Protein AF-A0A846CDQ6-F1 (afdb_monomer_lite)

Radius of gyration: 44.8 Å; chains: 1; bounding box: 102×73×129 Å

Secondary structure (DSSP, 8-state):
-HHHHHHHHHHHHHHHHSSTTGGG-GGGHHHHHHHHHHHTSTTHHHHHHHHHHHHTT---B--TTSTTS-HHHHHHHHHHHHHHHTTSEEEETTEEEES-HHHHHHT-HHHHHHHHHHHHHHHHHHH---SS--HHHHHHHHHHHHHHHHHHHTT-S-HHHHHHHHHHHHTT-HHHHHHHHHHHHHS-----TTTHHHHHHHHHIIIIITTHHHHHTSTT--HHHHHHHHHHHHHHS-SSS-HHHHHHHHHHHHTTPPPSSTT-HHHHHHHHTT-EEEETTEEEEEEES-HHHHHHS-HHHHHHHHHH---HHHHHHHHHHTSTTHHHHHHHHHHH-TTTHHHHHHHHHHHHTT-HHHHHHHHHHHHHH------S-HHHHHIIIIIT-TTTT---TT-S----HHHHHHHHHHHHHTS--SS-HHHHHHHHTTHHHH-SS-HHHHHHHHHHHTTTS--HHHHHHHHHHHHSTT-S--SGGGGGGHHHHHHHHHHHHTTSSS-------------TTHHHHHHHHHHHHHH-TT--EEEEEETTTTEEEEE-TTHHHH-HHHHHHHT---TTSS-GGGTTGGGGGGHHHHHHHHHHHTT------EEEEETTEEEEEEEEEETTEEEEEEEEE-SS--HHHHHHHHHHHHHHHHHHHHHHHTT-

Structure (mmCIF, N/CA/C/O backbone):
data_AF-A0A846CDQ6-F1
#
_entry.id   AF-A0A846CDQ6-F1
#
loop_
_atom_site.group_PDB
_atom_site.id
_atom_site.type_symbol
_atom_site.label_atom_id
_atom_site.label_alt_id
_atom_site.label_comp_id
_atom_site.label_asym_id
_atom_site.label_entity_id
_atom_site.label_seq_id
_atom_site.pdbx_PDB_ins_code
_atom_site.Cartn_x
_atom_site.Cartn_y
_atom_site.Cartn_z
_atom_site.occupancy
_atom_site.B_iso_or_equiv
_atom_site.auth_seq_id
_atom_site.auth_comp_id
_atom_site.auth_asym_id
_atom_site.auth_atom_id
_atom_site.pdbx_PDB_model_num
ATOM 1 N N . ASN A 1 1 ? 58.702 6.714 -57.782 1.00 51.06 1 ASN A N 1
ATOM 2 C CA . ASN A 1 1 ? 57.824 7.870 -58.075 1.00 51.06 1 ASN A CA 1
ATOM 3 C C . ASN A 1 1 ? 56.391 7.632 -57.618 1.00 51.06 1 ASN A C 1
ATOM 5 O O . ASN A 1 1 ? 55.987 8.348 -56.719 1.00 51.06 1 ASN A O 1
ATOM 9 N N . GLN A 1 2 ? 55.713 6.550 -58.027 1.00 48.94 2 GLN A N 1
ATOM 10 C CA . GLN A 1 2 ? 54.337 6.224 -57.586 1.00 48.94 2 GLN A CA 1
ATOM 11 C C . GLN A 1 2 ? 54.076 6.284 -56.061 1.00 48.94 2 GLN A C 1
ATOM 13 O O . GLN A 1 2 ? 53.046 6.800 -55.646 1.00 48.94 2 GLN A O 1
ATOM 18 N N . TYR A 1 3 ? 55.012 5.841 -55.210 1.00 46.75 3 TYR A N 1
ATOM 19 C CA . TYR A 1 3 ? 54.864 5.942 -53.745 1.00 46.75 3 TYR A CA 1
ATOM 20 C C . TYR A 1 3 ? 54.928 7.387 -53.211 1.00 46.75 3 TYR A C 1
ATOM 22 O O . TYR A 1 3 ? 54.158 7.753 -52.330 1.00 46.75 3 TYR A O 1
ATOM 30 N N . LYS A 1 4 ? 55.814 8.225 -53.771 1.00 53.06 4 LYS A N 1
ATOM 31 C CA . LYS A 1 4 ? 55.938 9.648 -53.401 1.00 53.06 4 LYS A CA 1
ATOM 32 C C . LYS A 1 4 ? 54.762 10.472 -53.924 1.00 53.06 4 LYS A C 1
ATOM 34 O O . LYS A 1 4 ? 54.378 11.448 -53.288 1.00 53.06 4 LYS A O 1
ATOM 39 N N . ASP A 1 5 ? 54.204 10.086 -55.067 1.00 60.16 5 ASP A N 1
ATOM 40 C CA . ASP A 1 5 ? 53.044 10.753 -55.659 1.00 60.16 5 ASP A CA 1
ATOM 41 C C . ASP A 1 5 ? 51.753 10.394 -54.908 1.00 60.16 5 ASP A C 1
ATOM 43 O O . ASP A 1 5 ? 50.937 11.279 -54.663 1.00 60.16 5 ASP A O 1
ATOM 47 N N . ARG A 1 6 ? 51.622 9.150 -54.421 1.00 61.97 6 ARG A N 1
ATOM 48 C CA . ARG A 1 6 ? 50.540 8.734 -53.512 1.00 61.97 6 ARG A CA 1
ATOM 49 C C . ARG A 1 6 ? 50.589 9.485 -52.182 1.00 61.97 6 ARG A C 1
ATOM 51 O O . ARG A 1 6 ? 49.593 10.065 -51.782 1.00 61.97 6 ARG A O 1
ATOM 58 N N . GLU A 1 7 ? 51.763 9.587 -51.560 1.00 67.00 7 GLU A N 1
ATOM 59 C CA . GLU A 1 7 ? 51.925 10.333 -50.304 1.00 67.00 7 GLU A CA 1
ATOM 60 C C . GLU A 1 7 ? 51.640 11.841 -50.476 1.00 67.00 7 GLU A C 1
ATOM 62 O O . GLU A 1 7 ? 51.089 12.485 -49.585 1.00 67.00 7 GLU A O 1
ATOM 67 N N . LYS A 1 8 ? 51.983 12.424 -51.635 1.00 68.88 8 LYS A N 1
ATOM 68 C CA . LYS A 1 8 ? 51.610 13.807 -51.982 1.00 68.88 8 LYS A CA 1
ATOM 69 C C . LYS A 1 8 ? 50.107 13.965 -52.191 1.00 68.88 8 LYS A C 1
ATOM 71 O O . LYS A 1 8 ? 49.551 14.967 -51.751 1.00 68.88 8 LYS A O 1
ATOM 76 N N . PHE A 1 9 ? 49.468 13.010 -52.859 1.00 68.44 9 PHE A N 1
ATOM 77 C CA . PHE A 1 9 ? 48.029 13.015 -53.101 1.00 68.44 9 PHE A CA 1
ATOM 78 C C . PHE A 1 9 ? 47.239 12.850 -51.796 1.00 68.44 9 PHE A C 1
ATOM 80 O O . PHE A 1 9 ? 46.352 13.652 -51.521 1.00 68.44 9 PHE A O 1
ATOM 87 N N . ASP A 1 10 ? 47.645 11.925 -50.927 1.00 68.69 10 ASP A N 1
ATOM 88 C CA . ASP A 1 10 ? 47.052 11.732 -49.600 1.00 68.69 10 ASP A CA 1
ATOM 89 C C . ASP A 1 10 ? 47.213 12.990 -48.729 1.00 68.69 10 ASP A C 1
ATOM 91 O O . ASP A 1 10 ? 46.267 13.423 -48.068 1.00 68.69 10 ASP A O 1
ATOM 95 N N . LYS A 1 11 ? 48.381 13.653 -48.785 1.00 68.81 11 LYS A N 1
ATOM 96 C CA . LYS A 1 11 ? 48.604 14.954 -48.127 1.00 68.81 11 LYS A CA 1
ATOM 97 C C . LYS A 1 11 ? 47.727 16.068 -48.705 1.00 68.81 11 LYS A C 1
ATOM 99 O O . LYS A 1 11 ? 47.312 16.940 -47.947 1.00 68.81 11 LYS A O 1
ATOM 104 N N . LEU A 1 12 ? 47.444 16.068 -50.009 1.00 67.50 12 LEU A N 1
ATOM 105 C CA . LEU A 1 12 ? 46.560 17.050 -50.652 1.00 67.50 12 LEU A CA 1
ATOM 106 C C . LEU A 1 12 ? 45.096 16.848 -50.250 1.00 67.50 12 LEU A C 1
ATOM 108 O O . LEU A 1 12 ? 44.456 17.819 -49.855 1.00 67.50 12 LEU A O 1
ATOM 112 N N . ILE A 1 13 ? 44.607 15.604 -50.279 1.00 67.44 13 ILE A N 1
ATOM 113 C CA . ILE A 1 13 ? 43.266 15.229 -49.802 1.00 67.44 13 ILE A CA 1
ATOM 114 C C . ILE A 1 13 ? 43.110 15.641 -48.338 1.00 67.44 13 ILE A C 1
ATOM 116 O O . ILE A 1 13 ? 42.184 16.369 -47.994 1.00 67.44 13 ILE A O 1
ATOM 120 N N . THR A 1 14 ? 44.070 15.257 -47.494 1.00 66.06 14 THR A N 1
ATOM 121 C CA . THR A 1 14 ? 44.085 15.613 -46.070 1.00 66.06 14 THR A CA 1
ATOM 122 C C . THR A 1 14 ? 44.083 17.133 -45.888 1.00 66.06 14 THR A C 1
ATOM 124 O O . THR A 1 14 ? 43.271 17.674 -45.152 1.00 66.06 14 THR A O 1
ATOM 127 N N . LYS A 1 15 ? 44.931 17.873 -46.606 1.00 67.88 15 LYS A N 1
ATOM 128 C CA . LYS A 1 15 ? 45.002 19.335 -46.476 1.00 67.88 15 LYS A CA 1
ATOM 129 C C . LYS A 1 15 ? 43.712 20.045 -46.911 1.00 67.88 15 LYS A C 1
ATOM 131 O O . LYS A 1 15 ? 43.403 21.094 -46.353 1.00 67.88 15 LYS A O 1
ATOM 136 N N . GLN A 1 16 ? 42.995 19.516 -47.904 1.00 65.69 16 GLN A N 1
ATOM 137 C CA . GLN A 1 16 ? 41.767 20.128 -48.425 1.00 65.69 16 GLN A CA 1
ATOM 138 C C . GLN A 1 16 ? 40.495 19.709 -47.676 1.00 65.69 16 GLN A C 1
ATOM 140 O O . GLN A 1 16 ? 39.562 20.504 -47.623 1.00 65.69 16 GLN A O 1
ATOM 145 N N . LEU A 1 17 ? 40.451 18.504 -47.098 1.00 63.78 17 LEU A N 1
ATOM 146 C CA . LEU A 1 17 ? 39.242 17.938 -46.478 1.00 63.78 17 LEU A CA 1
ATOM 147 C C . LEU A 1 17 ? 39.308 17.812 -44.948 1.00 63.78 17 LEU A C 1
ATOM 149 O O . LEU A 1 17 ? 38.262 17.715 -44.321 1.00 63.78 17 LEU A O 1
ATOM 153 N N . HIS A 1 18 ? 40.500 17.814 -44.340 1.00 57.88 18 HIS A N 1
ATOM 154 C CA . HIS A 1 18 ? 40.683 17.571 -42.898 1.00 57.88 18 HIS A CA 1
ATOM 155 C C . HIS A 1 18 ? 40.578 18.847 -42.036 1.00 57.88 18 HIS A C 1
ATOM 157 O O . HIS A 1 18 ? 40.579 18.762 -40.812 1.00 57.88 18 HIS A O 1
ATOM 163 N N . TYR A 1 19 ? 40.476 20.035 -42.641 1.00 51.78 19 TYR A N 1
ATOM 164 C CA . TYR A 1 19 ? 40.031 21.225 -41.910 1.00 51.78 19 TYR A CA 1
ATOM 165 C C . TYR A 1 19 ? 38.503 21.240 -41.908 1.00 51.78 19 TYR A C 1
ATOM 167 O O . TYR A 1 19 ? 37.919 21.132 -42.983 1.00 51.78 19 TYR A O 1
ATOM 175 N N . ASP A 1 20 ? 37.901 21.403 -40.726 1.00 51.81 20 ASP A N 1
ATOM 176 C CA . ASP A 1 20 ? 36.468 21.365 -40.352 1.00 51.81 20 ASP A CA 1
ATOM 177 C C . ASP A 1 20 ? 35.522 22.333 -41.109 1.00 51.81 20 ASP A C 1
ATOM 179 O O . ASP A 1 20 ? 34.632 22.946 -40.526 1.00 51.81 20 ASP A O 1
ATOM 183 N N . ASN A 1 21 ? 35.750 22.551 -42.402 1.00 55.44 21 ASN A N 1
ATOM 184 C CA . ASN A 1 21 ? 35.120 23.572 -43.225 1.00 55.44 21 ASN A CA 1
ATOM 185 C C . ASN A 1 21 ? 34.807 23.075 -44.645 1.00 55.44 21 ASN A C 1
ATOM 187 O O . ASN A 1 21 ? 34.473 23.905 -45.491 1.00 55.44 21 ASN A O 1
ATOM 191 N N . TRP A 1 22 ? 34.915 21.774 -44.970 1.00 67.31 22 TRP A N 1
ATOM 192 C CA . TRP A 1 22 ? 34.473 21.314 -46.299 1.00 67.31 22 TRP A CA 1
ATOM 193 C C . TRP A 1 22 ? 32.981 21.607 -46.507 1.00 67.31 22 TRP A C 1
ATOM 195 O O . TRP A 1 22 ? 32.571 21.962 -47.608 1.00 67.31 22 TRP A O 1
ATOM 205 N N . ASP A 1 23 ? 32.193 21.602 -45.433 1.00 58.97 23 ASP A N 1
ATOM 206 C CA . ASP A 1 23 ? 30.799 22.043 -45.368 1.00 58.97 23 ASP A CA 1
ATOM 207 C C . ASP A 1 23 ? 30.608 23.553 -45.647 1.00 58.97 23 ASP A C 1
ATOM 209 O O . ASP A 1 23 ? 29.486 24.013 -45.851 1.00 58.97 23 ASP A O 1
ATOM 213 N N . LYS A 1 24 ? 31.679 24.346 -45.716 1.00 60.03 24 LYS A N 1
ATOM 214 C CA . LYS A 1 24 ? 31.660 25.782 -46.056 1.00 60.03 24 LYS A CA 1
ATOM 215 C C . LYS A 1 24 ? 32.249 26.084 -47.433 1.00 60.03 24 LYS A C 1
ATOM 217 O O . LYS A 1 24 ? 32.198 27.227 -47.876 1.00 60.03 24 LYS A O 1
ATOM 222 N N . ILE A 1 25 ? 32.781 25.076 -48.121 1.00 65.62 25 ILE A N 1
ATOM 223 C CA . ILE A 1 25 ? 33.320 25.204 -49.477 1.00 65.62 25 ILE A CA 1
ATOM 224 C C . ILE A 1 25 ? 32.174 25.014 -50.483 1.00 65.62 25 ILE A C 1
ATOM 226 O O . ILE A 1 25 ? 31.390 24.077 -50.381 1.00 65.62 25 ILE A O 1
ATOM 230 N N . GLU A 1 26 ? 32.058 25.909 -51.463 1.00 54.53 26 GLU A N 1
ATOM 231 C CA . GLU A 1 26 ? 30.966 25.912 -52.455 1.00 54.53 26 GLU A CA 1
ATOM 232 C C . GLU A 1 26 ? 30.994 24.669 -53.371 1.00 54.53 26 GLU A C 1
ATOM 234 O O . GLU A 1 26 ? 29.955 24.150 -53.769 1.00 54.53 26 GLU A O 1
ATOM 239 N N . ASN A 1 27 ? 32.186 24.111 -53.603 1.00 65.00 27 ASN A N 1
ATOM 240 C CA . ASN A 1 27 ? 32.427 22.953 -54.471 1.00 65.00 27 ASN A CA 1
ATOM 241 C C . ASN A 1 27 ? 32.183 21.579 -53.809 1.00 65.00 27 ASN A C 1
ATOM 243 O O . ASN A 1 27 ? 32.579 20.563 -54.371 1.00 65.00 27 ASN A O 1
ATOM 247 N N . THR A 1 28 ? 31.571 21.512 -52.624 1.00 70.44 28 THR A N 1
ATOM 248 C CA . THR A 1 28 ? 31.284 20.244 -51.913 1.00 70.44 28 THR A CA 1
ATOM 249 C C . THR A 1 28 ? 29.785 19.941 -51.813 1.00 70.44 28 THR A C 1
ATOM 251 O O . THR A 1 28 ? 29.357 19.168 -50.952 1.00 70.44 28 THR A O 1
ATOM 254 N N . MET A 1 29 ? 28.965 20.548 -52.683 1.00 74.44 29 MET A N 1
ATOM 255 C CA . MET A 1 29 ? 27.506 20.374 -52.668 1.00 74.44 29 MET A CA 1
ATOM 256 C C . MET A 1 29 ? 27.070 18.905 -52.718 1.00 74.44 29 MET A C 1
ATOM 258 O O . MET A 1 29 ? 26.140 18.537 -52.004 1.00 74.44 29 MET A O 1
ATOM 262 N N . ASP A 1 30 ? 27.782 18.054 -53.457 1.00 78.81 30 ASP A N 1
ATOM 263 C CA . ASP A 1 30 ? 27.468 16.624 -53.532 1.00 78.81 30 ASP A CA 1
ATOM 264 C C . ASP A 1 30 ? 27.686 15.910 -52.187 1.00 78.81 30 ASP A C 1
ATOM 266 O O . ASP A 1 30 ? 26.840 15.128 -51.760 1.00 78.81 30 ASP A O 1
ATOM 270 N N . PHE A 1 31 ? 28.749 16.241 -51.442 1.00 83.12 31 PHE A N 1
ATOM 271 C CA . PHE A 1 31 ? 28.979 15.674 -50.105 1.00 83.12 31 PHE A CA 1
ATOM 272 C C . PHE A 1 31 ? 27.920 16.124 -49.096 1.00 83.12 31 PHE A C 1
ATOM 274 O O . PHE A 1 31 ? 27.496 15.340 -48.246 1.00 83.12 31 PHE A O 1
ATOM 281 N N . LYS A 1 32 ? 27.464 17.380 -49.198 1.00 81.25 32 LYS A N 1
ATOM 282 C CA . LYS A 1 32 ? 26.358 17.884 -48.371 1.00 81.25 32 LYS A CA 1
ATOM 283 C C . LYS A 1 32 ? 25.067 17.144 -48.682 1.00 81.25 32 LYS A C 1
ATOM 285 O O . LYS A 1 32 ? 24.365 16.758 -47.754 1.00 81.25 32 LYS A O 1
ATOM 290 N N . LYS A 1 33 ? 24.776 16.936 -49.969 1.00 85.69 33 LYS A N 1
ATOM 291 C CA . LYS A 1 33 ? 23.588 16.217 -50.424 1.00 85.69 33 LYS A CA 1
ATOM 292 C C . LYS A 1 33 ? 23.570 14.784 -49.892 1.00 85.69 33 LYS A C 1
ATOM 294 O O . LYS A 1 33 ? 22.566 14.397 -49.313 1.00 85.69 33 LYS A O 1
ATOM 299 N N . ILE A 1 34 ? 24.686 14.056 -49.997 1.00 88.00 34 ILE A N 1
ATOM 300 C CA . ILE A 1 34 ? 24.801 12.677 -49.489 1.00 88.00 34 ILE A CA 1
ATOM 301 C C . ILE A 1 34 ? 24.542 12.616 -47.977 1.00 88.00 34 ILE A C 1
ATOM 303 O O . ILE A 1 34 ? 23.780 11.776 -47.507 1.00 88.00 34 ILE A O 1
ATOM 307 N N . ILE A 1 35 ? 25.144 13.518 -47.194 1.00 86.06 35 ILE A N 1
ATOM 308 C CA . ILE A 1 35 ? 24.927 13.529 -45.740 1.00 86.06 35 ILE A CA 1
ATOM 309 C C . ILE A 1 35 ? 23.497 13.908 -45.373 1.00 86.06 35 ILE A C 1
ATOM 311 O O . ILE A 1 35 ? 22.956 13.312 -44.447 1.00 86.06 35 ILE A O 1
ATOM 315 N N . LEU A 1 36 ? 22.885 14.867 -46.070 1.00 86.25 36 LEU A N 1
ATOM 316 C CA . LEU A 1 36 ? 21.476 15.203 -45.856 1.00 86.25 36 LEU A CA 1
ATOM 317 C C . LEU A 1 36 ? 20.574 14.014 -46.190 1.00 86.25 36 LEU A C 1
ATOM 319 O O . LEU A 1 36 ? 19.705 13.683 -45.400 1.00 86.25 36 LEU A O 1
ATOM 323 N N . GLU A 1 37 ? 20.840 13.309 -47.288 1.00 90.19 37 GLU A N 1
ATOM 324 C CA . GLU A 1 37 ? 20.082 12.120 -47.686 1.00 90.19 37 GLU A CA 1
ATOM 325 C C . GLU A 1 37 ? 20.160 10.999 -46.640 1.00 90.19 37 GLU A C 1
ATOM 327 O O . GLU A 1 37 ? 19.153 10.358 -46.349 1.00 90.19 37 GLU A O 1
ATOM 332 N N . ILE A 1 38 ? 21.316 10.815 -45.993 1.00 90.06 38 ILE A N 1
ATOM 333 C CA . ILE A 1 38 ? 21.444 9.885 -44.863 1.00 90.06 38 ILE A CA 1
ATOM 334 C C . ILE A 1 38 ? 20.698 10.402 -43.632 1.00 90.06 38 ILE A C 1
ATOM 336 O O . ILE A 1 38 ? 19.919 9.656 -43.039 1.00 90.06 38 ILE A O 1
ATOM 340 N N . VAL A 1 39 ? 20.951 11.649 -43.225 1.00 87.50 39 VAL A N 1
ATOM 341 C CA . VAL A 1 39 ? 20.446 12.213 -41.962 1.00 87.50 39 VAL A CA 1
ATOM 342 C C . VAL A 1 39 ? 18.924 12.366 -41.974 1.00 87.50 39 VAL A C 1
ATOM 344 O O . VAL A 1 39 ? 18.297 12.085 -40.955 1.00 87.50 39 VAL A O 1
ATOM 347 N N . ASP A 1 40 ? 18.345 12.738 -43.116 1.00 86.31 40 ASP A N 1
ATOM 348 C CA . ASP A 1 40 ? 16.904 12.936 -43.297 1.00 86.31 40 ASP A CA 1
ATOM 349 C C . ASP A 1 40 ? 16.156 11.615 -43.570 1.00 86.31 40 ASP A C 1
ATOM 351 O O . ASP A 1 40 ? 14.923 11.589 -43.601 1.00 86.31 40 ASP A O 1
ATOM 355 N N . SER A 1 41 ? 16.876 10.502 -43.760 1.00 87.75 41 SER A N 1
ATOM 356 C CA . SER A 1 41 ? 16.256 9.191 -43.965 1.00 87.75 41 SER A CA 1
ATOM 357 C C . SER A 1 41 ? 15.634 8.628 -42.681 1.00 87.75 41 SER A C 1
ATOM 359 O O . SER A 1 41 ? 16.143 8.804 -41.572 1.00 87.75 41 SER A O 1
ATOM 361 N N . GLU A 1 42 ? 14.574 7.827 -42.829 1.00 83.44 42 GLU A N 1
ATOM 362 C CA . GLU A 1 42 ? 13.963 7.096 -41.704 1.00 83.44 42 GLU A CA 1
ATOM 363 C C . GLU A 1 42 ? 14.926 6.088 -41.042 1.00 83.44 42 GLU A C 1
ATOM 365 O O . GLU A 1 42 ? 14.719 5.700 -39.890 1.00 83.44 42 GLU A O 1
ATOM 370 N N . SER A 1 43 ? 15.984 5.690 -41.758 1.00 87.25 43 SER A N 1
ATOM 371 C CA . SER A 1 43 ? 17.029 4.759 -41.314 1.00 87.25 43 SER A CA 1
ATOM 372 C C . SER A 1 43 ? 18.335 5.468 -40.928 1.00 87.25 43 SER A C 1
ATOM 374 O O . SER A 1 43 ? 19.372 4.816 -40.838 1.00 87.25 43 SER A O 1
ATOM 376 N N . SER A 1 44 ? 18.314 6.784 -40.687 1.00 90.88 44 SER A N 1
ATOM 377 C CA . SER A 1 44 ? 19.507 7.608 -40.430 1.00 90.88 44 SER A CA 1
ATOM 378 C C . SER A 1 44 ? 20.463 6.998 -39.395 1.00 90.88 44 SER A C 1
ATOM 380 O O . SER A 1 44 ? 21.646 6.796 -39.674 1.00 90.88 44 SER A O 1
ATOM 382 N N . LEU A 1 45 ? 19.946 6.598 -38.226 1.00 91.62 45 LEU A N 1
ATOM 383 C CA . LEU A 1 45 ? 20.747 5.960 -37.172 1.00 91.62 45 LEU A CA 1
ATOM 384 C C . LEU A 1 45 ? 21.371 4.633 -37.617 1.00 91.62 45 LEU A C 1
ATOM 386 O O . LEU A 1 45 ? 22.515 4.348 -37.268 1.00 91.62 45 LEU A O 1
ATOM 390 N N . ASP A 1 46 ? 20.627 3.824 -38.369 1.00 91.00 46 ASP A N 1
ATOM 391 C CA . ASP A 1 46 ? 21.083 2.530 -38.867 1.00 91.00 46 ASP A CA 1
ATOM 392 C C . ASP A 1 46 ? 22.173 2.705 -39.938 1.00 91.00 46 ASP A C 1
ATOM 394 O O . ASP A 1 46 ? 23.226 2.077 -39.831 1.00 91.00 46 ASP A O 1
ATOM 398 N N . LEU A 1 47 ? 21.979 3.615 -40.901 1.00 92.31 47 LEU A N 1
ATOM 399 C CA . LEU A 1 47 ? 22.945 3.930 -41.962 1.00 92.31 47 LEU A CA 1
ATOM 400 C C . LEU A 1 47 ? 24.244 4.522 -41.404 1.00 92.31 47 LEU A C 1
ATOM 402 O O . LEU A 1 47 ? 25.333 4.063 -41.752 1.00 92.31 47 LEU A O 1
ATOM 406 N N . LEU A 1 48 ? 24.144 5.505 -40.503 1.00 93.69 48 LEU A N 1
ATOM 407 C CA . LEU A 1 48 ? 25.306 6.131 -39.871 1.00 93.69 48 LEU A CA 1
ATOM 408 C C . LEU A 1 48 ? 26.087 5.130 -39.011 1.00 93.69 48 LEU A C 1
ATOM 410 O O . LEU A 1 48 ? 27.314 5.080 -39.092 1.00 93.69 48 LEU A O 1
ATOM 414 N N . ASN A 1 49 ? 25.398 4.308 -38.210 1.00 92.31 49 ASN A N 1
ATOM 415 C CA . ASN A 1 49 ? 26.051 3.287 -37.390 1.00 92.31 49 ASN A CA 1
ATOM 416 C C . ASN A 1 49 ? 26.726 2.223 -38.265 1.00 92.31 49 ASN A C 1
ATOM 418 O O . ASN A 1 49 ? 27.848 1.812 -37.988 1.00 92.31 49 ASN A O 1
ATOM 422 N N . LEU A 1 50 ? 26.071 1.800 -39.344 1.00 90.19 50 LEU A N 1
ATOM 423 C CA . LEU A 1 50 ? 26.616 0.822 -40.275 1.00 90.19 50 LEU A CA 1
ATOM 424 C C . LEU A 1 50 ? 27.878 1.334 -40.975 1.00 90.19 50 LEU A C 1
ATOM 426 O O . LEU A 1 50 ? 28.900 0.648 -40.987 1.00 90.19 50 LEU A O 1
ATOM 430 N N . TYR A 1 51 ? 27.839 2.563 -41.489 1.00 92.06 51 TYR A N 1
ATOM 431 C CA . TYR A 1 51 ? 29.004 3.200 -42.096 1.00 92.06 51 TYR A CA 1
ATOM 432 C C . TYR A 1 51 ? 30.145 3.386 -41.078 1.00 92.06 51 TYR A C 1
ATOM 434 O O . TYR A 1 51 ? 31.307 3.131 -41.393 1.00 92.06 51 TYR A O 1
ATOM 442 N N . GLN A 1 52 ? 29.824 3.725 -39.822 1.00 92.19 52 GLN A N 1
ATOM 443 C CA . GLN A 1 52 ? 30.794 3.820 -38.726 1.00 92.19 52 GLN A CA 1
ATOM 444 C C . GLN A 1 52 ? 31.491 2.487 -38.410 1.00 92.19 52 GLN A C 1
ATOM 446 O O . GLN A 1 52 ? 32.677 2.480 -38.066 1.00 92.19 52 GLN A O 1
ATOM 451 N N . GLU A 1 53 ? 30.779 1.366 -38.502 1.00 88.56 53 GLU A N 1
ATOM 452 C CA . GLU A 1 53 ? 31.355 0.036 -38.292 1.00 88.56 53 GLU A CA 1
ATOM 453 C C . GLU A 1 53 ? 32.276 -0.367 -39.455 1.00 88.56 53 GLU A C 1
ATOM 455 O O . GLU A 1 53 ? 33.359 -0.904 -39.212 1.00 88.56 53 GLU A O 1
ATOM 460 N N . ILE A 1 54 ? 31.912 -0.020 -40.696 1.00 88.81 54 ILE A N 1
ATOM 461 C CA . ILE A 1 54 ? 32.759 -0.227 -41.885 1.00 88.81 54 ILE A CA 1
ATOM 462 C C . ILE A 1 54 ? 34.036 0.632 -41.796 1.00 88.81 54 ILE A C 1
ATOM 464 O O . ILE A 1 54 ? 35.133 0.124 -42.027 1.00 88.81 54 ILE A O 1
ATOM 468 N N . LEU A 1 55 ? 33.926 1.899 -41.373 1.00 88.81 55 LEU A N 1
ATOM 469 C CA . LEU A 1 55 ? 35.062 2.802 -41.110 1.00 88.81 55 LEU A CA 1
ATOM 470 C C . LEU A 1 55 ? 36.075 2.231 -40.115 1.00 88.81 55 LEU A C 1
ATOM 472 O O . LEU A 1 55 ? 37.278 2.424 -40.276 1.00 88.81 55 LEU A O 1
ATOM 476 N N . LYS A 1 56 ? 35.605 1.526 -39.082 1.00 86.94 56 LYS A N 1
ATOM 477 C CA . LYS A 1 56 ? 36.468 0.909 -38.062 1.00 86.94 56 LYS A CA 1
ATOM 478 C C . LYS A 1 56 ? 37.169 -0.363 -38.550 1.00 86.94 56 LYS A C 1
ATOM 480 O O . LYS A 1 56 ? 37.957 -0.935 -37.801 1.00 86.94 56 LYS A O 1
ATOM 485 N N . GLY A 1 57 ? 36.903 -0.806 -39.780 1.00 76.31 57 GLY A N 1
ATOM 486 C CA . GLY A 1 57 ? 37.472 -2.031 -40.335 1.00 76.31 57 GLY A CA 1
ATOM 487 C C . GLY A 1 57 ? 36.870 -3.298 -39.732 1.00 76.31 57 GLY A C 1
ATOM 488 O O . GLY A 1 57 ? 37.509 -4.350 -39.758 1.00 76.31 57 GLY A O 1
ATOM 489 N N . ASN A 1 58 ? 35.656 -3.220 -39.178 1.00 68.00 58 ASN A N 1
ATOM 490 C CA . ASN A 1 58 ? 34.926 -4.420 -38.797 1.00 68.00 58 ASN A CA 1
ATOM 491 C C . ASN A 1 58 ? 34.534 -5.135 -40.095 1.00 68.00 58 ASN A C 1
ATOM 493 O O . ASN A 1 58 ? 33.641 -4.671 -40.797 1.00 68.00 58 ASN A O 1
ATOM 497 N N . ASN A 1 59 ? 35.233 -6.223 -40.440 1.00 59.31 59 ASN A N 1
ATOM 498 C CA . ASN A 1 59 ? 34.935 -7.012 -41.636 1.00 59.31 59 ASN A CA 1
ATOM 499 C C . ASN A 1 59 ? 33.485 -7.505 -41.570 1.00 59.31 59 ASN A C 1
ATOM 501 O O . ASN A 1 59 ? 33.150 -8.366 -40.754 1.00 59.31 59 ASN A O 1
ATOM 505 N N . ILE A 1 60 ? 32.631 -6.934 -42.417 1.00 66.19 60 ILE A N 1
ATOM 506 C CA . ILE A 1 60 ? 31.286 -7.438 -42.667 1.00 66.19 60 ILE A CA 1
ATOM 507 C C . ILE A 1 60 ? 31.406 -8.306 -43.916 1.00 66.19 60 ILE A C 1
ATOM 509 O O . ILE A 1 60 ? 31.464 -7.779 -45.029 1.00 66.19 60 ILE A O 1
ATOM 513 N N . ASP A 1 61 ? 31.521 -9.617 -43.710 1.00 62.72 61 ASP A N 1
ATOM 514 C CA . ASP A 1 61 ? 31.424 -10.586 -44.798 1.00 62.72 61 ASP A CA 1
ATOM 515 C C . ASP A 1 61 ? 29.961 -10.620 -45.268 1.00 62.72 61 ASP A C 1
ATOM 517 O O . ASP A 1 61 ? 29.056 -10.775 -44.441 1.00 62.72 61 ASP A O 1
ATOM 521 N N . VAL A 1 62 ? 29.748 -10.402 -46.570 1.00 62.88 62 VAL A N 1
ATOM 522 C CA . VAL A 1 62 ? 28.429 -10.362 -47.212 1.00 62.88 62 VAL A CA 1
ATOM 523 C C . VAL A 1 62 ? 28.384 -11.312 -48.411 1.00 62.88 62 VAL A C 1
ATOM 525 O O . VAL A 1 62 ? 29.108 -11.099 -49.388 1.00 62.88 62 VAL A O 1
ATOM 528 N N . ASP A 1 63 ? 27.522 -12.333 -48.356 1.00 59.97 63 ASP A N 1
ATOM 529 C CA . ASP A 1 63 ? 27.255 -13.271 -49.457 1.00 59.97 63 ASP A CA 1
ATOM 530 C C . ASP A 1 63 ? 25.967 -12.890 -50.214 1.00 59.97 63 ASP A C 1
ATOM 532 O O . ASP A 1 63 ? 24.863 -13.357 -49.926 1.00 59.97 63 ASP A O 1
ATOM 536 N N . PHE A 1 64 ? 26.110 -12.030 -51.227 1.00 58.56 64 PHE A N 1
ATOM 537 C CA . PHE A 1 64 ? 24.986 -11.596 -52.066 1.00 58.56 64 PHE A CA 1
ATOM 538 C C . PHE A 1 64 ? 24.435 -12.696 -52.986 1.00 58.56 64 PHE A C 1
ATOM 540 O O . PHE A 1 64 ? 23.301 -12.570 -53.452 1.00 58.56 64 PHE A O 1
ATOM 547 N N . ASP A 1 65 ? 25.199 -13.764 -53.235 1.00 55.41 65 ASP A N 1
ATOM 548 C CA . ASP A 1 65 ? 24.775 -14.871 -54.095 1.00 55.41 65 ASP A CA 1
ATOM 549 C C . ASP A 1 65 ? 23.867 -15.855 -53.335 1.00 55.41 65 ASP A C 1
ATOM 551 O O . ASP A 1 65 ? 23.080 -16.583 -53.949 1.00 55.41 65 ASP A O 1
ATOM 555 N N . ASN A 1 66 ? 23.923 -15.857 -51.996 1.00 53.31 66 ASN A N 1
ATOM 556 C CA . ASN A 1 66 ? 23.073 -16.685 -51.144 1.00 53.31 66 ASN A CA 1
ATOM 557 C C . ASN A 1 66 ? 22.657 -15.961 -49.837 1.00 53.31 66 ASN A C 1
ATOM 559 O O . ASN A 1 66 ? 23.058 -16.382 -48.747 1.00 53.31 66 ASN A O 1
ATOM 563 N N . PRO A 1 67 ? 21.789 -14.924 -49.911 1.00 51.97 67 PRO A N 1
ATOM 564 C CA . PRO A 1 67 ? 21.466 -13.983 -48.817 1.00 51.97 67 PRO A CA 1
ATOM 565 C C . PRO A 1 67 ? 20.695 -14.580 -47.610 1.00 51.97 67 PRO A C 1
ATOM 567 O O . PRO A 1 67 ? 20.011 -13.878 -46.863 1.00 51.97 67 PRO A O 1
ATOM 570 N N . GLY A 1 68 ? 20.751 -15.899 -47.406 1.00 47.69 68 GLY A N 1
ATOM 571 C CA . GLY A 1 68 ? 20.031 -16.637 -46.366 1.00 47.69 68 GLY A CA 1
ATOM 572 C C . GLY A 1 68 ? 20.890 -17.232 -45.247 1.00 47.69 68 GLY A C 1
ATOM 573 O O . GLY A 1 68 ? 20.318 -17.747 -44.285 1.00 47.69 68 GLY A O 1
ATOM 574 N N . THR A 1 69 ? 22.223 -17.202 -45.344 1.00 48.19 69 THR A N 1
ATOM 575 C CA . THR A 1 69 ? 23.116 -17.901 -44.396 1.00 48.19 69 THR A CA 1
ATOM 576 C C . THR A 1 69 ? 23.592 -17.018 -43.236 1.00 48.19 69 THR A C 1
ATOM 578 O O . THR A 1 69 ? 23.816 -17.535 -42.139 1.00 48.19 69 THR A O 1
ATOM 581 N N . ASN A 1 70 ? 23.671 -15.694 -43.426 1.00 58.09 70 ASN A N 1
ATOM 582 C CA . ASN A 1 70 ? 24.115 -14.739 -42.410 1.00 58.09 70 ASN A CA 1
ATOM 583 C C . ASN A 1 70 ? 22.958 -13.872 -41.881 1.00 58.09 70 ASN A C 1
ATOM 585 O O . ASN A 1 70 ? 22.309 -13.105 -42.594 1.00 58.09 70 ASN A O 1
ATOM 589 N N . THR A 1 71 ? 22.718 -13.969 -40.576 1.00 61.59 71 THR A N 1
ATOM 590 C CA . THR A 1 71 ? 21.668 -13.234 -39.861 1.00 61.59 71 THR A CA 1
ATOM 591 C C . THR A 1 71 ? 21.793 -11.711 -40.001 1.00 61.59 71 THR A C 1
ATOM 593 O O . THR A 1 71 ? 20.773 -11.032 -40.075 1.00 61.59 71 THR A O 1
ATOM 596 N N . LEU A 1 72 ? 23.014 -11.164 -40.045 1.00 61.78 72 LEU A N 1
ATOM 597 C CA . LEU A 1 72 ? 23.254 -9.718 -40.166 1.00 61.78 72 LEU A CA 1
ATOM 598 C C . LEU A 1 72 ? 22.886 -9.179 -41.551 1.00 61.78 72 LEU A C 1
ATOM 600 O O . LEU A 1 72 ? 22.286 -8.109 -41.644 1.00 61.78 72 LEU A O 1
ATOM 604 N N . GLU A 1 73 ? 23.172 -9.947 -42.602 1.00 63.41 73 GLU A N 1
ATOM 605 C CA . GLU A 1 73 ? 22.809 -9.607 -43.982 1.00 63.41 73 GLU A CA 1
ATOM 606 C C . GLU A 1 73 ? 21.298 -9.519 -44.140 1.00 63.41 73 GLU A C 1
ATOM 608 O O . GLU A 1 73 ? 20.779 -8.520 -44.627 1.00 63.41 73 GLU A O 1
ATOM 613 N N . LYS A 1 74 ? 20.572 -10.506 -43.605 1.00 66.06 74 LYS A N 1
ATOM 614 C CA . LYS A 1 74 ? 19.107 -10.509 -43.616 1.00 66.06 74 LYS A CA 1
ATOM 615 C C . LYS A 1 74 ? 18.493 -9.339 -42.839 1.00 66.06 74 LYS A C 1
ATOM 617 O O . LYS A 1 74 ? 17.389 -8.904 -43.158 1.00 66.06 74 LYS A O 1
ATOM 622 N N . ILE A 1 75 ? 19.168 -8.852 -41.796 1.00 69.25 75 ILE A N 1
ATOM 623 C CA . ILE A 1 75 ? 18.698 -7.712 -41.000 1.00 69.25 75 ILE A CA 1
ATOM 624 C C . ILE A 1 75 ? 18.913 -6.400 -41.767 1.00 69.25 75 ILE A C 1
ATOM 626 O O . ILE A 1 75 ? 17.992 -5.585 -41.807 1.00 69.25 75 ILE A O 1
ATOM 630 N N . HIS A 1 76 ? 20.085 -6.205 -42.381 1.00 77.00 76 HIS A N 1
ATOM 631 C CA . HIS A 1 76 ? 20.542 -4.911 -42.917 1.00 77.00 76 HIS A CA 1
ATOM 632 C C . HIS A 1 76 ? 20.575 -4.791 -44.442 1.00 77.00 76 HIS A C 1
ATOM 634 O O . HIS A 1 76 ? 21.053 -3.776 -44.938 1.00 77.00 76 HIS A O 1
ATOM 640 N N . GLN A 1 77 ? 20.063 -5.769 -45.193 1.00 78.81 77 GLN A N 1
ATOM 641 C CA . GLN A 1 77 ? 20.129 -5.799 -46.662 1.00 78.81 77 GLN A CA 1
ATOM 642 C C . GLN A 1 77 ? 19.755 -4.463 -47.332 1.00 78.81 77 GLN A C 1
ATOM 644 O O . GLN A 1 77 ? 20.497 -3.968 -48.177 1.00 78.81 77 GLN A O 1
ATOM 649 N N . GLU A 1 78 ? 18.647 -3.843 -46.917 1.00 82.75 78 GLU A N 1
ATOM 650 C CA . GLU A 1 78 ? 18.192 -2.550 -47.453 1.00 82.75 78 GLU A CA 1
ATOM 651 C C . GLU A 1 78 ? 19.155 -1.395 -47.114 1.00 82.75 78 GLU A C 1
ATOM 653 O O . GLU A 1 78 ? 19.401 -0.520 -47.944 1.00 82.75 78 GLU A O 1
ATOM 658 N N . ASN A 1 79 ? 19.750 -1.411 -45.918 1.00 88.19 79 ASN A N 1
ATOM 659 C CA . ASN A 1 79 ? 20.693 -0.385 -45.470 1.00 88.19 79 ASN A CA 1
ATOM 660 C C . ASN A 1 79 ? 22.035 -0.495 -46.212 1.00 88.19 79 ASN A C 1
ATOM 662 O O . ASN A 1 79 ? 22.616 0.525 -46.579 1.00 88.19 79 ASN A O 1
ATOM 666 N N . TYR A 1 80 ? 22.510 -1.718 -46.482 1.00 86.44 80 TYR A N 1
ATOM 667 C CA . TYR A 1 80 ? 23.688 -1.937 -47.327 1.00 86.44 80 TYR A CA 1
ATOM 668 C C . TYR A 1 80 ? 23.459 -1.417 -48.740 1.00 86.44 80 TYR A C 1
ATOM 670 O O . TYR A 1 80 ? 24.298 -0.678 -49.249 1.00 86.44 80 TYR A O 1
ATOM 678 N N . GLN A 1 81 ? 22.316 -1.761 -49.341 1.00 86.62 81 GLN A N 1
ATOM 679 C CA . GLN A 1 81 ? 21.975 -1.307 -50.685 1.00 86.62 81 GLN A CA 1
ATOM 680 C C . GLN A 1 81 ? 21.923 0.220 -50.756 1.00 86.62 81 GLN A C 1
ATOM 682 O O . GLN A 1 81 ? 22.520 0.803 -51.649 1.00 86.62 81 GLN A O 1
ATOM 687 N N . THR A 1 82 ? 21.327 0.870 -49.755 1.00 90.00 82 THR A N 1
ATOM 688 C CA . THR A 1 82 ? 21.266 2.337 -49.681 1.00 90.00 82 THR A CA 1
ATOM 689 C C . THR A 1 82 ? 22.663 2.972 -49.651 1.00 90.00 82 THR A C 1
ATOM 691 O O . THR A 1 82 ? 22.921 3.931 -50.369 1.00 90.00 82 THR A O 1
ATOM 694 N N . LEU A 1 83 ? 23.601 2.441 -48.856 1.00 90.75 83 LEU A N 1
ATOM 695 C CA . LEU A 1 83 ? 24.974 2.969 -48.815 1.00 90.75 83 LEU A CA 1
ATOM 696 C C . LEU A 1 83 ? 25.761 2.702 -50.112 1.00 90.75 83 LEU A C 1
ATOM 698 O O . LEU A 1 83 ? 26.659 3.480 -50.438 1.00 90.75 83 LEU A O 1
ATOM 702 N N . ILE A 1 84 ? 25.447 1.617 -50.830 1.00 89.62 84 ILE A N 1
ATOM 703 C CA . ILE A 1 84 ? 26.012 1.312 -52.155 1.00 89.62 84 ILE A CA 1
ATOM 704 C C . ILE A 1 84 ? 25.447 2.272 -53.208 1.00 89.62 84 ILE A C 1
ATOM 706 O O . ILE A 1 84 ? 26.216 2.816 -53.989 1.00 89.62 84 ILE A O 1
ATOM 710 N N . ASP A 1 85 ? 24.137 2.527 -53.198 1.00 89.06 85 ASP A N 1
ATOM 711 C CA . ASP A 1 85 ? 23.466 3.440 -54.134 1.00 89.06 85 ASP A CA 1
ATOM 712 C C . ASP A 1 85 ? 23.943 4.897 -53.965 1.00 89.06 85 ASP A C 1
ATOM 714 O O . ASP A 1 85 ? 23.904 5.683 -54.909 1.00 89.06 85 ASP A O 1
ATOM 718 N N . LEU A 1 86 ? 24.437 5.244 -52.770 1.00 89.75 86 LEU A N 1
ATOM 719 C CA . LEU A 1 86 ? 25.093 6.519 -52.460 1.00 89.75 86 LEU A CA 1
ATOM 720 C C . LEU A 1 86 ? 26.595 6.550 -52.807 1.00 89.75 86 LEU A C 1
ATOM 722 O O . LEU A 1 86 ? 27.271 7.527 -52.481 1.00 89.75 86 LEU A O 1
ATOM 726 N N . ASP A 1 87 ? 27.136 5.485 -53.406 1.00 89.31 87 ASP A N 1
ATOM 727 C CA . ASP A 1 87 ? 28.557 5.295 -53.734 1.00 89.31 87 ASP A CA 1
ATOM 728 C C . ASP A 1 87 ? 29.516 5.404 -52.527 1.00 89.31 87 ASP A C 1
ATOM 730 O O . ASP A 1 87 ? 30.728 5.581 -52.682 1.00 89.31 87 ASP A O 1
ATOM 734 N N . LEU A 1 88 ? 29.011 5.284 -51.295 1.00 89.88 88 LEU A N 1
ATOM 735 C CA . LEU A 1 88 ? 29.825 5.417 -50.082 1.00 89.88 88 LEU A CA 1
ATOM 736 C C . LEU A 1 88 ? 30.627 4.157 -49.782 1.00 89.88 88 LEU A C 1
ATOM 738 O O . LEU A 1 88 ? 31.748 4.231 -49.264 1.00 89.88 88 LEU A O 1
ATOM 742 N N . ILE A 1 89 ? 30.054 3.000 -50.101 1.00 91.19 89 ILE A N 1
ATOM 743 C CA . ILE A 1 89 ? 30.669 1.696 -49.877 1.00 91.19 89 ILE A CA 1
ATOM 744 C C . ILE A 1 89 ? 30.613 0.846 -51.143 1.00 91.19 89 ILE A C 1
ATOM 746 O O . ILE A 1 89 ? 29.739 1.007 -51.988 1.00 91.19 89 ILE A O 1
ATOM 750 N N . ILE A 1 90 ? 31.548 -0.090 -51.250 1.00 89.31 90 ILE A N 1
ATOM 751 C CA . ILE A 1 90 ? 31.621 -1.089 -52.313 1.00 89.31 90 ILE A CA 1
ATOM 752 C C . ILE A 1 90 ? 31.746 -2.479 -51.705 1.00 89.31 90 ILE A C 1
ATOM 754 O O . ILE A 1 90 ? 32.263 -2.650 -50.597 1.00 89.31 90 ILE A O 1
ATOM 758 N N . LEU A 1 91 ? 31.327 -3.479 -52.470 1.00 85.56 91 LEU A N 1
ATOM 759 C CA . LEU A 1 91 ? 31.620 -4.872 -52.182 1.00 85.56 91 LEU A CA 1
ATOM 760 C C . LEU A 1 91 ? 32.910 -5.283 -52.899 1.00 85.56 91 LEU A C 1
ATOM 762 O O . LEU A 1 91 ? 32.947 -5.375 -54.124 1.00 85.56 91 LEU A O 1
ATOM 766 N N . ASP A 1 92 ? 33.965 -5.563 -52.139 1.00 83.31 92 ASP A N 1
ATOM 767 C CA . ASP A 1 92 ? 35.234 -6.070 -52.662 1.00 83.31 92 ASP A CA 1
ATOM 768 C C . ASP A 1 92 ? 35.514 -7.454 -52.071 1.00 83.31 92 ASP A C 1
ATOM 770 O O . ASP A 1 92 ? 35.775 -7.588 -50.876 1.00 83.31 92 ASP A O 1
ATOM 774 N N . LYS A 1 93 ? 35.461 -8.489 -52.921 1.00 79.88 93 LYS A N 1
ATOM 775 C CA . LYS A 1 93 ? 35.706 -9.899 -52.553 1.00 79.88 93 LYS A CA 1
ATOM 776 C C . LYS A 1 93 ? 34.840 -10.385 -51.382 1.00 79.88 93 LYS A C 1
ATOM 778 O O . LYS A 1 93 ? 35.342 -11.046 -50.477 1.00 79.88 93 LYS A O 1
ATOM 783 N N . GLY A 1 94 ? 33.554 -10.040 -51.402 1.00 75.69 94 GLY A N 1
ATOM 784 C CA . GLY A 1 94 ? 32.608 -10.422 -50.350 1.00 75.69 94 GLY A CA 1
ATOM 785 C C . GLY A 1 94 ? 32.721 -9.590 -49.070 1.00 75.69 94 GLY A C 1
ATOM 786 O O . GLY A 1 94 ? 32.091 -9.936 -48.082 1.00 75.69 94 GLY A O 1
ATOM 787 N N . GLN A 1 95 ? 33.499 -8.501 -49.064 1.00 80.81 95 GLN A N 1
ATOM 788 C CA . GLN A 1 95 ? 33.619 -7.600 -47.915 1.00 80.81 95 GLN A CA 1
ATOM 789 C C . GLN A 1 95 ? 33.184 -6.184 -48.264 1.00 80.81 95 GLN A C 1
ATOM 791 O O . GLN A 1 95 ? 33.604 -5.629 -49.283 1.00 80.81 95 GLN A O 1
ATOM 796 N N . LEU A 1 96 ? 32.384 -5.580 -47.389 1.00 85.81 96 LEU A N 1
ATOM 797 C CA . LEU A 1 96 ? 32.024 -4.172 -47.513 1.00 85.81 96 LEU A CA 1
ATOM 798 C C . LEU A 1 96 ? 33.196 -3.278 -47.110 1.00 85.81 96 LEU A C 1
ATOM 800 O O . LEU A 1 96 ? 33.759 -3.419 -46.023 1.00 85.81 96 LEU A O 1
ATOM 804 N N . LYS A 1 97 ? 33.551 -2.341 -47.988 1.00 88.75 97 LYS A N 1
ATOM 805 C CA . LYS A 1 97 ? 34.622 -1.360 -47.778 1.00 88.75 97 LYS A CA 1
ATOM 806 C C . LYS A 1 97 ? 34.166 0.016 -48.220 1.00 88.75 97 LYS A C 1
ATOM 808 O O . LYS A 1 97 ? 33.298 0.136 -49.074 1.00 88.75 97 LYS A O 1
ATOM 813 N N . ILE A 1 98 ? 34.791 1.056 -47.684 1.00 89.75 98 ILE A N 1
ATOM 814 C CA . ILE A 1 98 ? 34.558 2.426 -48.153 1.00 89.75 98 ILE A CA 1
ATOM 815 C C . ILE A 1 98 ? 35.049 2.543 -49.593 1.00 89.75 98 ILE A C 1
ATOM 817 O O . ILE A 1 98 ? 36.149 2.087 -49.912 1.00 89.75 98 ILE A O 1
ATOM 821 N N . ALA A 1 99 ? 34.241 3.161 -50.454 1.00 88.94 99 ALA A N 1
ATOM 822 C CA . ALA A 1 99 ? 34.486 3.187 -51.892 1.00 88.94 99 ALA A CA 1
ATOM 823 C C . ALA A 1 99 ? 35.819 3.853 -52.270 1.00 88.94 99 ALA A C 1
ATOM 825 O O . ALA A 1 99 ? 36.488 3.426 -53.211 1.00 88.94 99 ALA A O 1
ATOM 826 N N . ASN A 1 100 ? 36.229 4.901 -51.545 1.00 85.06 100 ASN A N 1
ATOM 827 C CA . ASN A 1 100 ? 37.493 5.590 -51.792 1.00 85.06 100 ASN A CA 1
ATOM 828 C C . ASN A 1 100 ? 38.007 6.376 -50.567 1.00 85.06 100 ASN A C 1
ATOM 830 O O . ASN A 1 100 ? 37.289 6.637 -49.601 1.00 85.06 100 ASN A O 1
ATOM 834 N N . LYS A 1 101 ? 39.270 6.818 -50.649 1.00 82.44 101 LYS A N 1
ATOM 835 C CA . LYS A 1 101 ? 39.945 7.579 -49.584 1.00 82.44 101 LYS A CA 1
ATOM 836 C C . LYS A 1 101 ? 39.351 8.975 -49.352 1.00 82.44 101 LYS A C 1
ATOM 838 O O . LYS A 1 101 ? 39.508 9.525 -48.264 1.00 82.44 101 LYS A O 1
ATOM 843 N N . VAL A 1 102 ? 38.685 9.554 -50.353 1.00 83.31 102 VAL A N 1
ATOM 844 C CA . VAL A 1 102 ? 38.029 10.865 -50.243 1.00 83.31 102 VAL A CA 1
ATOM 845 C C . VAL A 1 102 ? 36.837 10.768 -49.292 1.00 83.31 102 VAL A C 1
ATOM 847 O O . VAL A 1 102 ? 36.777 11.555 -48.355 1.00 83.31 102 VAL A O 1
ATOM 850 N N . TYR A 1 103 ? 35.964 9.769 -49.448 1.00 86.56 103 TYR A N 1
ATOM 851 C CA . TYR A 1 103 ? 34.843 9.525 -48.534 1.00 86.56 103 TYR A CA 1
ATOM 852 C C . TYR A 1 103 ? 35.296 9.092 -47.143 1.00 86.56 103 TYR A C 1
ATOM 854 O O . TYR A 1 103 ? 34.751 9.573 -46.156 1.00 86.56 103 TYR A O 1
ATOM 862 N N . GLU A 1 104 ? 36.345 8.273 -47.043 1.00 85.12 104 GLU A N 1
ATOM 863 C CA . GLU A 1 104 ? 36.941 7.923 -45.746 1.00 85.12 104 GLU A CA 1
ATOM 864 C C . GLU A 1 104 ? 37.456 9.170 -44.997 1.00 85.12 104 GLU A C 1
ATOM 866 O O . GLU A 1 104 ? 37.369 9.246 -43.774 1.00 85.12 104 GLU A O 1
ATOM 871 N N . THR A 1 105 ? 37.976 10.166 -45.727 1.00 83.56 105 THR A N 1
ATOM 872 C CA . THR A 1 105 ? 38.505 11.411 -45.140 1.00 83.56 105 THR A CA 1
ATOM 873 C C . THR A 1 105 ? 37.401 12.435 -44.855 1.00 83.56 105 THR A C 1
ATOM 875 O O . THR A 1 105 ? 37.420 13.068 -43.802 1.00 83.56 105 THR A O 1
ATOM 878 N N . ALA A 1 106 ? 36.450 12.613 -45.778 1.00 83.25 106 ALA A N 1
ATOM 879 C CA . ALA A 1 106 ? 35.367 13.594 -45.673 1.00 83.25 106 ALA A CA 1
ATOM 880 C C . ALA A 1 106 ? 34.279 13.158 -44.681 1.00 83.25 106 ALA A C 1
ATOM 882 O O . ALA A 1 106 ? 33.807 13.967 -43.884 1.00 83.25 106 ALA A O 1
ATOM 883 N N . PHE A 1 107 ? 33.923 11.873 -44.704 1.00 87.94 107 PHE A N 1
ATOM 884 C CA . PHE A 1 107 ? 32.995 11.228 -43.780 1.00 87.94 107 PHE A CA 1
ATOM 885 C C . PHE A 1 107 ? 33.779 10.387 -42.775 1.00 87.94 107 PHE A C 1
ATOM 887 O O . PHE A 1 107 ? 33.576 9.187 -42.641 1.00 87.94 107 PHE A O 1
ATOM 894 N N . ASN A 1 108 ? 34.742 11.014 -42.107 1.00 87.56 108 ASN A N 1
ATOM 895 C CA . ASN A 1 108 ? 35.565 10.339 -41.114 1.00 87.56 108 ASN A CA 1
ATOM 896 C C . ASN A 1 108 ? 34.763 9.977 -39.848 1.00 87.56 108 ASN A C 1
ATOM 898 O O . ASN A 1 108 ? 33.617 10.392 -39.655 1.00 87.56 108 ASN A O 1
ATOM 902 N N . SER A 1 109 ? 35.396 9.216 -38.951 1.00 88.81 109 SER A N 1
ATOM 903 C CA . SER A 1 109 ? 34.751 8.774 -37.712 1.00 88.81 109 SER A CA 1
ATOM 904 C C . SER A 1 109 ? 34.279 9.927 -36.821 1.00 88.81 109 SER A C 1
ATOM 906 O O . SER A 1 109 ? 33.288 9.756 -36.117 1.00 88.81 109 SER A O 1
ATOM 908 N N . ASP A 1 110 ? 34.954 11.077 -36.827 1.00 89.19 110 ASP A N 1
ATOM 909 C CA . ASP A 1 110 ? 34.587 12.208 -35.971 1.00 89.19 110 ASP A CA 1
ATOM 910 C C . ASP A 1 110 ? 33.279 12.847 -36.444 1.00 89.19 110 ASP A C 1
ATOM 912 O O . ASP A 1 110 ? 32.359 13.039 -35.644 1.00 89.19 110 ASP A O 1
ATOM 916 N N . LEU A 1 111 ? 33.144 13.083 -37.755 1.00 88.75 111 LEU A N 1
ATOM 917 C CA . LEU A 1 111 ? 31.907 13.591 -38.344 1.00 88.75 111 LEU A CA 1
ATOM 918 C C . LEU A 1 111 ? 30.748 12.612 -38.129 1.00 88.75 111 LEU A C 1
ATOM 920 O O . LEU A 1 111 ? 29.657 13.024 -37.735 1.00 88.75 111 LEU A O 1
ATOM 924 N N . ILE A 1 112 ? 30.969 11.318 -38.368 1.00 91.69 112 ILE A N 1
ATOM 925 C CA . ILE A 1 112 ? 29.915 10.309 -38.212 1.00 91.69 112 ILE A CA 1
ATOM 926 C C . ILE A 1 112 ? 29.482 10.192 -36.747 1.00 91.69 112 ILE A C 1
ATOM 928 O O . ILE A 1 112 ? 28.283 10.198 -36.471 1.00 91.69 112 ILE A O 1
ATOM 932 N N . ASN A 1 113 ? 30.418 10.204 -35.794 1.00 91.75 113 ASN A N 1
ATOM 933 C CA . ASN A 1 113 ? 30.098 10.252 -34.366 1.00 91.75 113 ASN A CA 1
ATOM 934 C C . ASN A 1 113 ? 29.315 11.522 -33.992 1.00 91.75 113 ASN A C 1
ATOM 936 O O . ASN A 1 113 ? 28.368 11.445 -33.208 1.00 91.75 113 ASN A O 1
ATOM 940 N N . GLN A 1 114 ? 29.659 12.679 -34.570 1.00 91.06 114 GLN A N 1
ATOM 941 C CA . GLN A 1 114 ? 28.912 13.922 -34.367 1.00 91.06 114 GLN A CA 1
ATOM 942 C C . GLN A 1 114 ? 27.467 13.798 -34.874 1.00 91.06 114 GLN A C 1
ATOM 944 O O . GLN A 1 114 ? 26.536 14.184 -34.165 1.00 91.06 114 GLN A O 1
ATOM 949 N N . LYS A 1 115 ? 27.258 13.232 -36.071 1.00 92.06 115 LYS A N 1
ATOM 950 C CA . LYS A 1 115 ? 25.919 13.026 -36.653 1.00 92.06 115 LYS A CA 1
ATOM 951 C C . LYS A 1 115 ? 25.102 11.976 -35.902 1.00 92.06 115 LYS A C 1
ATOM 953 O O . LYS A 1 115 ? 23.911 12.188 -35.683 1.00 92.06 115 LYS A O 1
ATOM 958 N N . LEU A 1 116 ? 25.735 10.896 -35.445 1.00 92.56 116 LEU A N 1
ATOM 959 C CA . LEU A 1 116 ? 25.115 9.891 -34.579 1.00 92.56 116 LEU A CA 1
ATOM 960 C C . LEU A 1 116 ? 24.670 10.492 -33.247 1.00 92.56 116 LEU A C 1
ATOM 962 O O . LEU A 1 116 ? 23.531 10.293 -32.834 1.00 92.56 116 LEU A O 1
ATOM 966 N N . SER A 1 117 ? 25.548 11.257 -32.597 1.00 91.81 117 SER A N 1
ATOM 967 C CA . SER A 1 117 ? 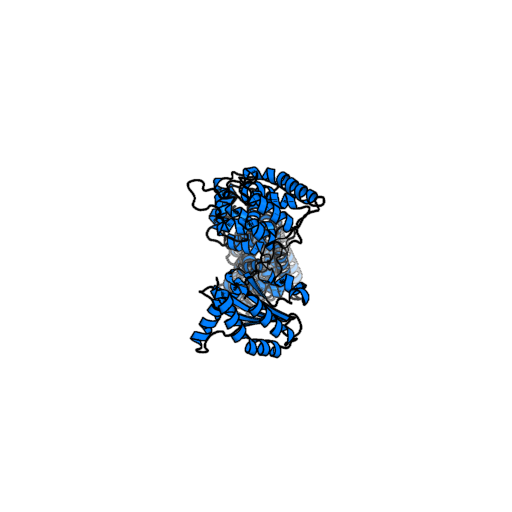25.236 11.941 -31.341 1.00 91.81 117 SER A CA 1
ATOM 968 C C . SER A 1 117 ? 24.075 12.925 -31.512 1.00 91.81 117 SER A C 1
ATOM 970 O O . SER A 1 117 ? 23.139 12.901 -30.716 1.00 91.81 117 SER A O 1
ATOM 972 N N . GLY A 1 118 ? 24.080 13.713 -32.596 1.00 90.88 118 GLY A N 1
ATOM 973 C CA . GLY A 1 118 ? 22.969 14.599 -32.959 1.00 90.88 118 GLY A CA 1
ATOM 974 C C . GLY A 1 118 ? 21.656 13.839 -33.152 1.00 90.88 118 GLY A C 1
ATOM 975 O O . GLY A 1 118 ? 20.674 14.148 -32.492 1.00 90.88 118 GLY A O 1
ATOM 976 N N . SER A 1 119 ? 21.670 12.763 -33.943 1.00 91.25 119 SER A N 1
ATOM 977 C CA . SER A 1 119 ? 20.476 11.948 -34.215 1.00 91.25 119 SER A CA 1
ATOM 978 C C . SER A 1 119 ? 19.912 11.278 -32.954 1.00 91.25 119 SER A C 1
ATOM 980 O O . SER A 1 119 ? 18.699 11.173 -32.785 1.00 91.25 119 SER A O 1
ATOM 982 N N . ILE A 1 120 ? 20.778 10.824 -32.037 1.00 92.38 120 ILE A N 1
ATOM 983 C CA . ILE A 1 120 ? 20.351 10.290 -30.734 1.00 92.38 120 ILE A CA 1
ATOM 984 C C . ILE A 1 120 ? 19.773 11.407 -29.869 1.00 92.38 120 ILE A C 1
ATOM 986 O O . ILE A 1 120 ? 18.751 11.187 -29.223 1.00 92.38 120 ILE A O 1
ATOM 990 N N . SER A 1 121 ? 20.403 12.585 -29.854 1.00 91.50 121 SER A N 1
ATOM 991 C CA . SER A 1 121 ? 19.886 13.747 -29.134 1.00 91.50 121 SER A CA 1
ATOM 992 C C . SER A 1 121 ? 18.493 14.107 -29.640 1.00 91.50 121 SER A C 1
ATOM 994 O O . SER A 1 121 ? 17.571 14.152 -28.840 1.00 91.50 121 SER A O 1
ATOM 996 N N . ASP A 1 122 ? 18.294 14.242 -30.950 1.00 89.88 122 ASP A N 1
ATOM 997 C CA . ASP A 1 122 ? 16.992 14.572 -31.542 1.00 89.88 122 ASP A CA 1
ATOM 998 C C . ASP A 1 122 ? 15.920 13.524 -31.197 1.00 89.88 122 ASP A C 1
ATOM 1000 O O . ASP A 1 122 ? 14.769 13.853 -30.889 1.00 89.88 122 ASP A O 1
ATOM 1004 N N . LEU A 1 123 ? 16.301 12.242 -31.190 1.00 89.75 123 LEU A N 1
ATOM 1005 C CA . LEU A 1 123 ? 15.411 11.150 -30.809 1.00 89.75 123 LEU A CA 1
ATOM 1006 C C . LEU A 1 123 ? 15.027 11.206 -29.325 1.00 89.75 123 LEU A C 1
ATOM 1008 O O . LEU A 1 123 ? 13.857 11.015 -28.985 1.00 89.75 123 LEU A O 1
ATOM 1012 N N . VAL A 1 124 ? 16.003 11.451 -28.446 1.00 90.50 124 VAL A N 1
ATOM 1013 C CA . VAL A 1 124 ? 15.766 11.626 -27.010 1.00 90.50 124 VAL A CA 1
ATOM 1014 C C . VAL A 1 124 ? 14.878 12.845 -26.789 1.00 90.50 124 VAL A C 1
ATOM 1016 O O . VAL A 1 124 ? 13.889 12.720 -26.079 1.00 90.50 124 VAL A O 1
ATOM 1019 N N . ASP A 1 125 ? 15.149 13.967 -27.451 1.00 88.38 125 ASP A N 1
ATOM 1020 C CA . ASP A 1 125 ? 14.397 15.223 -27.350 1.00 88.38 125 ASP A CA 1
ATOM 1021 C C . ASP A 1 125 ? 12.941 15.048 -27.776 1.00 88.38 125 ASP A C 1
ATOM 1023 O O . ASP A 1 125 ? 12.033 15.523 -27.097 1.00 88.38 125 ASP A O 1
ATOM 1027 N N . THR A 1 126 ? 12.709 14.293 -28.850 1.00 87.62 126 THR A N 1
ATOM 1028 C CA . THR A 1 126 ? 11.361 13.982 -29.344 1.00 87.62 126 THR A CA 1
ATOM 1029 C C . THR A 1 126 ? 10.528 13.213 -28.314 1.00 87.62 126 THR A C 1
ATOM 1031 O O . THR A 1 126 ? 9.318 13.428 -28.189 1.00 87.62 126 THR A O 1
ATOM 1034 N N . GLU A 1 127 ? 11.147 12.290 -27.577 1.00 85.25 127 GLU A N 1
ATOM 1035 C CA . GLU A 1 127 ? 10.449 11.482 -26.574 1.00 85.25 127 GLU A CA 1
ATOM 1036 C C . GLU A 1 127 ? 10.454 12.144 -25.179 1.00 85.25 127 GLU A C 1
ATOM 1038 O O . GLU A 1 127 ? 9.589 11.841 -24.348 1.00 85.25 127 GLU A O 1
ATOM 1043 N N . TRP A 1 128 ? 11.403 13.045 -24.902 1.00 83.12 128 TRP A N 1
ATOM 1044 C CA . TRP A 1 128 ? 11.593 13.724 -23.620 1.00 83.12 128 TRP A CA 1
ATOM 1045 C C . TRP A 1 128 ? 10.545 14.823 -23.426 1.00 83.12 128 TRP A C 1
ATOM 1047 O O . TRP A 1 128 ? 10.773 16.004 -23.667 1.00 83.12 128 TRP A O 1
ATOM 1057 N N . LYS A 1 129 ? 9.366 14.431 -22.945 1.00 69.62 129 LYS A N 1
ATOM 1058 C CA . LYS A 1 129 ? 8.248 15.347 -22.648 1.00 69.62 129 LYS A CA 1
ATOM 1059 C C . LYS A 1 129 ? 8.253 15.895 -21.212 1.00 69.62 129 LYS A C 1
ATOM 1061 O O . LYS A 1 129 ? 7.223 16.369 -20.743 1.00 69.62 129 LYS A O 1
ATOM 1066 N N . SER A 1 130 ? 9.364 15.768 -20.484 1.00 58.88 130 SER A N 1
ATOM 1067 C CA . SER A 1 130 ? 9.447 16.167 -19.070 1.00 58.88 130 SER A CA 1
ATOM 1068 C C . SER A 1 130 ? 9.422 17.690 -18.906 1.00 58.88 130 SER A C 1
ATOM 1070 O O . SER A 1 130 ? 10.134 18.399 -19.613 1.00 58.88 130 SER A O 1
ATOM 1072 N N . SER A 1 131 ? 8.654 18.176 -17.926 1.00 48.47 131 SER A N 1
ATOM 1073 C CA . SER A 1 131 ? 8.633 19.576 -17.473 1.00 48.47 131 SER A CA 1
ATOM 1074 C C . SER A 1 131 ? 9.837 19.954 -16.596 1.00 48.47 131 SER A C 1
ATOM 1076 O O . SER A 1 131 ? 10.063 21.135 -16.340 1.00 48.47 131 SER A O 1
ATOM 1078 N N . LEU A 1 132 ? 10.611 18.966 -16.134 1.00 55.09 132 LEU A N 1
ATOM 1079 C CA . LEU A 1 132 ? 11.816 19.155 -15.326 1.00 55.09 132 LEU A CA 1
ATOM 1080 C C . LEU A 1 132 ? 13.063 19.085 -16.217 1.00 55.09 132 LEU A C 1
ATOM 1082 O O . LEU A 1 132 ? 13.361 18.036 -16.799 1.00 55.09 132 LEU A O 1
ATOM 1086 N N . ASP A 1 133 ? 13.793 20.200 -16.296 1.00 55.88 133 ASP A N 1
ATOM 1087 C CA . ASP A 1 133 ? 15.047 20.357 -17.044 1.00 55.88 133 ASP A CA 1
ATOM 1088 C C . ASP A 1 133 ? 16.210 19.633 -16.335 1.00 55.88 133 ASP A C 1
ATOM 1090 O O . ASP A 1 133 ? 17.062 20.227 -15.676 1.00 55.88 133 ASP A O 1
ATOM 1094 N N . LEU A 1 134 ? 16.214 18.299 -16.412 1.00 72.75 134 LEU A N 1
ATOM 1095 C CA . LEU A 1 134 ? 17.284 17.440 -15.891 1.00 72.75 134 LEU A CA 1
ATOM 1096 C C . LEU A 1 134 ? 18.352 17.210 -16.965 1.00 72.75 134 LEU A C 1
ATOM 1098 O O . LEU A 1 134 ? 18.546 16.089 -17.445 1.00 72.75 134 LEU A O 1
ATOM 1102 N N . LYS A 1 135 ? 19.044 18.287 -17.343 1.00 77.69 135 LYS A N 1
ATOM 1103 C CA . LYS A 1 135 ? 20.072 18.284 -18.394 1.00 77.69 135 LYS A CA 1
ATOM 1104 C C . LYS A 1 135 ? 21.144 17.202 -18.192 1.00 77.69 135 LYS A C 1
ATOM 1106 O O . LYS A 1 135 ? 21.512 16.527 -19.152 1.00 77.69 135 LYS A O 1
ATOM 1111 N N . ASP A 1 136 ? 21.572 16.977 -16.950 1.00 83.12 136 ASP A N 1
ATOM 1112 C CA . ASP A 1 136 ? 22.599 15.980 -16.616 1.00 83.12 136 ASP A CA 1
ATOM 1113 C C . ASP A 1 136 ? 22.120 14.534 -16.840 1.00 83.12 136 ASP A C 1
ATOM 1115 O O . ASP A 1 136 ? 22.856 13.699 -17.370 1.00 83.12 136 ASP A O 1
ATOM 1119 N N . GLU A 1 137 ? 20.868 14.226 -16.480 1.00 84.12 137 GLU A N 1
ATOM 1120 C CA . GLU A 1 137 ? 20.292 12.887 -16.674 1.00 84.12 137 GLU A CA 1
ATOM 1121 C C . GLU A 1 137 ? 20.086 12.608 -18.167 1.00 84.12 137 GLU A C 1
ATOM 1123 O O . GLU A 1 137 ? 20.386 11.517 -18.655 1.00 84.12 137 GLU A O 1
ATOM 1128 N N . LYS A 1 138 ? 19.652 13.628 -18.914 1.00 87.12 138 LYS A N 1
ATOM 1129 C CA . LYS A 1 138 ? 19.505 13.569 -20.368 1.00 87.12 138 LYS A CA 1
ATOM 1130 C C . LYS A 1 138 ? 20.840 13.289 -21.063 1.00 87.12 138 LYS A C 1
ATOM 1132 O O . LYS A 1 138 ? 20.914 12.370 -21.880 1.00 87.12 138 LYS A O 1
ATOM 1137 N N . GLU A 1 139 ? 21.909 14.008 -20.710 1.00 89.62 139 GLU A N 1
ATOM 1138 C CA . GLU A 1 139 ? 23.242 13.762 -21.279 1.00 89.62 139 GLU A CA 1
ATOM 1139 C C . GLU A 1 139 ? 23.740 12.345 -20.956 1.00 89.62 139 GLU A C 1
ATOM 1141 O O . GLU A 1 139 ? 24.297 11.655 -21.817 1.00 89.62 139 GLU A O 1
ATOM 1146 N N . LYS A 1 140 ? 23.491 11.870 -19.731 1.00 91.88 140 LYS A N 1
ATOM 1147 C CA . LYS A 1 140 ? 23.850 10.513 -19.312 1.00 91.88 140 LYS A CA 1
ATOM 1148 C C . LYS A 1 140 ? 23.123 9.444 -20.132 1.00 91.88 140 LYS A C 1
ATOM 1150 O O . LYS A 1 140 ? 23.765 8.490 -20.573 1.00 91.88 140 LYS A O 1
ATOM 1155 N N . VAL A 1 141 ? 21.821 9.611 -20.376 1.00 92.88 141 VAL A N 1
ATOM 1156 C CA . VAL A 1 141 ? 21.018 8.709 -21.220 1.00 92.88 141 VAL A CA 1
ATOM 1157 C C . VAL A 1 141 ? 21.537 8.691 -22.660 1.00 92.88 141 VAL A C 1
ATOM 1159 O O . VAL A 1 141 ? 21.722 7.610 -23.221 1.00 92.88 141 VAL A O 1
ATOM 1162 N N . ILE A 1 142 ? 21.842 9.858 -23.240 1.00 92.75 142 ILE A N 1
ATOM 1163 C CA . ILE A 1 142 ? 22.412 9.965 -24.595 1.00 92.75 142 ILE A CA 1
ATOM 1164 C C . ILE A 1 142 ? 23.745 9.208 -24.677 1.00 92.75 142 ILE A C 1
ATOM 1166 O O . ILE A 1 142 ? 23.919 8.364 -25.558 1.00 92.75 142 ILE A O 1
ATOM 1170 N N . LYS A 1 143 ? 24.660 9.431 -23.721 1.00 94.19 143 LYS A N 1
ATOM 1171 C CA . LYS A 1 143 ? 25.942 8.706 -23.640 1.00 94.19 143 LYS A CA 1
ATOM 1172 C C . LYS A 1 143 ? 25.754 7.196 -23.509 1.00 94.19 143 LYS A C 1
ATOM 1174 O O . LYS A 1 143 ? 26.466 6.437 -24.163 1.00 94.19 143 LYS A O 1
ATOM 1179 N N . GLN A 1 144 ? 24.808 6.748 -22.683 1.00 94.75 144 GLN A N 1
ATOM 1180 C CA . GLN A 1 144 ? 24.500 5.324 -22.544 1.00 94.75 144 GLN A CA 1
ATOM 1181 C C . GLN A 1 144 ? 24.048 4.737 -23.884 1.00 94.75 144 GLN A C 1
ATOM 1183 O O . GLN A 1 144 ? 24.643 3.766 -24.338 1.00 94.75 144 GLN A O 1
ATOM 1188 N N . ILE A 1 145 ? 23.068 5.342 -24.558 1.00 95.06 145 ILE A N 1
ATOM 1189 C CA . ILE A 1 145 ? 22.581 4.855 -25.860 1.00 95.06 145 ILE A CA 1
ATOM 1190 C C . ILE A 1 145 ? 23.716 4.805 -26.888 1.00 95.06 145 ILE A C 1
ATOM 1192 O O . ILE A 1 145 ? 23.894 3.778 -27.543 1.00 95.06 145 ILE A O 1
ATOM 1196 N N . PHE A 1 146 ? 24.515 5.872 -26.981 1.00 94.06 146 PHE A N 1
ATOM 1197 C CA . PHE A 1 146 ? 25.644 5.958 -27.908 1.00 94.06 146 PHE A CA 1
ATOM 1198 C C . PHE A 1 146 ? 26.642 4.805 -27.710 1.00 94.06 146 PHE A C 1
ATOM 1200 O O . PHE A 1 146 ? 27.048 4.159 -28.674 1.00 94.06 146 PHE A O 1
ATOM 1207 N N . ASN A 1 147 ? 26.978 4.477 -26.459 1.00 94.06 147 ASN A N 1
ATOM 1208 C CA . ASN A 1 147 ? 27.929 3.407 -26.144 1.00 94.06 147 ASN A CA 1
ATOM 1209 C C . ASN A 1 147 ? 27.435 2.004 -26.540 1.00 94.06 147 ASN A C 1
ATOM 1211 O O . ASN A 1 147 ? 28.247 1.144 -26.878 1.00 94.06 147 ASN A O 1
ATOM 1215 N N . TYR A 1 148 ? 26.122 1.755 -26.500 1.00 93.38 148 TYR A N 1
ATOM 1216 C CA . TYR A 1 148 ? 25.538 0.458 -26.871 1.00 93.38 148 TYR A CA 1
ATOM 1217 C C . TYR A 1 148 ? 25.162 0.359 -28.357 1.00 93.38 148 TYR A C 1
ATOM 1219 O O . TYR A 1 148 ? 24.861 -0.740 -28.830 1.00 93.38 148 TYR A O 1
ATOM 1227 N N . LEU A 1 149 ? 25.209 1.467 -29.105 1.00 90.88 149 LEU A N 1
ATOM 1228 C CA . LEU A 1 149 ? 24.783 1.544 -30.505 1.00 90.88 149 LEU A CA 1
ATOM 1229 C C . LEU A 1 149 ? 25.419 0.469 -31.411 1.00 90.88 149 LEU A C 1
ATOM 1231 O O . LEU A 1 149 ? 24.663 -0.207 -32.112 1.00 90.88 149 LEU A O 1
ATOM 1235 N N . PRO A 1 150 ? 26.742 0.192 -31.346 1.00 87.62 150 PRO A N 1
ATOM 1236 C CA . PRO A 1 150 ? 27.361 -0.814 -32.213 1.00 87.62 150 PRO A CA 1
ATOM 1237 C C . PRO A 1 150 ? 26.823 -2.230 -31.981 1.00 87.62 150 PRO A C 1
ATOM 1239 O O . PRO A 1 150 ? 26.716 -3.028 -32.910 1.00 87.62 150 PRO A O 1
ATOM 1242 N N . ILE A 1 151 ? 26.476 -2.562 -30.734 1.00 87.88 151 ILE A N 1
ATOM 1243 C CA . ILE A 1 151 ? 25.960 -3.888 -30.370 1.00 87.88 151 ILE A CA 1
ATOM 1244 C C . ILE A 1 151 ? 24.477 -3.984 -30.729 1.00 87.88 151 ILE A C 1
ATOM 1246 O O . ILE A 1 151 ? 24.050 -4.985 -31.304 1.00 87.88 151 ILE A O 1
ATOM 1250 N N . LEU A 1 152 ? 23.703 -2.933 -30.447 1.00 87.19 152 LEU A N 1
ATOM 1251 C CA . LEU A 1 152 ? 22.297 -2.850 -30.839 1.00 87.19 152 LEU A CA 1
ATOM 1252 C C . LEU A 1 152 ? 22.127 -2.938 -32.354 1.00 87.19 152 LEU A C 1
ATOM 1254 O O . LEU A 1 152 ? 21.243 -3.654 -32.822 1.00 87.19 152 LEU A O 1
ATOM 1258 N N . GLY A 1 153 ? 23.010 -2.285 -33.112 1.00 84.38 153 GLY A N 1
ATOM 1259 C CA . GLY A 1 153 ? 23.007 -2.325 -34.570 1.00 84.38 153 GLY A CA 1
ATOM 1260 C C . GLY A 1 153 ? 23.163 -3.744 -35.105 1.00 84.38 153 GLY A C 1
ATOM 1261 O O . GLY A 1 153 ? 22.655 -4.053 -36.165 1.00 84.38 153 GLY A O 1
ATOM 1262 N N . LYS A 1 154 ? 23.757 -4.678 -34.355 1.00 81.69 154 LYS A N 1
ATOM 1263 C CA . LYS A 1 154 ? 23.842 -6.091 -34.769 1.00 81.69 154 LYS A CA 1
ATOM 1264 C C . LYS A 1 154 ? 22.558 -6.887 -34.508 1.00 81.69 154 LYS A C 1
ATOM 1266 O O . LYS A 1 154 ? 22.437 -8.018 -34.969 1.00 81.69 154 LYS A O 1
ATOM 1271 N N . LYS A 1 155 ? 21.611 -6.332 -33.746 1.00 80.19 155 LYS A N 1
ATOM 1272 C CA . LYS A 1 155 ? 20.381 -7.003 -33.284 1.00 80.19 155 LYS A CA 1
ATOM 1273 C C . LYS A 1 155 ? 19.117 -6.531 -34.010 1.00 80.19 155 LYS A C 1
ATOM 1275 O O . LYS A 1 155 ? 18.102 -7.226 -33.953 1.00 80.19 155 LYS A O 1
ATOM 1280 N N . THR A 1 156 ? 19.158 -5.359 -34.644 1.00 82.25 156 THR A N 1
ATOM 1281 C CA . THR A 1 156 ? 18.020 -4.714 -35.316 1.00 82.25 156 THR A CA 1
ATOM 1282 C C . THR A 1 156 ? 18.503 -3.848 -36.482 1.00 82.25 156 THR A C 1
ATOM 1284 O O . THR A 1 156 ? 19.608 -3.319 -36.426 1.00 82.25 156 THR A O 1
ATOM 1287 N N . SER A 1 157 ? 17.660 -3.679 -37.501 1.00 81.12 157 SER A N 1
ATOM 1288 C CA . SER A 1 157 ? 17.794 -2.672 -38.572 1.00 81.12 157 SER A CA 1
ATOM 1289 C C . SER A 1 157 ? 16.837 -1.495 -38.403 1.00 81.12 157 SER A C 1
ATOM 1291 O O . SER A 1 157 ? 16.505 -0.792 -39.352 1.00 81.12 157 SER A O 1
ATOM 1293 N N . ASN A 1 158 ? 16.315 -1.340 -37.189 1.00 85.56 158 ASN A N 1
ATOM 1294 C CA . ASN A 1 158 ? 15.511 -0.200 -36.793 1.00 85.56 158 ASN A CA 1
ATOM 1295 C C . ASN A 1 158 ? 15.925 0.231 -35.384 1.00 85.56 158 ASN A C 1
ATOM 1297 O O . ASN A 1 158 ? 15.228 -0.032 -34.391 1.00 85.56 158 ASN A O 1
ATOM 1301 N N . LEU A 1 159 ? 17.112 0.832 -35.298 1.00 88.94 159 LEU A N 1
ATOM 1302 C CA . LEU A 1 159 ? 17.682 1.352 -34.057 1.00 88.94 159 LEU A CA 1
ATOM 1303 C C . LEU A 1 159 ? 16.756 2.383 -33.410 1.00 88.94 159 LEU A C 1
ATOM 1305 O O . LEU A 1 159 ? 16.478 2.287 -32.212 1.00 88.94 159 LEU A O 1
ATOM 1309 N N . ALA A 1 160 ? 16.208 3.308 -34.205 1.00 89.75 160 ALA A N 1
ATOM 1310 C CA . ALA A 1 160 ? 15.324 4.367 -33.721 1.00 89.75 160 ALA A CA 1
ATOM 1311 C C . ALA A 1 160 ? 14.112 3.807 -32.956 1.00 89.75 160 ALA A C 1
ATOM 1313 O O . ALA A 1 160 ? 13.795 4.259 -31.854 1.00 89.75 160 ALA A O 1
ATOM 1314 N N . ARG A 1 161 ? 13.453 2.770 -33.491 1.00 87.56 161 ARG A N 1
ATOM 1315 C CA . ARG A 1 161 ? 12.291 2.140 -32.845 1.00 87.56 161 ARG A CA 1
ATOM 1316 C C . ARG A 1 161 ? 12.652 1.440 -31.541 1.00 87.56 161 ARG A C 1
ATOM 1318 O O . ARG A 1 161 ? 11.892 1.547 -30.580 1.00 87.56 161 ARG A O 1
ATOM 1325 N N . ILE A 1 162 ? 13.765 0.708 -31.494 1.00 88.12 162 ILE A N 1
ATOM 1326 C CA . ILE A 1 162 ? 14.186 0.017 -30.266 1.00 88.12 162 ILE A CA 1
ATOM 1327 C C . ILE A 1 162 ? 14.584 1.022 -29.190 1.00 88.12 162 ILE A C 1
ATOM 1329 O O . ILE A 1 162 ? 14.147 0.881 -28.049 1.00 88.12 162 ILE A O 1
ATOM 1333 N N . ILE A 1 163 ? 15.326 2.068 -29.553 1.00 91.19 163 ILE A N 1
ATOM 1334 C CA . ILE A 1 163 ? 15.678 3.142 -28.624 1.00 91.19 163 ILE A CA 1
ATOM 1335 C C . ILE A 1 163 ? 14.405 3.819 -28.097 1.00 91.19 163 ILE A C 1
ATOM 1337 O O . ILE A 1 163 ? 14.261 3.947 -26.884 1.00 91.19 163 ILE A O 1
ATOM 1341 N N . LYS A 1 164 ? 13.419 4.133 -28.954 1.00 90.19 164 LYS A N 1
ATOM 1342 C CA . LYS A 1 164 ? 12.109 4.645 -28.504 1.00 90.19 164 LYS A CA 1
ATOM 1343 C C . LYS A 1 164 ? 11.425 3.720 -27.503 1.00 90.19 164 LYS A C 1
ATOM 1345 O O . LYS A 1 164 ? 10.956 4.186 -26.470 1.00 90.19 164 LYS A O 1
ATOM 1350 N N . LEU A 1 165 ? 11.379 2.414 -27.768 1.00 89.88 165 LEU A N 1
ATOM 1351 C CA . LEU A 1 165 ? 10.768 1.454 -26.843 1.00 89.88 165 LEU A CA 1
ATOM 1352 C C . LEU A 1 165 ? 11.494 1.413 -25.492 1.00 89.88 165 LEU A C 1
ATOM 1354 O O . LEU A 1 165 ? 10.828 1.353 -24.456 1.00 89.88 165 LEU A O 1
ATOM 1358 N N . ILE A 1 166 ? 12.828 1.471 -25.492 1.00 91.44 166 ILE A N 1
ATOM 1359 C CA . ILE A 1 166 ? 13.634 1.544 -24.268 1.00 91.44 166 ILE A CA 1
ATOM 1360 C C . ILE A 1 166 ? 13.281 2.810 -23.488 1.00 91.44 166 ILE A C 1
ATOM 1362 O O . ILE A 1 166 ? 12.908 2.706 -22.322 1.00 91.44 166 ILE A O 1
ATOM 1366 N N . LEU A 1 167 ? 13.316 3.976 -24.137 1.00 91.00 167 LEU A N 1
ATOM 1367 C CA . LEU A 1 167 ? 13.022 5.273 -23.520 1.00 91.00 167 LEU A CA 1
ATOM 1368 C C . LEU A 1 167 ? 11.595 5.344 -22.956 1.00 91.00 167 LEU A C 1
ATOM 1370 O O . LEU A 1 167 ? 11.387 5.789 -21.829 1.00 91.00 167 LEU A O 1
ATOM 1374 N N . GLN A 1 168 ? 10.604 4.848 -23.700 1.00 88.12 168 GLN A N 1
ATOM 1375 C CA . GLN A 1 168 ? 9.201 4.861 -23.280 1.00 88.12 168 GLN A CA 1
ATOM 1376 C C . GLN A 1 168 ? 8.934 3.979 -22.053 1.00 88.12 168 GLN A C 1
ATOM 1378 O O . GLN A 1 168 ? 8.099 4.342 -21.222 1.00 88.12 168 GLN A O 1
ATOM 1383 N N . ASN A 1 169 ? 9.627 2.839 -21.930 1.00 88.81 169 ASN A N 1
ATOM 1384 C CA . ASN A 1 169 ? 9.460 1.914 -20.803 1.00 88.81 169 ASN A CA 1
ATOM 1385 C C . ASN A 1 169 ? 10.354 2.254 -19.605 1.00 88.81 169 ASN A C 1
ATOM 1387 O O . ASN A 1 169 ? 9.979 1.936 -18.482 1.00 88.81 169 ASN A O 1
ATOM 1391 N N . SER A 1 170 ? 11.507 2.894 -19.812 1.00 89.81 170 SER A N 1
ATOM 1392 C CA . SER A 1 170 ? 12.366 3.365 -18.718 1.00 89.81 170 SER A CA 1
ATOM 1393 C C . SER A 1 170 ? 11.950 4.727 -18.173 1.00 89.81 170 SER A C 1
ATOM 1395 O O . SER A 1 170 ? 12.345 5.077 -17.064 1.00 89.81 170 SER A O 1
ATOM 1397 N N . LYS A 1 171 ? 11.202 5.509 -18.967 1.00 87.38 171 LYS A N 1
ATOM 1398 C CA . LYS A 1 171 ? 10.896 6.920 -18.695 1.00 87.38 171 LYS A CA 1
ATOM 1399 C C . LYS A 1 171 ? 12.151 7.718 -18.366 1.00 87.38 171 LYS A C 1
ATOM 1401 O O . LYS A 1 171 ? 12.161 8.542 -17.461 1.00 87.38 171 LYS A O 1
ATOM 1406 N N . PHE A 1 172 ? 13.204 7.452 -19.136 1.00 87.25 172 PHE A N 1
ATOM 1407 C CA . PHE A 1 172 ? 14.494 8.134 -19.054 1.00 87.25 172 PHE A CA 1
ATOM 1408 C C . PHE A 1 172 ? 15.268 7.936 -17.744 1.00 87.25 172 PHE A C 1
ATOM 1410 O O . PHE A 1 172 ? 16.320 8.543 -17.578 1.00 87.25 172 PHE A O 1
ATOM 1417 N N . GLU A 1 173 ? 14.826 7.057 -16.836 1.00 88.31 173 GLU A N 1
ATOM 1418 C CA . GLU A 1 173 ? 15.627 6.716 -15.660 1.00 88.31 173 GLU A CA 1
ATOM 1419 C C . GLU A 1 173 ? 16.897 5.981 -16.108 1.00 88.31 173 GLU A C 1
ATOM 1421 O O . GLU A 1 173 ? 16.830 4.869 -16.642 1.00 88.31 173 GLU A O 1
ATOM 1426 N N . SER A 1 174 ? 18.065 6.592 -15.881 1.00 90.44 174 SER A N 1
ATOM 1427 C CA . SER A 1 174 ? 19.348 6.121 -16.417 1.00 90.44 174 SER A CA 1
ATOM 1428 C C . SER A 1 174 ? 19.661 4.660 -16.065 1.00 90.44 174 SER A C 1
ATOM 1430 O O . SER A 1 174 ? 20.195 3.920 -16.893 1.00 90.44 174 SER A O 1
ATOM 1432 N N . LEU A 1 175 ? 19.291 4.207 -14.863 1.00 90.94 175 LEU A N 1
ATOM 1433 C CA . LEU A 1 175 ? 19.494 2.819 -14.442 1.00 90.94 175 LEU A CA 1
ATOM 1434 C C . LEU A 1 175 ? 18.635 1.834 -15.252 1.00 90.94 175 LEU A C 1
ATOM 1436 O O . LEU A 1 175 ? 19.115 0.769 -15.648 1.00 90.94 175 LEU A O 1
ATOM 1440 N N . LEU A 1 176 ? 17.372 2.183 -15.513 1.00 91.44 176 LEU A N 1
ATOM 1441 C CA . LEU A 1 176 ? 16.468 1.370 -16.327 1.00 91.44 176 LEU A CA 1
ATOM 1442 C C . LEU A 1 176 ? 16.880 1.390 -17.798 1.00 91.44 176 LEU A C 1
ATOM 1444 O O . LEU A 1 176 ? 16.865 0.338 -18.431 1.00 91.44 176 LEU A O 1
ATOM 1448 N N . VAL A 1 177 ? 17.296 2.546 -18.328 1.00 93.19 177 VAL A N 1
ATOM 1449 C CA . VAL A 1 177 ? 17.855 2.653 -19.686 1.00 93.19 177 VAL A CA 1
ATOM 1450 C C . VAL A 1 177 ? 19.037 1.701 -19.837 1.00 93.19 177 VAL A C 1
ATOM 1452 O O . VAL A 1 177 ? 19.026 0.851 -20.723 1.00 93.19 177 VAL A O 1
ATOM 1455 N N . GLU A 1 178 ? 20.020 1.776 -18.940 1.00 93.25 178 GLU A N 1
ATOM 1456 C CA . GLU A 1 178 ? 21.194 0.904 -18.986 1.00 93.25 178 GLU A CA 1
ATOM 1457 C C . GLU A 1 178 ? 20.829 -0.578 -18.866 1.00 93.25 178 GLU A C 1
ATOM 1459 O O . GLU A 1 178 ? 21.356 -1.411 -19.603 1.00 93.25 178 GLU A O 1
ATOM 1464 N N . SER A 1 179 ? 19.904 -0.911 -17.966 1.00 91.50 179 SER A N 1
ATOM 1465 C CA . SER A 1 179 ? 19.467 -2.292 -17.753 1.00 91.50 179 SER A CA 1
ATOM 1466 C C . SER A 1 179 ? 18.761 -2.860 -18.984 1.00 91.50 179 SER A C 1
ATOM 1468 O O . SER A 1 179 ? 19.037 -3.991 -19.378 1.00 91.50 179 SER A O 1
ATOM 1470 N N . LEU A 1 180 ? 17.898 -2.074 -19.634 1.00 92.12 180 LEU A N 1
ATOM 1471 C CA . LEU A 1 180 ? 17.218 -2.473 -20.866 1.00 92.12 180 LEU A CA 1
ATOM 1472 C C . LEU A 1 180 ? 18.192 -2.580 -22.048 1.00 92.12 180 LEU A C 1
ATOM 1474 O O . LEU A 1 180 ? 18.094 -3.532 -22.820 1.00 92.12 180 LEU A O 1
ATOM 1478 N N . LEU A 1 181 ? 19.156 -1.661 -22.171 1.00 91.88 181 LEU A N 1
ATOM 1479 C CA . LEU A 1 181 ? 20.207 -1.723 -23.194 1.00 91.88 181 LEU A CA 1
ATOM 1480 C C . LEU A 1 181 ? 21.045 -2.999 -23.051 1.00 91.88 181 LEU A C 1
ATOM 1482 O O . LEU A 1 181 ? 21.193 -3.749 -24.019 1.00 91.88 181 LEU A O 1
ATOM 1486 N N . LYS A 1 182 ? 21.536 -3.288 -21.836 1.00 90.50 182 LYS A N 1
ATOM 1487 C CA . LYS A 1 182 ? 22.274 -4.525 -21.532 1.00 90.50 182 LYS A CA 1
ATOM 1488 C C . LYS A 1 182 ? 21.446 -5.759 -21.863 1.00 90.50 182 LYS A C 1
ATOM 1490 O O . LYS A 1 182 ? 21.948 -6.663 -22.526 1.00 90.50 182 LYS A O 1
ATOM 1495 N N . LEU A 1 183 ? 20.179 -5.765 -21.453 1.00 88.81 183 LEU A N 1
ATOM 1496 C CA . LEU A 1 183 ? 19.277 -6.888 -21.662 1.00 88.81 183 LEU A CA 1
ATOM 1497 C C . LEU A 1 183 ? 19.072 -7.199 -23.151 1.00 88.81 183 LEU A C 1
ATOM 1499 O O . LEU A 1 183 ? 19.183 -8.352 -23.556 1.00 88.81 183 LEU A O 1
ATOM 1503 N N . VAL A 1 184 ? 18.829 -6.175 -23.976 1.00 86.94 184 VAL A N 1
ATOM 1504 C CA . VAL A 1 184 ? 18.693 -6.341 -25.434 1.00 86.94 184 VAL A CA 1
ATOM 1505 C C . VAL A 1 184 ? 19.997 -6.831 -26.065 1.00 86.94 184 VAL A C 1
ATOM 1507 O O . VAL A 1 184 ? 19.972 -7.652 -26.979 1.00 86.94 184 VAL A O 1
ATOM 1510 N N . CYS A 1 185 ? 21.144 -6.352 -25.582 1.00 85.06 185 CYS A N 1
ATOM 1511 C CA . CYS A 1 185 ? 22.445 -6.739 -26.124 1.00 85.06 185 CYS A CA 1
ATOM 1512 C C . CYS A 1 185 ? 22.830 -8.188 -25.784 1.00 85.06 185 CYS A C 1
ATOM 1514 O O . CYS A 1 185 ? 23.433 -8.870 -26.615 1.00 85.06 185 CYS A O 1
ATOM 1516 N N . GLN A 1 186 ? 22.491 -8.652 -24.579 1.00 84.75 186 GLN A N 1
ATOM 1517 C CA . GLN A 1 186 ? 22.859 -9.975 -24.068 1.00 84.75 186 GLN A CA 1
ATOM 1518 C C . GLN A 1 186 ? 21.913 -11.090 -24.524 1.00 84.75 186 GLN A C 1
ATOM 1520 O O . GLN A 1 186 ? 22.340 -12.238 -24.632 1.00 84.75 186 GLN A O 1
ATOM 1525 N N . ASP A 1 187 ? 20.644 -10.784 -24.797 1.00 79.94 187 ASP A N 1
ATOM 1526 C CA . ASP A 1 187 ? 19.683 -11.799 -25.225 1.00 79.94 187 ASP A CA 1
ATOM 1527 C C . ASP A 1 187 ? 19.926 -12.236 -26.687 1.00 79.94 187 ASP A C 1
ATOM 1529 O O . ASP A 1 187 ? 20.396 -11.472 -27.538 1.00 79.94 187 ASP A O 1
ATOM 1533 N N . ASN A 1 188 ? 19.614 -13.495 -26.996 1.00 70.69 188 ASN A N 1
ATOM 1534 C CA . ASN A 1 188 ? 19.789 -14.073 -28.332 1.00 70.69 188 ASN A CA 1
ATOM 1535 C C . ASN A 1 188 ? 18.664 -13.682 -29.309 1.00 70.69 188 ASN A C 1
ATOM 1537 O O . ASN A 1 188 ? 18.731 -14.026 -30.489 1.00 70.69 188 ASN A O 1
ATOM 1541 N N . LEU A 1 189 ? 17.629 -12.977 -28.845 1.00 69.25 189 LEU A N 1
ATOM 1542 C CA . LEU A 1 189 ? 16.516 -12.531 -29.676 1.00 69.25 189 LEU A CA 1
ATOM 1543 C C . LEU A 1 189 ? 16.936 -11.446 -30.681 1.00 69.25 189 LEU A C 1
ATOM 1545 O O . LEU A 1 189 ? 17.402 -10.369 -30.316 1.00 69.25 189 LEU A O 1
ATOM 1549 N N . ILE A 1 190 ? 16.682 -11.715 -31.962 1.00 68.69 190 ILE A N 1
ATOM 1550 C CA . ILE A 1 190 ? 16.778 -10.731 -33.046 1.00 68.69 190 ILE A CA 1
ATOM 1551 C C . ILE A 1 190 ? 15.470 -9.936 -33.091 1.00 68.69 190 ILE A C 1
ATOM 1553 O O . ILE A 1 190 ? 14.379 -10.511 -33.178 1.00 68.69 190 ILE A O 1
ATOM 1557 N N . LEU A 1 191 ? 15.561 -8.609 -33.044 1.00 67.62 191 LEU A N 1
ATOM 1558 C CA . LEU A 1 191 ? 14.401 -7.721 -33.007 1.00 67.62 191 LEU A CA 1
ATOM 1559 C C . LEU A 1 191 ? 14.095 -7.216 -34.424 1.00 67.62 191 LEU A C 1
ATOM 1561 O O . LEU A 1 191 ? 14.552 -6.158 -34.836 1.00 67.62 191 LEU A O 1
ATOM 1565 N N . VAL A 1 192 ? 13.324 -7.997 -35.186 1.00 61.19 192 VAL A N 1
ATOM 1566 C CA . VAL A 1 192 ? 12.996 -7.690 -36.593 1.00 61.19 192 VAL A CA 1
ATOM 1567 C C . VAL A 1 192 ? 11.910 -6.602 -36.710 1.00 61.19 192 VAL A C 1
ATOM 1569 O O . VAL A 1 192 ? 10.982 -6.535 -35.894 1.00 61.19 192 VAL A O 1
ATOM 1572 N N . ARG A 1 193 ? 12.009 -5.792 -37.777 1.00 59.84 193 ARG A N 1
ATOM 1573 C CA . ARG A 1 193 ? 11.246 -4.570 -38.125 1.00 59.84 193 ARG A CA 1
ATOM 1574 C C . ARG A 1 193 ? 9.742 -4.580 -37.783 1.00 59.84 193 ARG A C 1
ATOM 1576 O O . ARG A 1 193 ? 9.240 -3.563 -37.312 1.00 59.84 193 ARG A O 1
ATOM 1583 N N . GLN A 1 194 ? 9.025 -5.701 -37.946 1.00 55.19 194 GLN A N 1
ATOM 1584 C CA . GLN A 1 194 ? 7.564 -5.770 -37.729 1.00 55.19 194 GLN A CA 1
ATOM 1585 C C . GLN A 1 194 ? 7.103 -6.462 -36.424 1.00 55.19 194 GLN A C 1
ATOM 1587 O O . GLN A 1 194 ? 5.950 -6.313 -36.033 1.00 55.19 194 GLN A O 1
ATOM 1592 N N . GLY A 1 195 ? 7.991 -7.148 -35.688 1.00 58.62 195 GLY A N 1
ATOM 1593 C CA . GLY A 1 195 ? 7.653 -7.882 -34.448 1.00 58.62 195 GLY A CA 1
ATOM 1594 C C . GLY A 1 195 ? 8.322 -7.354 -33.171 1.00 58.62 195 GLY A C 1
ATOM 1595 O O . GLY A 1 195 ? 8.062 -7.857 -32.075 1.00 58.62 195 GLY A O 1
ATOM 1596 N N . GLY A 1 196 ? 9.182 -6.337 -33.295 1.00 67.38 196 GLY A N 1
ATOM 1597 C CA . GLY A 1 196 ? 10.077 -5.886 -32.224 1.00 67.38 196 GLY A CA 1
ATOM 1598 C C . GLY A 1 196 ? 9.390 -5.495 -30.910 1.00 67.38 196 GLY A C 1
ATOM 1599 O O . GLY A 1 196 ? 9.941 -5.763 -29.850 1.00 67.38 196 GLY A O 1
ATOM 1600 N N . SER A 1 197 ? 8.170 -4.939 -30.939 1.00 75.25 197 SER A N 1
ATOM 1601 C CA . SER A 1 197 ? 7.481 -4.501 -29.710 1.00 75.25 197 SER A CA 1
ATOM 1602 C C . SER A 1 197 ? 7.019 -5.671 -28.834 1.00 75.25 197 SER A C 1
ATOM 1604 O O . SER A 1 197 ? 7.238 -5.652 -27.624 1.00 75.25 197 SER A O 1
ATOM 1606 N N . THR A 1 198 ? 6.436 -6.719 -29.424 1.00 79.94 198 THR A N 1
ATOM 1607 C CA . THR A 1 198 ? 5.976 -7.904 -28.679 1.00 79.94 198 THR A CA 1
ATOM 1608 C C . THR A 1 198 ? 7.157 -8.686 -28.116 1.00 79.94 198 THR A C 1
ATOM 1610 O O . THR A 1 198 ? 7.153 -9.058 -26.942 1.00 79.94 198 THR A O 1
ATOM 1613 N N . SER A 1 199 ? 8.206 -8.876 -28.922 1.00 80.38 199 SER A N 1
ATOM 1614 C CA . SER A 1 199 ? 9.444 -9.521 -28.477 1.00 80.38 199 SER A CA 1
ATOM 1615 C C . SER A 1 199 ? 10.116 -8.743 -27.346 1.00 80.38 199 SER A C 1
ATOM 1617 O O . SER A 1 199 ? 10.533 -9.352 -26.364 1.00 80.38 199 SER A O 1
ATOM 1619 N N . PHE A 1 200 ? 10.154 -7.410 -27.437 1.00 84.94 200 PHE A N 1
ATOM 1620 C CA . PHE A 1 200 ? 10.707 -6.543 -26.399 1.00 84.94 200 PHE A CA 1
ATOM 1621 C C . PHE A 1 200 ? 9.892 -6.590 -25.098 1.00 84.94 200 PHE A C 1
ATOM 1623 O O . PHE A 1 200 ? 10.463 -6.749 -24.022 1.00 84.94 200 PHE A O 1
ATOM 1630 N N . LYS A 1 201 ? 8.554 -6.549 -25.170 1.00 87.19 201 LYS A N 1
ATOM 1631 C CA . LYS A 1 201 ? 7.695 -6.719 -23.984 1.00 87.19 201 LYS A CA 1
ATOM 1632 C C . LYS A 1 201 ? 7.914 -8.074 -23.312 1.00 87.19 201 LYS A C 1
ATOM 1634 O O . LYS A 1 201 ? 8.052 -8.129 -22.095 1.00 87.19 201 LYS A O 1
ATOM 1639 N N . ARG A 1 202 ? 8.002 -9.157 -24.093 1.00 86.62 202 ARG A N 1
ATOM 1640 C CA . ARG A 1 202 ? 8.292 -10.503 -23.572 1.00 86.62 202 ARG A CA 1
ATOM 1641 C C . ARG A 1 202 ? 9.670 -10.579 -22.910 1.00 86.62 202 ARG A C 1
ATOM 1643 O O . ARG A 1 202 ? 9.818 -11.252 -21.896 1.00 86.62 202 ARG A O 1
ATOM 1650 N N . LEU A 1 203 ? 10.660 -9.883 -23.469 1.00 87.94 203 LEU A N 1
ATOM 1651 C CA . LEU A 1 203 ? 12.003 -9.785 -22.903 1.00 87.94 203 LEU A CA 1
ATOM 1652 C C . LEU A 1 203 ? 11.974 -9.110 -21.521 1.00 87.94 203 LEU A C 1
ATOM 1654 O O . LEU A 1 203 ? 12.501 -9.670 -20.562 1.00 87.94 203 LEU A O 1
ATOM 1658 N N . ILE A 1 204 ? 11.305 -7.956 -21.407 1.00 90.62 204 ILE A N 1
ATOM 1659 C CA . ILE A 1 204 ? 11.111 -7.250 -20.129 1.00 90.62 204 ILE A CA 1
ATOM 1660 C C . ILE A 1 204 ? 10.383 -8.148 -19.129 1.00 90.62 204 ILE A C 1
ATOM 1662 O O . ILE A 1 204 ? 10.839 -8.298 -17.998 1.00 90.62 204 ILE A O 1
ATOM 1666 N N . GLN A 1 205 ? 9.282 -8.766 -19.558 1.00 92.06 205 GLN A N 1
ATOM 1667 C CA . GLN A 1 205 ? 8.468 -9.633 -18.717 1.00 92.06 205 GLN A CA 1
ATOM 1668 C C . GLN A 1 205 ? 9.310 -10.759 -18.107 1.00 92.06 205 GLN A C 1
ATOM 1670 O O . GLN A 1 205 ? 9.411 -10.860 -16.889 1.00 92.06 205 GLN A O 1
ATOM 1675 N N . LYS A 1 206 ? 9.999 -11.540 -18.943 1.00 89.44 206 LYS A N 1
ATOM 1676 C CA . LYS A 1 206 ? 10.809 -12.685 -18.509 1.00 89.44 206 LYS A CA 1
ATOM 1677 C C . LYS A 1 206 ? 11.959 -12.287 -17.580 1.00 89.44 206 LYS A C 1
ATOM 1679 O O . LYS A 1 206 ? 12.271 -12.988 -16.613 1.00 89.44 206 LYS A O 1
ATOM 1684 N N . HIS A 1 207 ? 12.656 -11.198 -17.900 1.00 88.38 207 HIS A N 1
ATOM 1685 C CA . HIS A 1 207 ? 13.938 -10.895 -17.264 1.00 88.38 207 HIS A CA 1
ATOM 1686 C C . HIS A 1 207 ? 13.837 -9.887 -16.126 1.00 88.38 207 HIS A C 1
ATOM 1688 O O . HIS A 1 207 ? 14.540 -10.075 -15.138 1.00 88.38 207 HIS A O 1
ATOM 1694 N N . LEU A 1 208 ? 12.944 -8.899 -16.198 1.00 90.50 208 LEU A N 1
ATOM 1695 C CA . LEU A 1 208 ? 12.825 -7.842 -15.186 1.00 90.50 208 LEU A CA 1
ATOM 1696 C C . LEU A 1 208 ? 11.598 -7.994 -14.281 1.00 90.50 208 LEU A C 1
ATOM 1698 O O . LEU A 1 208 ? 11.684 -7.636 -13.113 1.00 90.50 208 LEU A O 1
ATOM 1702 N N . ILE A 1 209 ? 10.482 -8.531 -14.783 1.00 92.06 209 ILE A N 1
ATOM 1703 C CA . ILE A 1 209 ? 9.222 -8.591 -14.021 1.00 92.06 209 ILE A CA 1
ATOM 1704 C C . ILE A 1 209 ? 9.044 -9.961 -13.360 1.00 92.06 209 ILE A C 1
ATOM 1706 O O . ILE A 1 209 ? 8.849 -10.051 -12.156 1.00 92.06 209 ILE A O 1
ATOM 1710 N N . GLU A 1 210 ? 9.130 -11.056 -14.105 1.00 90.62 210 GLU A N 1
ATOM 1711 C CA . GLU A 1 210 ? 8.879 -12.390 -13.558 1.00 90.62 210 GLU A CA 1
ATOM 1712 C C . GLU A 1 210 ? 9.963 -12.811 -12.569 1.00 90.62 210 GLU A C 1
ATOM 1714 O O . GLU A 1 210 ? 11.166 -12.676 -12.833 1.00 90.62 210 GLU A O 1
ATOM 1719 N N . ASN A 1 211 ? 9.525 -13.358 -11.432 1.00 84.56 211 ASN A N 1
ATOM 1720 C CA . ASN A 1 211 ? 10.379 -13.861 -10.354 1.00 84.56 211 ASN A CA 1
ATOM 1721 C C . ASN A 1 211 ? 11.419 -12.834 -9.873 1.00 84.56 211 ASN A C 1
ATOM 1723 O O . ASN A 1 211 ? 12.509 -13.206 -9.433 1.00 84.56 211 ASN A O 1
ATOM 1727 N N . TRP A 1 212 ? 11.101 -11.537 -9.967 1.00 91.00 212 TRP A N 1
ATOM 1728 C CA . TRP A 1 212 ? 12.006 -10.459 -9.566 1.00 91.00 212 TRP A CA 1
ATOM 1729 C C . TRP A 1 212 ? 12.435 -10.587 -8.096 1.00 91.00 212 TRP A C 1
ATOM 1731 O O . TRP A 1 212 ? 13.603 -10.377 -7.783 1.00 91.00 212 TRP A O 1
ATOM 1741 N N . GLN A 1 213 ? 11.531 -11.033 -7.217 1.00 87.06 213 GLN A N 1
ATOM 1742 C CA . GLN A 1 213 ? 11.815 -11.273 -5.798 1.00 87.06 213 GLN A CA 1
ATOM 1743 C C . GLN A 1 213 ? 12.849 -12.387 -5.592 1.00 87.06 213 GLN A C 1
ATOM 1745 O O . GLN A 1 213 ? 13.765 -12.241 -4.791 1.00 87.06 213 GLN A O 1
ATOM 1750 N N . THR A 1 214 ? 12.762 -13.481 -6.355 1.00 84.38 214 THR A N 1
ATOM 1751 C CA . THR A 1 214 ? 13.757 -14.566 -6.309 1.00 84.38 214 THR A CA 1
ATOM 1752 C C . THR A 1 214 ? 15.103 -14.107 -6.865 1.00 84.38 214 THR A C 1
ATOM 1754 O O . THR A 1 214 ? 16.151 -14.476 -6.342 1.00 84.38 214 THR A O 1
ATOM 1757 N N . LYS A 1 215 ? 15.093 -13.261 -7.902 1.00 82.75 215 LYS A N 1
ATOM 1758 C CA . LYS A 1 215 ? 16.313 -12.716 -8.516 1.00 82.75 215 LYS A CA 1
ATOM 1759 C C . LYS A 1 215 ? 17.063 -11.753 -7.593 1.00 82.75 215 LYS A C 1
ATOM 1761 O O . LYS A 1 215 ? 18.291 -11.724 -7.648 1.00 82.75 215 LYS A O 1
ATOM 1766 N N . ILE A 1 216 ? 16.366 -11.031 -6.709 1.00 80.38 216 ILE A N 1
ATOM 1767 C CA . ILE A 1 216 ? 16.996 -10.211 -5.655 1.00 80.38 216 ILE A CA 1
ATOM 1768 C C . ILE A 1 216 ? 17.909 -11.049 -4.753 1.00 80.38 216 ILE A C 1
ATOM 1770 O O . ILE A 1 216 ? 18.948 -10.553 -4.323 1.00 80.38 216 ILE A O 1
ATOM 1774 N N . LEU A 1 217 ? 17.539 -12.305 -4.498 1.00 77.56 217 LEU A N 1
ATOM 1775 C CA . LEU A 1 217 ? 18.255 -13.223 -3.609 1.00 77.56 217 LEU A CA 1
ATOM 1776 C C . LEU A 1 217 ? 19.370 -14.013 -4.316 1.00 77.56 217 LEU A C 1
ATOM 1778 O O . LEU A 1 217 ? 20.012 -14.856 -3.695 1.00 77.56 217 LEU A O 1
ATOM 1782 N N . SER A 1 218 ? 19.587 -13.783 -5.614 1.00 76.62 218 SER A N 1
ATOM 1783 C CA . SER A 1 218 ? 20.585 -14.513 -6.399 1.00 76.62 218 SER A CA 1
ATOM 1784 C C . SER A 1 218 ? 21.987 -13.905 -6.284 1.00 76.62 218 SER A C 1
ATOM 1786 O O . SER A 1 218 ? 22.145 -12.694 -6.147 1.00 76.62 218 SER A O 1
ATOM 1788 N N . GLU A 1 219 ? 23.019 -14.742 -6.414 1.00 58.41 219 GLU A N 1
ATOM 1789 C CA . GLU A 1 219 ? 24.431 -14.323 -6.363 1.00 58.41 219 GLU A CA 1
ATOM 1790 C C . GLU A 1 219 ? 24.842 -13.400 -7.532 1.00 58.41 219 GLU A C 1
ATOM 1792 O O . GLU A 1 219 ? 25.847 -12.701 -7.447 1.00 58.41 219 GLU A O 1
ATOM 1797 N N . GLN A 1 220 ? 24.054 -13.348 -8.614 1.00 63.03 220 GLN A N 1
ATOM 1798 C CA . GLN A 1 220 ? 24.273 -12.480 -9.783 1.00 63.03 220 GLN A CA 1
ATOM 1799 C C . GLN A 1 220 ? 23.331 -11.266 -9.775 1.00 63.03 220 GLN A C 1
ATOM 1801 O O . GLN A 1 220 ? 22.653 -10.964 -10.763 1.00 63.03 220 GLN A O 1
ATOM 1806 N N . LYS A 1 221 ? 23.247 -10.572 -8.638 1.00 71.31 221 LYS A N 1
ATOM 1807 C CA . LYS A 1 221 ? 22.354 -9.424 -8.464 1.00 71.31 221 LYS A CA 1
ATOM 1808 C C . LYS A 1 221 ? 22.780 -8.251 -9.354 1.00 71.31 221 LYS A C 1
ATOM 1810 O O . LYS A 1 221 ? 23.880 -7.721 -9.244 1.00 71.31 221 LYS A O 1
ATOM 1815 N N . SER A 1 222 ? 21.892 -7.845 -10.258 1.00 82.56 222 SER A N 1
ATOM 1816 C CA . SER A 1 222 ? 22.053 -6.635 -11.073 1.00 82.56 222 SER A CA 1
ATOM 1817 C C . SER A 1 222 ? 21.583 -5.396 -10.303 1.00 82.56 222 SER A C 1
ATOM 1819 O O . SER A 1 222 ? 20.655 -5.480 -9.497 1.00 82.56 222 SER A O 1
ATOM 1821 N N . ALA A 1 223 ? 22.149 -4.228 -10.619 1.00 88.06 223 ALA A N 1
ATOM 1822 C CA . ALA A 1 223 ? 21.813 -2.946 -9.993 1.00 88.06 223 ALA A CA 1
ATOM 1823 C C . ALA A 1 223 ? 20.308 -2.596 -10.060 1.00 88.06 223 ALA A C 1
ATOM 1825 O O . ALA A 1 223 ? 19.785 -1.915 -9.180 1.00 88.06 223 ALA A O 1
ATOM 1826 N N . ILE A 1 224 ? 19.568 -3.098 -11.059 1.00 89.56 224 ILE A N 1
ATOM 1827 C CA . ILE A 1 224 ? 18.106 -2.926 -11.111 1.00 89.56 224 ILE A CA 1
ATOM 1828 C C . ILE A 1 224 ? 17.366 -3.713 -10.017 1.00 89.56 224 ILE A C 1
ATOM 1830 O O . ILE A 1 224 ? 16.372 -3.235 -9.478 1.00 89.56 224 ILE A O 1
ATOM 1834 N N . PHE A 1 225 ? 17.857 -4.893 -9.637 1.00 91.25 225 PHE A N 1
ATOM 1835 C CA . PHE A 1 225 ? 17.256 -5.678 -8.558 1.00 91.25 225 PHE A CA 1
ATOM 1836 C C . PHE A 1 225 ? 17.604 -5.101 -7.184 1.00 91.25 225 PHE A C 1
ATOM 1838 O O . PHE A 1 225 ? 16.763 -5.123 -6.292 1.00 91.25 225 PHE A O 1
ATOM 1845 N N . GLU A 1 226 ? 18.788 -4.502 -7.019 1.00 90.81 226 GLU A N 1
ATOM 1846 C CA . GLU A 1 226 ? 19.099 -3.677 -5.839 1.00 90.81 226 GLU A CA 1
ATOM 1847 C C . GLU A 1 226 ? 18.143 -2.488 -5.720 1.00 90.81 226 GLU A C 1
ATOM 1849 O O . GLU A 1 226 ? 17.649 -2.175 -4.637 1.00 90.81 226 GLU A O 1
ATOM 1854 N N . ARG A 1 227 ? 17.812 -1.852 -6.849 1.00 92.25 227 ARG A N 1
ATOM 1855 C CA . ARG A 1 227 ? 16.814 -0.784 -6.886 1.00 92.25 227 ARG A CA 1
ATOM 1856 C C . ARG A 1 227 ? 15.426 -1.275 -6.470 1.00 92.25 227 ARG A C 1
ATOM 1858 O O . ARG A 1 227 ? 14.765 -0.578 -5.703 1.00 92.25 227 ARG A O 1
ATOM 1865 N N . TYR A 1 228 ? 14.990 -2.448 -6.934 1.00 94.31 228 TYR A N 1
ATOM 1866 C CA . TYR A 1 228 ? 13.711 -3.030 -6.508 1.00 94.31 228 TYR A CA 1
ATOM 1867 C C . TYR A 1 228 ? 13.694 -3.353 -5.015 1.00 94.31 228 TYR A C 1
ATOM 1869 O O . TYR A 1 228 ? 12.735 -3.002 -4.333 1.00 94.31 228 TYR A O 1
ATOM 1877 N N . GLU A 1 229 ? 14.759 -3.958 -4.493 1.00 92.69 229 GLU A N 1
ATOM 1878 C CA . GLU A 1 229 ? 14.886 -4.242 -3.063 1.00 92.69 229 GLU A CA 1
ATOM 1879 C C . GLU A 1 229 ? 14.838 -2.958 -2.229 1.00 92.69 229 GLU A C 1
ATOM 1881 O O . GLU A 1 229 ? 14.116 -2.900 -1.238 1.00 92.69 229 GLU A O 1
ATOM 1886 N N . LEU A 1 230 ? 15.535 -1.901 -2.658 1.00 92.75 230 LEU A N 1
ATOM 1887 C CA . LEU A 1 230 ? 15.499 -0.605 -1.985 1.00 92.75 230 LEU A CA 1
ATOM 1888 C C . LEU A 1 230 ? 14.084 -0.017 -1.964 1.00 92.75 230 LEU A C 1
ATOM 1890 O O . LEU A 1 230 ? 13.652 0.491 -0.931 1.00 92.75 230 LEU A O 1
ATOM 1894 N N . ILE A 1 231 ? 13.367 -0.049 -3.091 1.00 93.94 231 ILE A N 1
ATOM 1895 C CA . ILE A 1 231 ? 11.988 0.451 -3.153 1.00 93.94 231 ILE A CA 1
ATOM 1896 C C . ILE A 1 231 ? 11.098 -0.380 -2.224 1.00 93.94 231 ILE A C 1
ATOM 1898 O O . ILE A 1 231 ? 10.400 0.199 -1.396 1.00 93.94 231 ILE A O 1
ATOM 1902 N N . GLN A 1 232 ? 11.180 -1.712 -2.293 1.00 94.25 232 GLN A N 1
ATOM 1903 C CA . GLN A 1 232 ? 10.445 -2.619 -1.411 1.00 94.25 232 GLN A CA 1
ATOM 1904 C C . GLN A 1 232 ? 10.712 -2.315 0.069 1.00 94.25 232 GLN A C 1
ATOM 1906 O O . GLN A 1 232 ? 9.770 -2.123 0.834 1.00 94.25 232 GLN A O 1
ATOM 1911 N N . ASP A 1 233 ? 11.979 -2.239 0.478 1.00 92.25 233 ASP A N 1
ATOM 1912 C CA . ASP A 1 233 ? 12.364 -1.944 1.860 1.00 92.25 233 ASP A CA 1
ATOM 1913 C C . ASP A 1 233 ? 11.791 -0.601 2.321 1.00 92.25 233 ASP A C 1
ATOM 1915 O O . ASP A 1 233 ? 11.268 -0.481 3.425 1.00 92.25 233 ASP A O 1
ATOM 1919 N N . LYS A 1 234 ? 11.826 0.421 1.461 1.00 92.69 234 LYS A N 1
ATOM 1920 C CA . LYS A 1 234 ? 11.297 1.748 1.797 1.00 92.69 234 LYS A CA 1
ATOM 1921 C C . LYS A 1 234 ? 9.774 1.826 1.788 1.00 92.69 234 LYS A C 1
ATOM 1923 O O . LYS A 1 234 ? 9.252 2.768 2.385 1.00 92.69 234 LYS A O 1
ATOM 1928 N N . LEU A 1 235 ? 9.090 0.885 1.140 1.00 93.12 235 LEU A N 1
ATOM 1929 C CA . LEU A 1 235 ? 7.637 0.743 1.198 1.00 93.12 235 LEU A CA 1
ATOM 1930 C C . LEU A 1 235 ? 7.181 -0.022 2.450 1.00 93.12 235 LEU A C 1
ATOM 1932 O O . LEU A 1 235 ? 6.166 0.348 3.026 1.00 93.12 235 LEU A O 1
ATOM 1936 N N . ILE A 1 236 ? 7.927 -1.049 2.878 1.00 91.56 236 ILE A N 1
ATOM 1937 C CA . ILE A 1 236 ? 7.500 -1.983 3.939 1.00 91.56 236 ILE A CA 1
ATOM 1938 C C . ILE A 1 236 ? 8.129 -1.674 5.308 1.00 91.56 236 ILE A C 1
ATOM 1940 O O . ILE A 1 236 ? 7.459 -1.774 6.329 1.00 91.56 236 ILE A O 1
ATOM 1944 N N . ASN A 1 237 ? 9.412 -1.310 5.350 1.00 87.56 237 ASN A N 1
ATOM 1945 C CA . ASN A 1 237 ? 10.187 -1.105 6.582 1.00 87.56 237 ASN A CA 1
ATOM 1946 C C . ASN A 1 237 ? 10.526 0.377 6.780 1.00 87.56 237 ASN A C 1
ATOM 1948 O O . ASN A 1 237 ? 11.658 0.765 7.107 1.00 87.56 237 ASN A O 1
ATOM 1952 N N . ASN A 1 238 ? 9.558 1.249 6.515 1.00 84.12 238 ASN A N 1
ATOM 1953 C CA . ASN A 1 238 ? 9.790 2.678 6.560 1.00 84.12 238 ASN A CA 1
ATOM 1954 C C . ASN A 1 238 ? 9.819 3.191 8.007 1.00 84.12 238 ASN A C 1
ATOM 1956 O O . ASN A 1 238 ? 8.859 3.045 8.750 1.00 84.12 238 ASN A O 1
ATOM 1960 N N . LYS A 1 239 ? 10.925 3.833 8.404 1.00 83.44 239 LYS A N 1
ATOM 1961 C CA . LYS A 1 239 ? 11.068 4.447 9.739 1.00 83.44 239 LYS A CA 1
ATOM 1962 C C . LYS A 1 239 ? 10.496 5.864 9.838 1.00 83.44 239 LYS A C 1
ATOM 1964 O O . LYS A 1 239 ? 10.364 6.388 10.934 1.00 83.44 239 LYS A O 1
ATOM 1969 N N . THR A 1 240 ? 10.268 6.517 8.700 1.00 81.88 240 THR A N 1
ATOM 1970 C CA . THR A 1 240 ? 9.881 7.937 8.617 1.00 81.88 240 THR A CA 1
ATOM 1971 C C . THR A 1 240 ? 8.383 8.146 8.446 1.00 81.88 240 THR A C 1
ATOM 1973 O O . THR A 1 240 ? 7.868 9.170 8.874 1.00 81.88 240 THR A O 1
ATOM 1976 N N . CYS A 1 241 ? 7.689 7.200 7.819 1.00 84.00 241 CYS A N 1
ATOM 1977 C CA . CYS A 1 241 ? 6.244 7.232 7.655 1.00 84.00 241 CYS A CA 1
ATOM 1978 C C . CYS A 1 241 ? 5.657 5.848 7.921 1.00 84.00 241 CYS A C 1
ATOM 1980 O O . CYS A 1 241 ? 6.369 4.843 7.890 1.00 84.00 241 CYS A O 1
ATOM 1982 N N . ASP A 1 242 ? 4.356 5.821 8.187 1.00 87.38 242 ASP A N 1
ATOM 1983 C CA . ASP A 1 242 ? 3.637 4.579 8.421 1.00 87.38 242 ASP A CA 1
ATOM 1984 C C . ASP A 1 242 ? 3.566 3.772 7.115 1.00 87.38 242 ASP A C 1
ATOM 1986 O O . ASP A 1 242 ? 3.077 4.254 6.089 1.00 87.38 242 ASP A O 1
ATOM 1990 N N . SER A 1 243 ? 4.084 2.543 7.154 1.00 90.75 243 SER A N 1
ATOM 1991 C CA . SER A 1 243 ? 4.166 1.671 5.979 1.00 90.75 243 SER A CA 1
ATOM 1992 C C . SER A 1 243 ? 2.783 1.207 5.508 1.00 90.75 243 SER A C 1
ATOM 1994 O O . SER A 1 243 ? 2.587 1.003 4.312 1.00 90.75 243 SER A O 1
ATOM 1996 N N . PHE A 1 244 ? 1.797 1.131 6.410 1.00 91.06 244 PHE A N 1
ATOM 1997 C CA . PHE A 1 244 ? 0.405 0.865 6.058 1.00 91.06 244 PHE A CA 1
ATOM 1998 C C . PHE A 1 244 ? -0.142 1.943 5.121 1.00 91.06 244 PHE A C 1
ATOM 2000 O O . PHE A 1 244 ? -0.569 1.653 4.003 1.00 91.06 244 PHE A O 1
ATOM 2007 N N . TRP A 1 245 ? -0.070 3.205 5.547 1.00 90.19 245 TRP A N 1
ATOM 2008 C CA . TRP A 1 245 ? -0.593 4.327 4.770 1.00 90.19 245 TRP A CA 1
ATOM 2009 C C . TRP A 1 245 ? 0.171 4.540 3.470 1.00 90.19 245 TRP A C 1
ATOM 2011 O O . TRP A 1 245 ? -0.430 4.865 2.449 1.00 90.19 245 TRP A O 1
ATOM 2021 N N . LEU A 1 246 ? 1.480 4.291 3.478 1.00 92.31 246 LEU A N 1
ATOM 2022 C CA . LEU A 1 246 ? 2.298 4.348 2.273 1.00 92.31 246 LEU A CA 1
ATOM 2023 C C . LEU A 1 246 ? 1.819 3.343 1.211 1.00 92.31 246 LEU A C 1
ATOM 2025 O O . LEU A 1 246 ? 1.706 3.701 0.037 1.00 92.31 246 LEU A O 1
ATOM 2029 N N . LEU A 1 247 ? 1.493 2.113 1.620 1.00 93.75 247 LEU A N 1
ATOM 2030 C CA . LEU A 1 247 ? 0.947 1.083 0.734 1.00 93.75 247 LEU A CA 1
ATOM 2031 C C . LEU A 1 247 ? -0.490 1.392 0.291 1.00 93.75 247 LEU A C 1
ATOM 2033 O O . LEU A 1 247 ? -0.795 1.208 -0.885 1.00 93.75 247 LEU A O 1
ATOM 2037 N N . VAL A 1 248 ? -1.350 1.908 1.177 1.00 91.94 248 VAL A N 1
ATOM 2038 C CA . VAL A 1 248 ? -2.721 2.332 0.826 1.00 91.94 248 VAL A CA 1
ATOM 2039 C C . VAL A 1 248 ? -2.702 3.438 -0.231 1.00 91.94 248 VAL A C 1
ATOM 2041 O O . VAL A 1 248 ? -3.388 3.332 -1.244 1.00 91.94 248 VAL A O 1
ATOM 2044 N N . ILE A 1 249 ? -1.871 4.469 -0.049 1.00 91.38 249 ILE A N 1
ATOM 2045 C CA . ILE A 1 249 ? -1.741 5.553 -1.031 1.00 91.38 249 ILE A CA 1
ATOM 2046 C C . 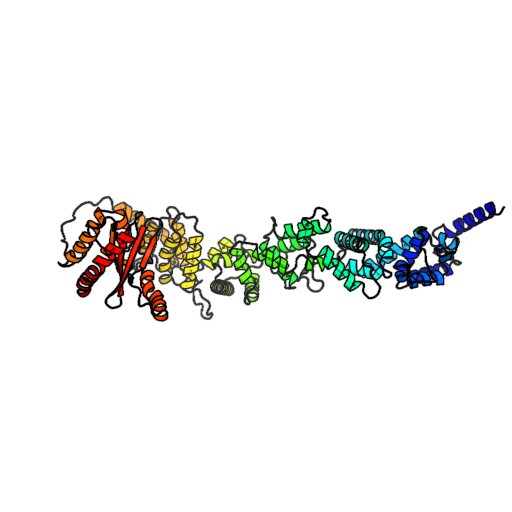ILE A 1 249 ? -1.198 5.006 -2.349 1.00 91.38 249 ILE A C 1
ATOM 2048 O O . ILE A 1 249 ? -1.714 5.332 -3.415 1.00 91.38 249 ILE A O 1
ATOM 2052 N N . TYR A 1 250 ? -0.178 4.147 -2.302 1.00 94.19 250 TYR A N 1
ATOM 2053 C CA . TYR A 1 250 ? 0.361 3.552 -3.520 1.00 94.19 250 TYR A CA 1
ATOM 2054 C C . TYR A 1 250 ? -0.679 2.688 -4.261 1.00 94.19 250 TYR A C 1
ATOM 2056 O O . TYR A 1 250 ? -0.761 2.754 -5.488 1.00 94.19 250 TYR A O 1
ATOM 2064 N N . ARG A 1 251 ? -1.534 1.955 -3.535 1.00 93.44 251 ARG A N 1
ATOM 2065 C CA . ARG A 1 251 ? -2.689 1.225 -4.087 1.00 93.44 251 ARG A CA 1
ATOM 2066 C C . ARG A 1 251 ? -3.663 2.161 -4.807 1.00 93.44 251 ARG A C 1
ATOM 2068 O O . ARG A 1 251 ? -4.038 1.892 -5.946 1.00 93.44 251 ARG A O 1
ATOM 2075 N N . ASP A 1 252 ? -4.015 3.290 -4.196 1.00 89.94 252 ASP A N 1
ATOM 2076 C CA . ASP A 1 252 ? -4.906 4.280 -4.814 1.00 89.94 252 ASP A CA 1
ATOM 2077 C C . ASP A 1 252 ? -4.310 4.873 -6.102 1.00 89.94 252 ASP A C 1
ATOM 2079 O O . ASP A 1 252 ? -5.021 5.048 -7.096 1.00 89.94 252 ASP A O 1
ATOM 2083 N N . ILE A 1 253 ? -2.989 5.087 -6.130 1.00 92.25 253 ILE A N 1
ATOM 2084 C CA . ILE A 1 253 ? -2.249 5.525 -7.323 1.00 92.25 253 ILE A CA 1
ATOM 2085 C C . ILE A 1 253 ? -2.284 4.458 -8.425 1.00 92.25 253 ILE A C 1
ATOM 2087 O O . ILE A 1 253 ? -2.462 4.789 -9.601 1.00 92.25 253 ILE A O 1
ATOM 2091 N N . LEU A 1 254 ? -2.146 3.173 -8.080 1.00 93.06 254 LEU A N 1
ATOM 2092 C CA . LEU A 1 254 ? -2.261 2.072 -9.045 1.00 93.06 254 LEU A CA 1
ATOM 2093 C C . LEU A 1 254 ? -3.648 2.032 -9.706 1.00 93.06 254 LEU A C 1
ATOM 2095 O O . LEU A 1 254 ? -3.732 1.776 -10.915 1.00 93.06 254 LEU A O 1
ATOM 2099 N N . TRP A 1 255 ? -4.692 2.345 -8.934 1.00 90.44 255 TRP A N 1
ATOM 2100 C CA . TRP A 1 255 ? -6.086 2.443 -9.374 1.00 90.44 255 TRP A CA 1
ATOM 2101 C C . TRP A 1 255 ? -6.448 3.768 -10.066 1.00 90.44 255 TRP A C 1
ATOM 2103 O O . TRP A 1 255 ? -7.542 3.886 -10.617 1.00 90.44 255 TRP A O 1
ATOM 2113 N N . GLY A 1 256 ? -5.561 4.768 -10.070 1.00 86.31 256 GLY A N 1
ATOM 2114 C CA . GLY A 1 256 ? -5.832 6.087 -10.659 1.00 86.31 256 GLY A CA 1
ATOM 2115 C C . GLY A 1 256 ? -6.860 6.925 -9.883 1.00 86.31 256 GLY A C 1
ATOM 2116 O O . GLY A 1 256 ? -7.498 7.823 -10.456 1.00 86.31 256 GLY A O 1
ATOM 2117 N N . LYS A 1 257 ? -7.037 6.621 -8.591 1.00 84.69 257 LYS A N 1
ATOM 2118 C CA . LYS A 1 257 ? -7.862 7.396 -7.658 1.00 84.69 257 LYS A CA 1
ATOM 2119 C C . LYS A 1 257 ? -7.130 8.678 -7.247 1.00 84.69 257 LYS A C 1
ATOM 2121 O O . LYS A 1 257 ? -5.918 8.808 -7.413 1.00 84.69 257 LYS A O 1
ATOM 2126 N N . GLU A 1 258 ? -7.881 9.650 -6.740 1.00 81.56 258 GLU A N 1
ATOM 2127 C CA . GLU A 1 258 ? -7.277 10.802 -6.066 1.00 81.56 258 GLU A CA 1
ATOM 2128 C C . GLU A 1 258 ? -6.623 10.347 -4.764 1.00 81.56 258 GLU A C 1
ATOM 2130 O O . GLU A 1 258 ? -7.168 9.503 -4.050 1.00 81.56 258 GLU A O 1
ATOM 2135 N N . ILE A 1 259 ? -5.448 10.896 -4.461 1.00 81.44 259 ILE A N 1
ATOM 2136 C CA . ILE A 1 259 ? -4.718 10.521 -3.253 1.00 81.44 259 ILE A CA 1
ATOM 2137 C C . ILE A 1 259 ? -5.448 11.023 -2.002 1.00 81.44 259 ILE A C 1
ATOM 2139 O O . ILE A 1 259 ? -5.930 12.159 -1.940 1.00 81.44 259 ILE A O 1
ATOM 2143 N N . LEU A 1 260 ? -5.531 10.163 -0.983 1.00 74.44 260 LEU A N 1
ATOM 2144 C CA . LEU A 1 260 ? -6.242 10.472 0.260 1.00 74.44 260 LEU A CA 1
ATOM 2145 C C . LEU A 1 260 ? -5.609 11.645 1.013 1.00 74.44 260 LEU A C 1
ATOM 2147 O O . LEU A 1 260 ? -6.339 12.521 1.481 1.00 74.44 260 LEU A O 1
ATOM 2151 N N . PHE A 1 261 ? -4.276 11.683 1.063 1.00 77.94 261 PHE A N 1
ATOM 2152 C CA . PHE A 1 261 ? -3.490 12.677 1.789 1.00 77.94 261 PHE A CA 1
ATOM 2153 C C . PHE A 1 261 ? -2.588 13.430 0.814 1.00 77.94 261 PHE A C 1
ATOM 2155 O O . PHE A 1 261 ? -1.548 12.916 0.406 1.00 77.94 261 PHE A O 1
ATOM 2162 N N . GLN A 1 262 ? -2.999 14.639 0.435 1.00 70.94 262 GLN A N 1
ATOM 2163 C CA . GLN A 1 262 ? -2.176 15.522 -0.389 1.00 70.94 262 GLN A CA 1
ATOM 2164 C C . GLN A 1 262 ? -1.102 16.200 0.465 1.00 70.94 262 GLN A C 1
ATOM 2166 O O . GLN A 1 262 ? -1.355 16.603 1.600 1.00 70.94 262 GLN A O 1
ATOM 2171 N N . ASN A 1 263 ? 0.093 16.345 -0.097 1.00 71.25 263 ASN A N 1
ATOM 2172 C CA . ASN A 1 263 ? 1.295 16.905 0.518 1.00 71.25 263 ASN A CA 1
ATOM 2173 C C . ASN A 1 263 ? 1.778 16.172 1.786 1.00 71.25 263 ASN A C 1
ATOM 2175 O O . ASN A 1 263 ? 2.581 16.717 2.555 1.00 71.25 263 ASN A O 1
ATOM 2179 N N . GLY A 1 264 ? 1.323 14.932 1.989 1.00 80.62 264 GLY A N 1
ATOM 2180 C CA . GLY A 1 264 ? 1.716 14.081 3.112 1.00 80.62 264 GLY A CA 1
ATOM 2181 C C . GLY A 1 264 ? 3.165 13.590 3.020 1.00 80.62 264 GLY A C 1
ATOM 2182 O O . GLY A 1 264 ? 3.806 13.640 1.966 1.00 80.62 264 GLY A O 1
ATOM 2183 N N . GLU A 1 265 ? 3.702 13.080 4.129 1.00 87.19 265 GLU A N 1
ATOM 2184 C CA . GLU A 1 265 ? 5.057 12.508 4.148 1.00 87.19 265 GLU A CA 1
ATOM 2185 C C . GLU A 1 265 ? 5.154 11.236 3.299 1.00 87.19 265 GLU A C 1
ATOM 2187 O O . GLU A 1 265 ? 6.183 10.987 2.666 1.00 87.19 265 GLU A O 1
ATOM 2192 N N . GLU A 1 266 ? 4.075 10.457 3.224 1.00 89.56 266 GLU A N 1
ATOM 2193 C CA . GLU A 1 266 ? 3.969 9.269 2.387 1.00 89.56 266 GLU A CA 1
ATOM 2194 C C . GLU A 1 266 ? 4.060 9.617 0.893 1.00 89.56 266 GLU A C 1
ATOM 2196 O O . GLU A 1 266 ? 4.857 9.020 0.169 1.00 89.56 266 GLU A O 1
ATOM 2201 N N . GLU A 1 267 ? 3.330 10.638 0.435 1.00 87.75 267 GLU A N 1
ATOM 2202 C CA . GLU A 1 267 ? 3.411 11.135 -0.943 1.00 87.75 267 GLU A CA 1
ATOM 2203 C C . GLU A 1 267 ? 4.831 11.613 -1.279 1.00 87.75 267 GLU A C 1
ATOM 2205 O O . GLU A 1 267 ? 5.447 11.142 -2.242 1.00 87.75 267 GLU A O 1
ATOM 2210 N N . LYS A 1 268 ? 5.408 12.482 -0.436 1.00 88.50 268 LYS A N 1
ATOM 2211 C CA . LYS A 1 268 ? 6.791 12.960 -0.607 1.00 88.50 268 LYS A CA 1
ATOM 2212 C C . LYS A 1 268 ? 7.783 11.802 -0.654 1.00 88.50 268 LYS A C 1
ATOM 2214 O O . LYS A 1 268 ? 8.783 11.866 -1.374 1.00 88.50 268 LYS A O 1
ATOM 2219 N N . LYS A 1 269 ? 7.540 10.734 0.111 1.00 91.19 269 LYS A N 1
ATOM 2220 C CA . LYS A 1 269 ? 8.376 9.534 0.085 1.00 91.19 269 LYS A CA 1
ATOM 2221 C C . LYS A 1 269 ? 8.293 8.828 -1.264 1.00 91.19 269 LYS A C 1
ATOM 2223 O O . LYS A 1 269 ? 9.346 8.512 -1.815 1.00 91.19 269 LYS A O 1
ATOM 2228 N N . LEU A 1 270 ? 7.094 8.615 -1.804 1.00 92.38 270 LEU A N 1
ATOM 2229 C CA . LEU A 1 270 ? 6.906 7.978 -3.111 1.00 92.38 270 LEU A CA 1
ATOM 2230 C C . LEU A 1 270 ? 7.602 8.772 -4.232 1.00 92.38 270 LEU A C 1
ATOM 2232 O O . LEU A 1 270 ? 8.268 8.171 -5.083 1.00 92.38 270 LEU A O 1
ATOM 2236 N N . PHE A 1 271 ? 7.553 10.108 -4.180 1.00 88.94 271 PHE A N 1
ATOM 2237 C CA . PHE A 1 271 ? 8.310 10.979 -5.088 1.00 88.94 271 PHE A CA 1
ATOM 2238 C C . PHE A 1 271 ? 9.826 10.841 -4.925 1.00 88.94 271 PHE A C 1
ATOM 2240 O O . PHE A 1 271 ? 10.544 10.670 -5.909 1.00 88.94 271 PHE A O 1
ATOM 2247 N N . ARG A 1 272 ? 10.342 10.856 -3.687 1.00 89.31 272 ARG A N 1
ATOM 2248 C CA . ARG A 1 272 ? 11.781 10.660 -3.408 1.00 89.31 272 ARG A CA 1
ATOM 2249 C C . ARG A 1 272 ? 12.284 9.298 -3.882 1.00 89.31 272 ARG A C 1
ATOM 2251 O O . ARG A 1 272 ? 13.438 9.172 -4.285 1.00 89.31 272 ARG A O 1
ATOM 2258 N N . LEU A 1 273 ? 11.423 8.282 -3.855 1.00 90.31 273 LEU A N 1
ATOM 2259 C CA . LEU A 1 273 ? 11.717 6.965 -4.414 1.00 90.31 273 LEU A CA 1
ATOM 2260 C C . LEU A 1 273 ? 11.697 6.951 -5.947 1.00 90.31 273 LEU A C 1
ATOM 2262 O O . LEU A 1 273 ? 12.095 5.939 -6.517 1.00 90.31 273 LEU A O 1
ATOM 2266 N N . LYS A 1 274 ? 11.299 8.041 -6.618 1.00 88.62 274 LYS A N 1
ATOM 2267 C CA . LYS A 1 274 ? 11.041 8.117 -8.067 1.00 88.62 274 LYS A CA 1
ATOM 2268 C C . LYS A 1 274 ? 10.085 7.016 -8.546 1.00 88.62 274 LYS A C 1
ATOM 2270 O O . LYS A 1 274 ? 10.217 6.507 -9.656 1.00 88.62 274 LYS A O 1
ATOM 2275 N N . LEU A 1 275 ? 9.160 6.608 -7.677 1.00 91.50 275 LEU A N 1
ATOM 2276 C CA . LEU A 1 275 ? 8.180 5.567 -7.979 1.00 91.50 275 LEU A CA 1
ATOM 2277 C C . LEU A 1 275 ? 6.929 6.163 -8.629 1.00 91.50 275 LEU A C 1
ATOM 2279 O O . LEU A 1 275 ? 6.290 5.506 -9.450 1.00 91.50 275 LEU A O 1
ATOM 2283 N N . VAL A 1 276 ? 6.600 7.407 -8.283 1.00 91.19 276 VAL A N 1
ATOM 2284 C CA . VAL A 1 276 ? 5.417 8.126 -8.763 1.00 91.19 276 VAL A CA 1
ATOM 2285 C C . VAL A 1 276 ? 5.802 9.490 -9.329 1.00 91.19 276 VAL A C 1
ATOM 2287 O O . VAL A 1 276 ? 6.820 10.065 -8.942 1.00 91.19 276 VAL A O 1
ATOM 2290 N N . GLU A 1 277 ? 4.989 9.976 -10.259 1.00 86.88 277 GLU A N 1
ATOM 2291 C CA . GLU A 1 277 ? 5.056 11.314 -10.841 1.00 86.88 277 GLU A CA 1
ATOM 2292 C C . GLU A 1 277 ? 3.662 11.955 -10.847 1.00 86.88 277 GLU A C 1
ATOM 2294 O O . GLU A 1 277 ? 2.643 11.257 -10.777 1.00 86.88 277 GLU A O 1
ATOM 2299 N N . GLU A 1 278 ? 3.615 13.284 -10.939 1.00 84.38 278 GLU A N 1
ATOM 2300 C CA . GLU A 1 278 ? 2.360 14.022 -11.086 1.00 84.38 278 GLU A CA 1
ATOM 2301 C C . GLU A 1 278 ? 1.661 13.648 -12.399 1.00 84.38 278 GLU A C 1
ATOM 2303 O O . GLU A 1 278 ? 2.288 13.404 -13.439 1.00 84.38 278 GLU A O 1
ATOM 2308 N N . HIS A 1 279 ? 0.331 13.585 -12.368 1.00 79.75 279 HIS A N 1
ATOM 2309 C CA . HIS A 1 279 ? -0.441 13.354 -13.575 1.00 79.75 279 HIS A CA 1
ATOM 2310 C C . HIS A 1 279 ? -0.458 14.627 -14.427 1.00 79.75 279 HIS A C 1
ATOM 2312 O O . HIS A 1 279 ? -0.898 15.686 -13.992 1.00 79.75 279 HIS A O 1
ATOM 2318 N N . SER A 1 280 ? -0.046 14.501 -15.688 1.00 70.62 280 SER A N 1
ATOM 2319 C CA . SER A 1 280 ? 0.114 15.620 -16.628 1.00 70.62 280 SER A CA 1
ATOM 2320 C C . SER A 1 280 ? -1.164 16.427 -16.888 1.00 70.62 280 SER A C 1
ATOM 2322 O O . SER A 1 280 ? -1.086 17.577 -17.298 1.00 70.62 280 SER A O 1
ATOM 2324 N N . GLU A 1 281 ? -2.334 15.830 -16.657 1.00 76.06 281 GLU A N 1
ATOM 2325 C CA . GLU A 1 281 ? -3.642 16.472 -16.862 1.00 76.06 281 GLU A CA 1
ATOM 2326 C C . GLU A 1 281 ? -4.336 16.884 -15.556 1.00 76.06 281 GLU A C 1
ATOM 2328 O O . GLU A 1 281 ? -5.285 17.661 -15.592 1.00 76.06 281 GLU A O 1
ATOM 2333 N N . ASN A 1 282 ? -3.912 16.350 -14.403 1.00 75.81 282 ASN A N 1
ATOM 2334 C CA . ASN A 1 282 ? -4.559 16.637 -13.124 1.00 75.81 282 ASN A CA 1
ATOM 2335 C C . ASN A 1 282 ? -3.523 16.609 -11.986 1.00 75.81 282 ASN A C 1
ATOM 2337 O O . ASN A 1 282 ? -3.139 15.521 -11.561 1.00 75.81 282 ASN A O 1
ATOM 2341 N N . PRO A 1 283 ? -3.113 17.767 -11.443 1.00 69.19 283 PRO A N 1
ATOM 2342 C CA . PRO A 1 283 ? -2.083 17.838 -10.405 1.00 69.19 283 PRO A CA 1
ATOM 2343 C C . PRO A 1 283 ? -2.489 17.153 -9.088 1.00 69.19 283 PRO A C 1
ATOM 2345 O O . PRO A 1 283 ? -1.632 16.827 -8.279 1.00 69.19 283 PRO A O 1
ATOM 2348 N N . HIS A 1 284 ? -3.781 16.879 -8.876 1.00 70.81 284 HIS A N 1
ATOM 2349 C CA . HIS A 1 284 ? -4.283 16.158 -7.700 1.00 70.81 284 HIS A CA 1
ATOM 2350 C C . HIS A 1 284 ? -4.251 14.631 -7.852 1.00 70.81 284 HIS A C 1
ATOM 2352 O O . HIS A 1 284 ? -4.634 13.901 -6.932 1.00 70.81 284 HIS A O 1
ATOM 2358 N N . LYS A 1 285 ? -3.811 14.133 -9.013 1.00 82.25 285 LYS A N 1
ATOM 2359 C CA . LYS A 1 285 ? -3.615 12.710 -9.273 1.00 82.25 285 LYS A CA 1
ATOM 2360 C C . LYS A 1 285 ? -2.141 12.420 -9.472 1.00 82.25 285 LYS A C 1
ATOM 2362 O O . LYS A 1 285 ? -1.431 13.143 -10.166 1.00 82.25 285 LYS A O 1
ATOM 2367 N N . LEU A 1 286 ? -1.709 11.299 -8.917 1.00 88.31 286 LEU A N 1
ATOM 2368 C CA . LEU A 1 286 ? -0.387 10.747 -9.163 1.00 88.31 286 LEU A CA 1
ATOM 2369 C C . LEU A 1 286 ? -0.514 9.505 -10.032 1.00 88.31 286 LEU A C 1
ATOM 2371 O O . LEU A 1 286 ? -1.555 8.847 -10.073 1.00 88.31 286 LEU A O 1
ATOM 2375 N N . LYS A 1 287 ? 0.569 9.166 -10.719 1.00 90.06 287 LYS A N 1
ATOM 2376 C CA . LYS A 1 287 ? 0.691 7.915 -11.466 1.00 90.06 287 LYS A CA 1
ATOM 2377 C C . LYS A 1 287 ? 2.070 7.317 -11.239 1.00 90.06 287 LYS A C 1
ATOM 2379 O O . LYS A 1 287 ? 3.033 8.025 -10.958 1.00 90.06 287 LYS A O 1
ATOM 2384 N N . VAL A 1 288 ? 2.176 6.000 -11.372 1.00 91.56 288 VAL A N 1
ATOM 2385 C CA . VAL A 1 288 ? 3.473 5.314 -11.311 1.00 91.56 288 VAL A CA 1
ATOM 2386 C C . VAL A 1 288 ? 4.340 5.773 -12.484 1.00 91.56 288 VAL A C 1
ATOM 2388 O O . VAL A 1 288 ? 3.860 5.784 -13.618 1.00 91.56 288 VAL A O 1
ATOM 2391 N N . VAL A 1 289 ? 5.603 6.122 -12.208 1.00 88.75 289 VAL A N 1
ATOM 2392 C CA . VAL A 1 289 ? 6.546 6.697 -13.186 1.00 88.75 289 VAL A CA 1
ATOM 2393 C C . VAL A 1 289 ? 6.610 5.855 -14.455 1.00 88.75 289 VAL A C 1
ATOM 2395 O O . VAL A 1 289 ? 6.364 6.367 -15.541 1.00 88.75 289 VAL A O 1
ATOM 2398 N N . ASN A 1 290 ? 6.879 4.550 -14.337 1.00 88.00 290 ASN A N 1
ATOM 2399 C CA . ASN A 1 290 ? 7.031 3.667 -15.489 1.00 88.00 290 ASN A CA 1
ATOM 2400 C C . ASN A 1 290 ? 6.258 2.346 -15.349 1.00 88.00 290 ASN A C 1
ATOM 2402 O O . ASN A 1 290 ? 5.902 1.899 -14.255 1.00 88.00 290 ASN A O 1
ATOM 2406 N N . SER A 1 291 ? 6.003 1.714 -16.497 1.00 90.44 291 SER A N 1
ATOM 2407 C CA . SER A 1 291 ? 5.232 0.471 -16.618 1.00 90.44 291 SER A CA 1
ATOM 2408 C C . SER A 1 291 ? 5.904 -0.728 -15.948 1.00 90.44 291 SER A C 1
ATOM 2410 O O . SER A 1 291 ? 5.207 -1.636 -15.495 1.00 90.44 291 SER A O 1
ATOM 2412 N N . ILE A 1 292 ? 7.237 -0.736 -15.862 1.00 92.56 292 ILE A N 1
ATOM 2413 C CA . ILE A 1 292 ? 8.000 -1.822 -15.243 1.00 92.56 292 ILE A CA 1
ATOM 2414 C C . ILE A 1 292 ? 7.763 -1.806 -13.732 1.00 92.56 292 ILE A C 1
ATOM 2416 O O . ILE A 1 292 ? 7.336 -2.817 -13.185 1.00 92.56 292 ILE A O 1
ATOM 2420 N N . TYR A 1 293 ? 7.924 -0.657 -13.069 1.00 94.19 293 TYR A N 1
ATOM 2421 C CA . TYR A 1 293 ? 7.614 -0.516 -11.643 1.00 94.19 293 TYR A CA 1
ATOM 2422 C C . TYR A 1 293 ? 6.156 -0.840 -11.337 1.00 94.19 293 TYR A C 1
ATOM 2424 O O . TYR A 1 293 ? 5.902 -1.577 -10.391 1.00 94.19 293 TYR A O 1
ATOM 2432 N N . LYS A 1 294 ? 5.211 -0.383 -12.172 1.00 94.25 294 LYS A N 1
ATOM 2433 C CA . LYS A 1 294 ? 3.788 -0.736 -12.026 1.00 94.25 294 LYS A CA 1
ATOM 2434 C C . LYS A 1 294 ? 3.544 -2.251 -12.103 1.00 94.25 294 LYS A C 1
ATOM 2436 O O . LYS A 1 294 ? 2.618 -2.750 -11.476 1.00 94.25 294 LYS A O 1
ATOM 2441 N N . SER A 1 295 ? 4.349 -2.978 -12.879 1.00 94.88 295 SER A N 1
ATOM 2442 C CA . SER A 1 295 ? 4.220 -4.433 -13.042 1.00 94.88 295 SER A CA 1
ATOM 2443 C C . SER A 1 295 ? 4.916 -5.222 -11.928 1.00 94.88 295 SER A C 1
ATOM 2445 O O . SER A 1 295 ? 4.458 -6.304 -11.571 1.00 94.88 295 SER A O 1
ATOM 2447 N N . VAL A 1 296 ? 6.010 -4.682 -11.383 1.00 94.94 296 VAL A N 1
ATOM 2448 C CA . VAL A 1 296 ? 6.799 -5.261 -10.282 1.00 94.94 296 VAL A CA 1
ATOM 2449 C C . VAL A 1 296 ? 6.090 -5.061 -8.941 1.00 94.94 296 VAL A C 1
ATOM 2451 O O . VAL A 1 296 ? 5.808 -6.034 -8.244 1.00 94.94 296 VAL A O 1
ATOM 2454 N N . PHE A 1 297 ? 5.745 -3.814 -8.620 1.00 96.12 297 PHE A N 1
ATOM 2455 C CA . PHE A 1 297 ? 4.971 -3.414 -7.442 1.00 96.12 297 PHE A CA 1
ATOM 2456 C C . PHE A 1 297 ? 3.500 -3.266 -7.838 1.00 96.12 297 PHE A C 1
ATOM 2458 O O . PHE A 1 297 ? 2.919 -2.186 -7.812 1.00 96.12 297 PHE A O 1
ATOM 2465 N N . ASN A 1 298 ? 2.921 -4.361 -8.317 1.00 95.31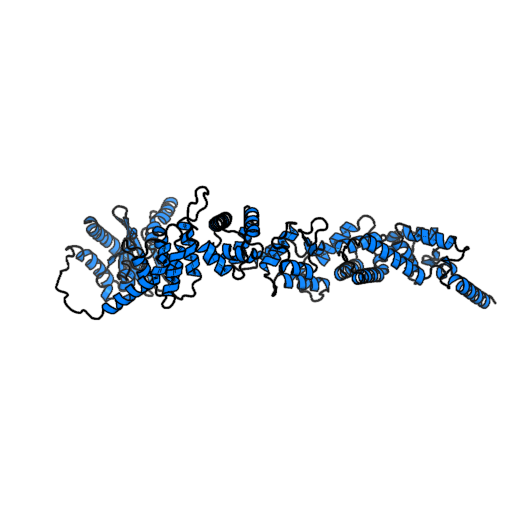 298 ASN A N 1
ATOM 2466 C CA . ASN A 1 298 ? 1.546 -4.372 -8.802 1.00 95.31 298 ASN A CA 1
ATOM 2467 C C . ASN A 1 298 ? 0.525 -4.483 -7.656 1.00 95.31 298 ASN A C 1
ATOM 2469 O O . ASN A 1 298 ? 0.873 -4.642 -6.489 1.00 95.31 298 ASN A O 1
ATOM 2473 N N . GLU A 1 299 ? -0.756 -4.422 -8.011 1.00 94.31 299 GLU A N 1
ATOM 2474 C CA . GLU A 1 299 ? -1.875 -4.497 -7.068 1.00 94.31 299 GLU A CA 1
ATOM 2475 C C . GLU A 1 299 ? -1.879 -5.772 -6.216 1.00 94.31 299 GLU A C 1
ATOM 2477 O O . GLU A 1 299 ? -2.153 -5.693 -5.018 1.00 94.31 299 GLU A O 1
ATOM 2482 N N . ASN A 1 300 ? -1.531 -6.923 -6.800 1.00 94.38 300 ASN A N 1
ATOM 2483 C CA . ASN A 1 300 ? -1.459 -8.184 -6.060 1.00 94.38 300 ASN A CA 1
ATOM 2484 C C . ASN A 1 300 ? -0.360 -8.108 -5.001 1.00 94.38 300 ASN A C 1
ATOM 2486 O O . ASN A 1 300 ? -0.611 -8.379 -3.835 1.00 94.38 300 ASN A O 1
ATOM 2490 N N . TRP A 1 301 ? 0.827 -7.634 -5.386 1.00 95.56 301 TRP A N 1
ATOM 2491 C CA . TRP A 1 301 ? 1.934 -7.458 -4.453 1.00 95.56 301 TRP A CA 1
ATOM 2492 C C . TRP A 1 301 ? 1.574 -6.498 -3.311 1.00 95.56 301 TRP A C 1
ATOM 2494 O O . TRP A 1 301 ? 1.859 -6.789 -2.152 1.00 95.56 301 TRP A O 1
ATOM 2504 N N . VAL A 1 302 ? 0.923 -5.369 -3.612 1.00 95.19 302 VAL A N 1
ATOM 2505 C CA . VAL A 1 302 ? 0.491 -4.412 -2.578 1.00 95.19 302 VAL A CA 1
ATOM 2506 C C . VAL A 1 302 ? -0.553 -5.036 -1.655 1.00 95.19 302 VAL A C 1
ATOM 2508 O O . VAL A 1 302 ? -0.450 -4.886 -0.440 1.00 95.19 302 VAL A O 1
ATOM 2511 N N . SER A 1 303 ? -1.527 -5.757 -2.212 1.00 91.50 303 SER A N 1
ATOM 2512 C CA . SER A 1 303 ? -2.561 -6.456 -1.443 1.00 91.50 303 SER A CA 1
ATOM 2513 C C . SER A 1 303 ? -1.962 -7.504 -0.507 1.00 91.50 303 SER A C 1
ATOM 2515 O O . SER A 1 303 ? -2.301 -7.518 0.676 1.00 91.50 303 SER A O 1
ATOM 2517 N N . ASP A 1 304 ? -1.014 -8.309 -0.992 1.00 92.00 304 ASP A N 1
ATOM 2518 C CA . ASP A 1 304 ? -0.295 -9.295 -0.183 1.00 92.00 304 ASP A CA 1
ATOM 2519 C C . ASP A 1 304 ? 0.436 -8.611 0.985 1.00 92.00 304 ASP A C 1
ATOM 2521 O O . ASP A 1 304 ? 0.329 -9.035 2.137 1.00 92.00 304 ASP A O 1
ATOM 2525 N N . LYS A 1 305 ? 1.121 -7.487 0.725 1.00 92.94 305 LYS A N 1
ATOM 2526 C CA . LYS A 1 305 ? 1.829 -6.732 1.773 1.00 92.94 305 LYS A CA 1
ATOM 2527 C C . LYS A 1 305 ? 0.905 -6.050 2.768 1.00 92.94 305 LYS A C 1
ATOM 2529 O O . LYS A 1 305 ? 1.220 -6.028 3.954 1.00 92.94 305 LYS A O 1
ATOM 2534 N N . LEU A 1 306 ? -0.244 -5.548 2.331 1.00 91.38 306 LEU A N 1
ATOM 2535 C CA . LEU A 1 306 ? -1.262 -5.009 3.231 1.00 91.38 306 LEU A CA 1
ATOM 2536 C C . LEU A 1 306 ? -1.851 -6.096 4.145 1.00 91.38 306 LEU A C 1
ATOM 2538 O O . LEU A 1 306 ? -2.099 -5.825 5.317 1.00 91.38 306 LEU A O 1
ATOM 2542 N N . GLN A 1 307 ? -2.020 -7.329 3.657 1.00 87.31 307 GLN A N 1
ATOM 2543 C CA . GLN A 1 307 ? -2.467 -8.463 4.479 1.00 87.31 307 GLN A CA 1
ATOM 2544 C C . GLN A 1 307 ? -1.404 -8.930 5.488 1.00 87.31 307 GLN A C 1
ATOM 2546 O O . GLN A 1 307 ? -1.742 -9.331 6.606 1.00 87.31 307 GLN A O 1
ATOM 2551 N N . GLU A 1 308 ? -0.122 -8.861 5.112 1.00 88.00 308 GLU A N 1
ATOM 2552 C CA . GLU A 1 308 ? 1.017 -9.177 5.987 1.00 88.00 308 GLU A CA 1
ATOM 2553 C C . GLU A 1 308 ? 1.179 -8.189 7.152 1.00 88.00 308 GLU A C 1
ATOM 2555 O O . GLU A 1 308 ? 1.792 -8.538 8.162 1.00 88.00 308 GLU A O 1
ATOM 2560 N N . ILE A 1 309 ? 0.625 -6.976 7.066 1.00 83.00 309 ILE A N 1
ATOM 2561 C CA . ILE A 1 309 ? 0.605 -6.029 8.185 1.00 83.00 309 ILE A CA 1
ATOM 2562 C C . ILE A 1 309 ? -0.385 -6.560 9.244 1.00 83.00 309 ILE A C 1
ATOM 2564 O O . ILE A 1 309 ? -1.592 -6.332 9.202 1.00 83.00 309 ILE A O 1
ATOM 2568 N N . GLN A 1 310 ? 0.136 -7.335 10.202 1.00 62.34 310 GLN A N 1
ATOM 2569 C CA . GLN A 1 310 ? -0.643 -8.148 11.151 1.00 62.34 310 GLN A CA 1
ATOM 2570 C C . GLN A 1 310 ? -1.349 -7.370 12.278 1.00 62.34 310 GLN A C 1
ATOM 2572 O O . GLN A 1 310 ? -1.975 -7.999 13.132 1.00 62.34 310 GLN A O 1
ATOM 2577 N N . ALA A 1 311 ? -1.290 -6.035 12.322 1.00 75.75 311 ALA A N 1
ATOM 2578 C CA . ALA A 1 311 ? -1.953 -5.308 13.403 1.00 75.75 311 ALA A CA 1
ATOM 2579 C C . ALA A 1 311 ? -3.483 -5.285 13.187 1.00 75.75 311 ALA A C 1
ATOM 2581 O O . ALA A 1 311 ? -3.932 -4.868 12.114 1.00 75.75 311 ALA A O 1
ATOM 2582 N N . PRO A 1 312 ? -4.300 -5.667 14.192 1.00 71.94 312 PRO A N 1
ATOM 2583 C CA . PRO A 1 312 ? -5.761 -5.641 14.086 1.00 71.94 312 PRO A CA 1
ATOM 2584 C C . PRO A 1 312 ? -6.317 -4.287 13.621 1.00 71.94 312 PRO A C 1
ATOM 2586 O O . PRO A 1 312 ? -7.200 -4.254 12.770 1.00 71.94 312 PRO A O 1
ATOM 2589 N N . LEU A 1 313 ? -5.740 -3.178 14.103 1.00 77.88 313 LEU A N 1
ATOM 2590 C CA . LEU A 1 313 ? -6.110 -1.812 13.710 1.00 77.88 313 LEU A CA 1
ATOM 2591 C C . LEU A 1 313 ? -6.080 -1.612 12.183 1.00 77.88 313 LEU A C 1
ATOM 2593 O O . LEU A 1 313 ? -7.032 -1.096 11.605 1.00 77.88 313 LEU A O 1
ATOM 2597 N N . TYR A 1 314 ? -5.006 -2.047 11.523 1.00 84.31 314 TYR A N 1
ATOM 2598 C CA . TYR A 1 314 ? -4.801 -1.819 10.093 1.00 84.31 314 TYR A CA 1
ATOM 2599 C C . TYR A 1 314 ? -5.729 -2.664 9.219 1.00 84.31 314 TYR A C 1
ATOM 2601 O O . TYR A 1 314 ? -6.225 -2.177 8.205 1.00 84.31 314 TYR A O 1
ATOM 2609 N N . ARG A 1 315 ? -6.046 -3.897 9.633 1.00 82.19 315 ARG A N 1
ATOM 2610 C CA . ARG A 1 315 ? -7.062 -4.717 8.945 1.00 82.19 315 ARG A CA 1
ATOM 2611 C C . ARG A 1 315 ? -8.431 -4.042 8.962 1.00 82.19 315 ARG A C 1
ATOM 2613 O O . ARG A 1 315 ? -9.130 -4.042 7.953 1.00 82.19 315 ARG A O 1
ATOM 2620 N N . ASN A 1 316 ? -8.779 -3.440 10.094 1.00 82.00 316 ASN A N 1
ATOM 2621 C CA . ASN A 1 316 ? -10.052 -2.753 10.285 1.00 82.00 316 ASN A CA 1
ATOM 2622 C C . ASN A 1 316 ? -10.115 -1.458 9.462 1.00 82.00 316 ASN A C 1
ATOM 2624 O O . ASN A 1 316 ? -11.103 -1.198 8.780 1.00 82.00 316 ASN A O 1
ATOM 2628 N N . LEU A 1 317 ? -9.023 -0.687 9.450 1.00 88.56 317 LEU A N 1
ATOM 2629 C CA . LEU A 1 317 ? -8.878 0.476 8.575 1.00 88.56 317 LEU A CA 1
ATOM 2630 C C . LEU A 1 317 ? -9.054 0.101 7.099 1.00 88.56 317 LEU A C 1
ATOM 2632 O O . LEU A 1 317 ? -9.791 0.790 6.403 1.00 88.56 317 LEU A O 1
ATOM 2636 N N . LEU A 1 318 ? -8.446 -0.993 6.622 1.00 88.44 318 LEU A N 1
ATOM 2637 C CA . LEU A 1 318 ? -8.635 -1.450 5.235 1.00 88.44 318 LEU A CA 1
ATOM 2638 C C . LEU A 1 318 ? -10.088 -1.795 4.934 1.00 88.44 318 LEU A C 1
ATOM 2640 O O . LEU A 1 318 ? -10.608 -1.344 3.919 1.00 88.44 318 LEU A O 1
ATOM 2644 N N . ALA A 1 319 ? -10.750 -2.542 5.821 1.00 86.81 319 ALA A N 1
ATOM 2645 C CA . ALA A 1 319 ? -12.155 -2.902 5.646 1.00 86.81 319 ALA A CA 1
ATOM 2646 C C . ALA A 1 319 ? -13.054 -1.660 5.536 1.00 86.81 319 ALA A C 1
ATOM 2648 O O . ALA A 1 319 ? -13.974 -1.628 4.720 1.00 86.81 319 ALA A O 1
ATOM 2649 N N . TRP A 1 320 ? -12.766 -0.616 6.318 1.00 89.88 320 TRP A N 1
ATOM 2650 C CA . TRP A 1 320 ? -13.482 0.650 6.217 1.00 89.88 320 TRP A CA 1
ATOM 2651 C C . TRP A 1 320 ? -13.140 1.426 4.939 1.00 89.88 320 TRP A C 1
ATOM 2653 O O . TRP A 1 320 ? -14.057 1.914 4.281 1.00 89.88 320 TRP A O 1
ATOM 2663 N N . ILE A 1 321 ? -11.863 1.508 4.550 1.00 89.44 321 ILE A N 1
ATOM 2664 C CA . ILE A 1 321 ? -11.408 2.182 3.316 1.00 89.44 321 ILE A CA 1
ATOM 2665 C C . ILE A 1 321 ? -12.035 1.551 2.067 1.00 89.44 321 ILE A C 1
ATOM 2667 O O . ILE A 1 321 ? -12.395 2.259 1.127 1.00 89.44 321 ILE A O 1
ATOM 2671 N N . ASP A 1 322 ? -12.185 0.229 2.069 1.00 87.44 322 ASP A N 1
ATOM 2672 C CA . ASP A 1 322 ? -12.725 -0.531 0.943 1.00 87.44 322 ASP A CA 1
ATOM 2673 C C . ASP A 1 322 ? -14.267 -0.613 0.961 1.00 87.44 322 ASP A C 1
ATOM 2675 O O . ASP A 1 322 ? -14.861 -1.215 0.069 1.00 87.44 322 ASP A O 1
ATOM 2679 N N . SER A 1 323 ? -14.929 0.014 1.944 1.00 88.12 323 SER A N 1
ATOM 2680 C CA . SER A 1 323 ? -16.394 0.072 2.033 1.00 88.12 323 SER A CA 1
ATOM 2681 C C . SER A 1 323 ? -17.014 1.102 1.079 1.00 88.12 323 SER A C 1
ATOM 2683 O O . SER A 1 323 ? -16.442 2.162 0.812 1.00 88.12 323 SER A O 1
ATOM 2685 N N . ASP A 1 324 ? -18.247 0.845 0.634 1.00 87.50 324 ASP A N 1
ATOM 2686 C CA . ASP A 1 324 ? -18.970 1.720 -0.303 1.00 87.50 324 ASP A CA 1
ATOM 2687 C C . ASP A 1 324 ? -19.199 3.142 0.244 1.00 87.50 324 ASP A C 1
ATOM 2689 O O . ASP A 1 324 ? -19.195 4.123 -0.503 1.00 87.50 324 ASP A O 1
ATOM 2693 N N . ASN A 1 325 ? -19.344 3.278 1.566 1.00 86.38 325 ASN A N 1
ATOM 2694 C CA . ASN A 1 325 ? -19.604 4.562 2.223 1.00 86.38 325 ASN A CA 1
ATOM 2695 C C . ASN A 1 325 ? -18.334 5.402 2.438 1.00 86.38 325 ASN A C 1
ATOM 2697 O O . ASN A 1 325 ? -18.425 6.579 2.803 1.00 86.38 325 ASN A O 1
ATOM 2701 N N . PHE A 1 326 ? -17.145 4.837 2.204 1.00 90.50 326 PHE A N 1
ATOM 2702 C CA . PHE A 1 326 ? -15.875 5.473 2.544 1.00 90.50 326 PHE A CA 1
ATOM 2703 C C . PHE A 1 326 ? -15.680 6.847 1.896 1.00 90.50 326 PHE A C 1
ATOM 2705 O O . PHE A 1 326 ? -15.213 7.774 2.554 1.00 90.50 326 PHE A O 1
ATOM 2712 N N . GLN A 1 327 ? -16.081 7.019 0.634 1.00 89.06 327 GLN A N 1
ATOM 2713 C CA . GLN A 1 327 ? -15.931 8.306 -0.053 1.00 89.06 327 GLN A CA 1
ATOM 2714 C C . GLN A 1 327 ? -16.763 9.417 0.603 1.00 89.06 327 GLN A C 1
ATOM 2716 O O . GLN A 1 327 ? -16.267 10.515 0.833 1.00 89.06 327 GLN A O 1
ATOM 2721 N N . SER A 1 328 ? -18.006 9.121 0.989 1.00 89.81 328 SER A N 1
ATOM 2722 C CA . SER A 1 328 ? -18.857 10.071 1.722 1.00 89.81 328 SER A CA 1
ATOM 2723 C C . SER A 1 328 ? -18.257 10.424 3.091 1.00 89.81 328 SER A C 1
ATOM 2725 O O . SER A 1 328 ? -18.218 11.593 3.500 1.00 89.81 328 SER A O 1
ATOM 2727 N N . HIS A 1 329 ? -17.735 9.409 3.782 1.00 92.25 329 HIS A N 1
ATOM 2728 C CA . HIS A 1 329 ? -17.079 9.565 5.073 1.00 92.25 329 HIS A CA 1
ATOM 2729 C C . HIS A 1 329 ? -15.829 10.444 4.981 1.00 92.25 329 HIS A C 1
ATOM 2731 O O . HIS A 1 329 ? -15.706 11.416 5.726 1.00 92.25 329 HIS A O 1
ATOM 2737 N N . VAL A 1 330 ? -14.919 10.148 4.050 1.00 91.25 330 VAL A N 1
ATOM 2738 C CA . VAL A 1 330 ? -13.648 10.869 3.936 1.00 91.25 330 VAL A CA 1
ATOM 2739 C C . VAL A 1 330 ? -13.852 12.316 3.493 1.00 91.25 330 VAL A C 1
ATOM 2741 O O . VAL A 1 330 ? -13.137 13.183 3.981 1.00 91.25 330 VAL A O 1
ATOM 2744 N N . THR A 1 331 ? -14.848 12.618 2.652 1.00 91.06 331 THR A N 1
ATOM 2745 C CA . THR A 1 331 ? -15.205 14.008 2.318 1.00 91.06 331 THR A CA 1
ATOM 2746 C C . THR A 1 331 ? -15.626 14.779 3.565 1.00 91.06 331 THR A C 1
ATOM 2748 O O . THR A 1 331 ? -15.085 15.847 3.838 1.00 91.06 331 THR A O 1
ATOM 2751 N N . THR A 1 332 ? -16.515 14.198 4.377 1.00 91.75 332 THR A N 1
ATOM 2752 C CA . THR A 1 332 ? -16.954 14.813 5.640 1.00 91.75 332 THR A CA 1
ATOM 2753 C C . THR A 1 332 ? -15.767 15.044 6.579 1.00 91.75 332 THR A C 1
ATOM 2755 O O . THR A 1 332 ? -15.606 16.127 7.138 1.00 91.75 332 THR A O 1
ATOM 2758 N N . LEU A 1 333 ? -14.899 14.043 6.742 1.00 92.94 333 LEU A N 1
ATOM 2759 C CA . LEU A 1 333 ? -13.744 14.151 7.630 1.00 92.94 333 LEU A CA 1
ATOM 2760 C C . LEU A 1 333 ? -12.698 15.143 7.111 1.00 92.94 333 LEU A C 1
ATOM 2762 O O . LEU A 1 333 ? -12.122 15.863 7.918 1.00 92.94 333 LEU A O 1
ATOM 2766 N N . LYS A 1 334 ? -12.484 15.245 5.794 1.00 90.25 334 LYS A N 1
ATOM 2767 C CA . LYS A 1 334 ? -11.597 16.250 5.181 1.00 90.25 334 LYS A CA 1
ATOM 2768 C C . LYS A 1 334 ? -12.073 17.674 5.458 1.00 90.25 334 LYS A C 1
ATOM 2770 O O . LYS A 1 334 ? -11.255 18.530 5.770 1.00 90.25 334 LYS A O 1
ATOM 2775 N N . GLU A 1 335 ? -13.381 17.917 5.387 1.00 90.50 335 GLU A N 1
ATOM 2776 C CA . GLU A 1 335 ? -13.970 19.229 5.686 1.00 90.50 335 GLU A CA 1
ATOM 2777 C C . GLU A 1 335 ? -13.851 19.609 7.169 1.00 90.50 335 GLU A C 1
ATOM 2779 O O . GLU A 1 335 ? -13.702 20.786 7.496 1.00 90.50 335 GLU A O 1
ATOM 2784 N N . ARG A 1 336 ? -13.936 18.634 8.084 1.00 91.31 336 ARG A N 1
ATOM 2785 C CA . ARG A 1 336 ? -13.848 18.890 9.534 1.00 91.31 336 ARG A CA 1
ATOM 2786 C C . ARG A 1 336 ? -12.416 18.870 10.070 1.00 91.31 336 ARG A C 1
ATOM 2788 O O . ARG A 1 336 ? -12.114 19.602 11.007 1.00 91.31 336 ARG A O 1
ATOM 2795 N N . PHE A 1 337 ? -11.532 18.073 9.476 1.00 91.19 337 PHE A N 1
ATOM 2796 C CA . PHE A 1 337 ? -10.170 17.813 9.954 1.00 91.19 337 PHE A CA 1
ATOM 2797 C C . PHE A 1 337 ? -9.133 17.898 8.823 1.00 91.19 337 PHE A C 1
ATOM 2799 O O . PHE A 1 337 ? -8.423 16.919 8.572 1.00 91.19 337 PHE A O 1
ATOM 2806 N N . PRO A 1 338 ? -8.998 19.051 8.146 1.00 86.19 338 PRO A N 1
ATOM 2807 C CA . PRO A 1 338 ? -8.127 19.179 6.975 1.00 86.19 338 PRO A CA 1
ATOM 2808 C C . PRO A 1 338 ? -6.662 18.833 7.281 1.00 86.19 338 PRO A C 1
ATOM 2810 O O . PRO A 1 338 ? -6.015 18.142 6.498 1.00 86.19 338 PRO A O 1
ATOM 2813 N N . ASP A 1 339 ? -6.171 19.226 8.459 1.00 86.00 339 ASP A N 1
ATOM 2814 C CA . ASP A 1 339 ? -4.768 19.046 8.858 1.00 86.00 339 ASP A CA 1
ATOM 2815 C C . ASP A 1 339 ? -4.519 17.740 9.641 1.00 86.00 339 ASP A C 1
ATOM 2817 O O . ASP A 1 339 ? -3.378 17.380 9.926 1.00 86.00 339 ASP A O 1
ATOM 2821 N N . ASN A 1 340 ? -5.585 17.017 10.005 1.00 87.50 340 ASN A N 1
ATOM 2822 C CA . ASN A 1 340 ? -5.540 15.918 10.977 1.00 87.50 340 ASN A CA 1
ATOM 2823 C C . ASN A 1 340 ? -6.276 14.648 10.528 1.00 87.50 340 ASN A C 1
ATOM 2825 O O . ASN A 1 340 ? -6.441 13.725 11.328 1.00 87.50 340 ASN A O 1
ATOM 2829 N N . LEU A 1 341 ? -6.696 14.582 9.260 1.00 88.69 341 LEU A N 1
ATOM 2830 C CA . LEU A 1 341 ? -7.525 13.510 8.705 1.00 88.69 341 LEU A CA 1
ATOM 2831 C C . LEU A 1 341 ? -7.045 12.110 9.107 1.00 88.69 341 LEU A C 1
ATOM 2833 O O . LEU A 1 341 ? -7.823 11.322 9.634 1.00 88.69 341 LEU A O 1
ATOM 2837 N N . LYS A 1 342 ? -5.754 11.825 8.898 1.00 88.31 342 LYS A N 1
ATOM 2838 C CA . LYS A 1 342 ? -5.144 10.520 9.193 1.00 88.31 342 LYS A CA 1
ATOM 2839 C C . LYS A 1 342 ? -5.335 10.115 10.657 1.00 88.31 342 LYS A C 1
ATOM 2841 O O . LYS A 1 342 ? -5.868 9.045 10.925 1.00 88.31 342 LYS A O 1
ATOM 2846 N N . LYS A 1 343 ? -4.957 10.997 11.588 1.00 88.94 343 LYS A N 1
ATOM 2847 C CA . LYS A 1 343 ? -5.069 10.741 13.031 1.00 88.94 343 LYS A CA 1
ATOM 2848 C C . LYS A 1 343 ? -6.525 10.539 13.443 1.00 88.94 343 LYS A C 1
ATOM 2850 O O . LYS A 1 343 ? -6.828 9.615 14.178 1.00 88.94 343 LYS A O 1
ATOM 2855 N N . VAL A 1 344 ? -7.448 11.358 12.934 1.00 92.12 344 VAL A N 1
ATOM 2856 C CA . VAL A 1 344 ? -8.877 11.219 13.268 1.00 92.12 344 VAL A CA 1
ATOM 2857 C C . VAL A 1 344 ? -9.457 9.907 12.748 1.00 92.12 344 VAL A C 1
ATOM 2859 O O . VAL A 1 344 ? -10.250 9.276 13.438 1.00 92.12 344 VAL A O 1
ATOM 2862 N N . MET A 1 345 ? -9.065 9.470 11.552 1.00 92.31 345 MET A N 1
ATOM 2863 C CA . MET A 1 345 ? -9.479 8.168 11.029 1.00 92.31 345 MET A CA 1
ATOM 2864 C C . MET A 1 345 ? -8.978 7.013 11.902 1.00 92.31 345 MET A C 1
ATOM 2866 O O . MET A 1 345 ? -9.738 6.083 12.176 1.00 92.31 345 MET A O 1
ATOM 2870 N N . GLU A 1 346 ? -7.721 7.082 12.345 1.00 89.81 346 GLU A N 1
ATOM 2871 C CA . GLU A 1 346 ? -7.140 6.116 13.279 1.00 89.81 346 GLU A CA 1
ATOM 2872 C C . GLU A 1 346 ? -7.917 6.107 14.601 1.00 89.81 346 GLU A C 1
ATOM 2874 O O . GLU A 1 346 ? -8.350 5.037 15.019 1.00 89.81 346 GLU A O 1
ATOM 2879 N N . GLU A 1 347 ? -8.208 7.273 15.187 1.00 91.25 347 GLU A N 1
ATOM 2880 C CA . GLU A 1 347 ? -8.995 7.396 16.423 1.00 91.25 347 GLU A CA 1
ATOM 2881 C C . GLU A 1 347 ? -10.415 6.829 16.296 1.00 91.25 347 GLU A C 1
ATOM 2883 O O . GLU A 1 347 ? -10.883 6.115 17.184 1.00 91.25 347 GLU A O 1
ATOM 2888 N N . ILE A 1 348 ? -11.110 7.090 15.184 1.00 93.19 348 ILE A N 1
ATOM 2889 C CA . ILE A 1 348 ? -12.458 6.550 14.957 1.00 93.19 348 ILE A CA 1
ATOM 2890 C C . ILE A 1 348 ? -12.420 5.020 14.945 1.00 93.19 348 ILE A C 1
ATOM 2892 O O . ILE A 1 348 ? -13.204 4.376 15.643 1.00 93.19 348 ILE A O 1
ATOM 2896 N N . ILE A 1 349 ? -11.515 4.414 14.174 1.00 90.56 349 ILE A N 1
ATOM 2897 C CA . ILE A 1 349 ? -11.420 2.949 14.102 1.00 90.56 349 ILE A CA 1
ATOM 2898 C C . ILE A 1 349 ? -10.934 2.352 15.421 1.00 90.56 349 ILE A C 1
ATOM 2900 O O . ILE A 1 349 ? -11.409 1.285 15.815 1.00 90.56 349 ILE A O 1
ATOM 2904 N N . HIS A 1 350 ? -10.039 3.054 16.114 1.00 87.56 350 HIS A N 1
ATOM 2905 C CA . HIS A 1 350 ? -9.562 2.688 17.438 1.00 87.56 350 HIS A CA 1
ATOM 2906 C C . HIS A 1 350 ? -10.749 2.570 18.407 1.00 87.56 350 HIS A C 1
ATOM 2908 O O . HIS A 1 350 ? -11.007 1.480 18.909 1.00 87.56 350 HIS A O 1
ATOM 2914 N N . TRP A 1 351 ? -11.556 3.627 18.561 1.00 89.19 351 TRP A N 1
ATOM 2915 C CA . TRP A 1 351 ? -12.713 3.641 19.465 1.00 89.19 351 TRP A CA 1
ATOM 2916 C C . TRP A 1 351 ? -13.852 2.706 19.062 1.00 89.19 351 TRP A C 1
ATOM 2918 O O . TRP A 1 351 ? -14.464 2.080 19.922 1.00 89.19 351 TRP A O 1
ATOM 2928 N N . THR A 1 352 ? -14.159 2.603 17.771 1.00 89.19 352 THR A N 1
ATOM 2929 C CA . THR A 1 352 ? -15.320 1.824 17.299 1.00 89.19 352 THR A CA 1
ATOM 2930 C C . THR A 1 352 ? -15.072 0.329 17.214 1.00 89.19 352 THR A C 1
ATOM 2932 O O . THR A 1 352 ? -16.002 -0.425 16.934 1.00 89.19 352 THR A O 1
ATOM 2935 N N . TYR A 1 353 ? -13.836 -0.113 17.457 1.00 83.38 353 TYR A N 1
ATOM 2936 C CA . TYR A 1 353 ? -13.456 -1.521 17.470 1.00 83.38 353 TYR A CA 1
ATOM 2937 C C . TYR A 1 353 ? -13.944 -2.286 16.224 1.00 83.38 353 TYR A C 1
ATOM 2939 O O . TYR A 1 353 ? -14.449 -3.404 16.311 1.00 83.38 353 TYR A O 1
ATOM 2947 N N . ASN A 1 354 ? -13.803 -1.659 15.048 1.00 73.56 354 ASN A N 1
ATOM 2948 C CA . ASN A 1 354 ? -14.251 -2.173 13.744 1.00 73.56 354 ASN A CA 1
ATOM 2949 C C . ASN A 1 354 ? -15.766 -2.342 13.563 1.00 73.56 354 ASN A C 1
ATOM 2951 O O . ASN A 1 354 ? -16.217 -2.994 12.619 1.00 73.56 354 ASN A O 1
ATOM 2955 N N . ASN A 1 355 ? -16.580 -1.781 14.449 1.00 86.75 355 ASN A N 1
ATOM 2956 C CA . ASN A 1 355 ? -18.011 -1.769 14.231 1.00 86.75 355 ASN A CA 1
ATOM 2957 C C . ASN A 1 355 ? -18.355 -0.651 13.237 1.00 86.75 355 ASN A C 1
ATOM 2959 O O . ASN A 1 355 ? -18.545 0.496 13.635 1.00 86.75 355 ASN A O 1
ATOM 2963 N N . LEU A 1 356 ? -18.447 -1.001 11.948 1.00 85.19 356 LEU A N 1
ATOM 2964 C CA . LEU A 1 356 ? -18.750 -0.056 10.864 1.00 85.19 356 LEU A CA 1
ATOM 2965 C C . LEU A 1 356 ? -20.053 0.725 11.092 1.00 85.19 356 LEU A C 1
ATOM 2967 O O . LEU A 1 356 ? -20.136 1.884 10.697 1.00 85.19 356 LEU A O 1
ATOM 2971 N N . ASN A 1 357 ? -21.040 0.131 11.769 1.00 88.12 357 ASN A N 1
ATOM 2972 C CA . ASN A 1 357 ? -22.275 0.824 12.134 1.00 88.12 357 ASN A CA 1
ATOM 2973 C C . ASN A 1 357 ? -22.008 1.916 13.184 1.00 88.12 357 ASN A C 1
ATOM 2975 O O . ASN A 1 357 ? -22.487 3.036 13.041 1.00 88.12 357 ASN A O 1
ATOM 2979 N N . ILE A 1 358 ? -21.184 1.639 14.201 1.00 91.06 358 ILE A N 1
ATOM 2980 C CA . ILE A 1 358 ? -20.750 2.670 15.160 1.00 91.06 358 ILE A CA 1
ATOM 2981 C C . ILE A 1 358 ? -19.872 3.715 14.456 1.00 91.06 358 ILE A C 1
ATOM 2983 O O . ILE A 1 358 ? -20.042 4.908 14.696 1.00 91.06 358 ILE A O 1
ATOM 2987 N N . THR A 1 359 ? -18.972 3.300 13.558 1.00 91.62 359 THR A N 1
ATOM 2988 C CA . THR A 1 359 ? -18.149 4.209 12.742 1.00 91.62 359 THR A CA 1
ATOM 2989 C C . THR A 1 359 ? -19.021 5.199 11.971 1.00 91.62 359 THR A C 1
ATOM 2991 O O . THR A 1 359 ? -18.790 6.404 12.058 1.00 91.62 359 THR A O 1
ATOM 2994 N N . GLU A 1 360 ? -20.056 4.717 11.281 1.00 89.94 360 GLU A N 1
ATOM 2995 C CA . GLU A 1 360 ? -21.014 5.549 10.546 1.00 89.94 360 GLU A CA 1
ATOM 2996 C C . GLU A 1 360 ? -21.741 6.534 11.473 1.00 89.94 360 GLU A C 1
ATOM 2998 O O . GLU A 1 360 ? -21.750 7.738 11.207 1.00 89.94 360 GLU A O 1
ATOM 3003 N N . LYS A 1 361 ? -22.253 6.062 12.617 1.00 90.75 361 LYS A N 1
ATOM 3004 C CA . LYS A 1 361 ? -22.927 6.911 13.615 1.00 90.75 361 LYS A CA 1
ATOM 3005 C C . LYS A 1 361 ? -22.013 8.007 14.175 1.00 90.75 361 LYS A C 1
ATOM 3007 O O . LYS A 1 361 ? -22.441 9.153 14.317 1.00 90.75 361 LYS A O 1
ATOM 3012 N N . ILE A 1 362 ? -20.742 7.699 14.449 1.00 92.56 362 ILE A N 1
ATOM 3013 C CA . ILE A 1 362 ? -19.760 8.695 14.909 1.00 92.56 362 ILE A CA 1
ATOM 3014 C C . ILE A 1 362 ? -19.477 9.733 13.817 1.00 92.56 362 ILE A C 1
ATOM 3016 O O . ILE A 1 362 ? -19.400 10.927 14.109 1.00 92.56 362 ILE A O 1
ATOM 3020 N N . ILE A 1 363 ? -19.348 9.320 12.557 1.00 92.31 363 ILE A N 1
ATOM 3021 C CA . ILE A 1 363 ? -19.110 10.251 11.444 1.00 92.31 363 ILE A CA 1
ATOM 3022 C C . ILE A 1 363 ? -20.322 11.156 11.225 1.00 92.31 363 ILE A C 1
ATOM 3024 O O . ILE A 1 363 ? -20.158 12.358 11.008 1.00 92.31 363 ILE A O 1
ATOM 3028 N N . ASP A 1 364 ? -21.536 10.622 11.342 1.00 89.44 364 ASP A N 1
ATOM 3029 C CA . ASP A 1 364 ? -22.760 11.418 11.286 1.00 89.44 364 ASP A CA 1
ATOM 3030 C C . ASP A 1 364 ? -22.854 12.423 12.435 1.00 89.44 364 ASP A C 1
ATOM 3032 O O . ASP A 1 364 ? -23.232 13.580 12.213 1.00 89.44 364 ASP A O 1
ATOM 3036 N N . PHE A 1 365 ? -22.454 12.021 13.644 1.00 89.50 365 PHE A N 1
ATOM 3037 C CA . PHE A 1 365 ? -22.345 12.929 14.780 1.00 89.50 365 PHE A CA 1
ATOM 3038 C C . PHE A 1 365 ? -21.357 14.070 14.488 1.00 89.50 365 PHE A C 1
ATOM 3040 O O . PHE A 1 365 ? -21.704 15.242 14.671 1.00 89.50 365 PHE A O 1
ATOM 3047 N N . ILE A 1 366 ? -20.164 13.747 13.972 1.00 91.56 366 ILE A N 1
ATOM 3048 C CA . ILE A 1 366 ? -19.138 14.720 13.563 1.00 91.56 366 ILE A CA 1
ATOM 3049 C C . ILE A 1 366 ? -19.687 15.675 12.499 1.00 91.56 366 ILE A C 1
ATOM 3051 O O . ILE A 1 366 ? -19.514 16.890 12.593 1.00 91.56 366 ILE A O 1
ATOM 3055 N N . LYS A 1 367 ? -20.387 15.146 11.492 1.00 89.56 367 LYS A N 1
ATOM 3056 C CA . LYS A 1 367 ? -20.945 15.927 10.383 1.00 89.56 367 LYS A CA 1
ATOM 3057 C C . LYS A 1 367 ? -21.850 17.057 10.866 1.00 89.56 367 LYS A C 1
ATOM 3059 O O . LYS A 1 367 ? -21.819 18.143 10.286 1.00 89.56 367 LYS A O 1
ATOM 3064 N N . VAL A 1 368 ? -22.656 16.786 11.894 1.00 85.88 368 VAL A N 1
ATOM 3065 C CA . VAL A 1 368 ? -23.675 17.706 12.417 1.00 85.88 368 VAL A CA 1
ATOM 3066 C C . VAL A 1 368 ? -23.118 18.637 13.492 1.00 85.88 368 VAL A C 1
ATOM 3068 O O . VAL A 1 368 ? -23.425 19.825 13.474 1.00 85.88 368 VAL A O 1
ATOM 3071 N N . ASN A 1 369 ? -22.308 18.118 14.415 1.00 83.75 369 ASN A N 1
ATOM 3072 C CA . ASN A 1 369 ? -22.000 18.817 15.667 1.00 83.75 369 ASN A CA 1
ATOM 3073 C C . ASN A 1 369 ? -20.611 19.460 15.708 1.00 83.75 369 ASN A C 1
ATOM 3075 O O . ASN A 1 369 ? -20.313 20.206 16.639 1.00 83.75 369 ASN A O 1
ATOM 3079 N N . ILE A 1 370 ? -19.749 19.168 14.734 1.00 87.75 370 ILE A N 1
ATOM 3080 C CA . ILE A 1 370 ? -18.346 19.581 14.756 1.00 87.75 370 ILE A CA 1
ATOM 3081 C C . ILE A 1 370 ? -18.072 20.537 13.592 1.00 87.75 370 ILE A C 1
ATOM 3083 O O . ILE A 1 370 ? -18.453 20.277 12.452 1.00 87.75 370 ILE A O 1
ATOM 3087 N N . SER A 1 371 ? -17.423 21.664 13.887 1.00 85.94 371 SER A N 1
ATOM 3088 C CA . SER A 1 371 ? -16.881 22.606 12.899 1.00 85.94 371 SER A CA 1
ATOM 3089 C C . SER A 1 371 ? -15.477 22.184 12.441 1.00 85.94 371 SER A C 1
ATOM 3091 O O . SER A 1 371 ? -15.009 21.114 12.796 1.00 85.94 371 SER A O 1
ATOM 3093 N N . GLU A 1 372 ? -14.774 23.003 11.658 1.00 87.44 372 GLU A N 1
ATOM 3094 C CA . GLU A 1 372 ? -13.360 22.748 11.329 1.00 87.44 372 GLU A CA 1
ATOM 3095 C C . GLU A 1 372 ? -12.478 22.741 12.596 1.00 87.44 372 GLU A C 1
ATOM 3097 O O . GLU A 1 372 ? -12.657 23.579 13.487 1.00 87.44 372 GLU A O 1
ATOM 3102 N N . VAL A 1 373 ? -11.531 21.799 12.683 1.00 85.44 373 VAL A N 1
ATOM 3103 C CA . VAL A 1 373 ? -10.669 21.576 13.853 1.00 85.44 373 VAL A CA 1
ATOM 3104 C C . VAL A 1 373 ? -9.199 21.476 13.454 1.00 85.44 373 VAL A C 1
ATOM 3106 O O . VAL A 1 373 ? -8.799 20.622 12.661 1.00 85.44 373 VAL A O 1
ATOM 3109 N N . LYS A 1 374 ? -8.371 22.292 14.115 1.00 80.69 374 LYS A N 1
ATOM 3110 C CA . LYS A 1 374 ? -6.904 22.310 13.996 1.00 80.69 374 LYS A CA 1
ATOM 3111 C C . LYS A 1 374 ? -6.252 22.029 15.350 1.00 80.69 374 LYS A C 1
ATOM 3113 O O . LYS A 1 374 ? -5.597 22.892 15.922 1.00 80.69 374 LYS A O 1
ATOM 3118 N N . SER A 1 375 ? -6.520 20.849 15.911 1.00 79.69 375 SER A N 1
ATOM 3119 C CA . SER A 1 375 ? -5.912 20.416 17.178 1.00 79.69 375 SER A CA 1
ATOM 3120 C C . SER A 1 375 ? -4.531 19.808 16.933 1.00 79.69 375 SER A C 1
ATOM 3122 O O . SER A 1 375 ? -4.367 19.027 15.998 1.00 79.69 375 SER A O 1
ATOM 3124 N N . GLU A 1 376 ? -3.555 20.120 17.785 1.00 77.38 376 GLU A N 1
ATOM 3125 C CA . GLU A 1 376 ? -2.245 19.448 17.791 1.00 77.38 376 GLU A CA 1
ATOM 3126 C C . GLU A 1 376 ? -2.315 18.083 18.502 1.00 77.38 376 GLU A C 1
ATOM 3128 O O . GLU A 1 376 ? -1.657 17.122 18.091 1.00 77.38 376 GLU A O 1
ATOM 3133 N N . ASP A 1 377 ? -3.179 17.985 19.519 1.00 88.88 377 ASP A N 1
ATOM 3134 C CA . ASP A 1 377 ? -3.481 16.768 20.275 1.00 88.88 377 ASP A CA 1
ATOM 3135 C C . ASP A 1 377 ? -4.859 16.236 19.853 1.00 88.88 377 ASP A C 1
ATOM 3137 O O . ASP A 1 377 ? -5.906 16.597 20.402 1.00 88.88 377 ASP A O 1
ATOM 3141 N N . VAL A 1 378 ? -4.859 15.464 18.766 1.00 88.50 378 VAL A N 1
ATOM 3142 C CA . VAL A 1 378 ? -6.077 14.935 18.137 1.00 88.50 378 VAL A CA 1
ATOM 3143 C C . VAL A 1 378 ? -6.735 13.872 19.005 1.00 88.50 378 VAL A C 1
ATOM 3145 O O . VAL A 1 378 ? -7.953 13.893 19.126 1.00 88.50 378 VAL A O 1
ATOM 3148 N N . GLU A 1 379 ? -5.955 12.991 19.629 1.00 89.44 379 GLU A N 1
ATOM 3149 C CA . GLU A 1 379 ? -6.451 11.886 20.457 1.00 89.44 379 GLU A CA 1
ATOM 3150 C C . GLU A 1 379 ? -7.246 12.418 21.654 1.00 89.44 379 GLU A C 1
ATOM 3152 O O . GLU A 1 379 ? -8.429 12.100 21.832 1.00 89.44 379 GLU A O 1
ATOM 3157 N N . LYS A 1 380 ? -6.634 13.315 22.440 1.00 89.44 380 LYS A N 1
ATOM 3158 C CA . LYS A 1 380 ? -7.300 13.915 23.598 1.00 89.44 380 LYS A CA 1
ATOM 3159 C C . LYS A 1 380 ? -8.530 14.709 23.179 1.00 89.44 380 LYS A C 1
ATOM 3161 O O . LYS A 1 380 ? -9.593 14.565 23.785 1.00 89.44 380 LYS A O 1
ATOM 3166 N N . TRP A 1 381 ? -8.396 15.534 22.140 1.00 92.38 381 TRP A N 1
ATOM 3167 C CA . TRP A 1 381 ? -9.503 16.338 21.634 1.00 92.38 381 TRP A CA 1
ATOM 3168 C C . TRP A 1 381 ? -10.663 15.456 21.153 1.00 92.38 381 TRP A C 1
ATOM 3170 O O . TRP A 1 381 ? -11.811 15.716 21.510 1.00 92.38 381 TRP A O 1
ATOM 3180 N N . PHE A 1 382 ? -10.375 14.391 20.400 1.00 92.56 382 PHE A N 1
ATOM 3181 C CA . PHE A 1 382 ? -11.374 13.459 19.880 1.00 92.56 382 PHE A CA 1
ATOM 3182 C C . PHE A 1 382 ? -12.106 12.762 21.027 1.00 92.56 382 PHE A C 1
ATOM 3184 O O . PHE A 1 382 ? -13.339 12.751 21.066 1.00 92.56 382 PHE A O 1
ATOM 3191 N N . SER A 1 383 ? -11.360 12.266 22.018 1.00 89.94 383 SER A N 1
ATOM 3192 C CA . SER A 1 383 ? -11.941 11.668 23.218 1.00 89.94 383 SER A CA 1
ATOM 3193 C C . SER A 1 383 ? -12.871 12.650 23.943 1.00 89.94 383 SER A C 1
ATOM 3195 O O . SER A 1 383 ? -14.023 12.324 24.215 1.00 89.94 383 SER A O 1
ATOM 3197 N N . GLU A 1 384 ? -12.417 13.873 24.223 1.00 88.75 384 GLU A N 1
ATOM 3198 C CA . GLU A 1 384 ? -13.170 14.851 25.019 1.00 88.75 384 GLU A CA 1
ATOM 3199 C C . GLU A 1 384 ? -14.356 15.483 24.285 1.00 88.75 384 GLU A C 1
ATOM 3201 O O . GLU A 1 384 ? -15.357 15.814 24.921 1.00 88.75 384 GLU A O 1
ATOM 3206 N N . LYS A 1 385 ? -14.249 15.702 22.972 1.00 89.31 385 LYS A N 1
ATOM 3207 C CA . LYS A 1 385 ? -15.239 16.475 22.204 1.00 89.31 385 LYS A CA 1
ATOM 3208 C C . LYS A 1 385 ? -16.189 15.626 21.381 1.00 89.31 385 LYS A C 1
ATOM 3210 O O . LYS A 1 385 ? -17.272 16.107 21.057 1.00 89.31 385 LYS A O 1
ATOM 3215 N N . ILE A 1 386 ? -15.807 14.396 21.050 1.00 90.44 386 ILE A N 1
ATOM 3216 C CA . ILE A 1 386 ? -16.645 13.483 20.272 1.00 90.44 386 ILE A CA 1
ATOM 3217 C C . ILE A 1 386 ? -17.116 12.351 21.173 1.00 90.44 386 ILE A C 1
ATOM 3219 O O . ILE A 1 386 ? -18.303 12.281 21.480 1.00 90.44 386 ILE A O 1
ATOM 3223 N N . ILE A 1 387 ? -16.195 11.520 21.661 1.00 92.44 387 ILE A N 1
ATOM 3224 C CA . ILE A 1 387 ? -16.555 10.303 22.405 1.00 92.44 387 ILE A CA 1
ATOM 3225 C C . ILE A 1 387 ? -17.251 10.617 23.729 1.00 92.44 387 ILE A C 1
ATOM 3227 O O . ILE A 1 387 ? -18.189 9.928 24.111 1.00 92.44 387 ILE A O 1
ATOM 3231 N N . LEU A 1 388 ? -16.829 11.672 24.420 1.00 89.44 388 LEU A N 1
ATOM 3232 C CA . LEU A 1 388 ? -17.397 12.101 25.701 1.00 89.44 388 LEU A CA 1
ATOM 3233 C C . LEU A 1 388 ? -18.353 13.282 25.543 1.00 89.44 388 LEU A C 1
ATOM 3235 O O . LEU A 1 388 ? -18.647 13.978 26.513 1.00 89.44 388 LEU A O 1
ATOM 3239 N N . SER A 1 389 ? -18.838 13.532 24.325 1.00 89.06 389 SER A N 1
ATOM 3240 C CA . SER A 1 389 ? -19.854 14.555 24.124 1.00 89.06 389 SER A CA 1
ATOM 3241 C C . SER A 1 389 ? -21.144 14.152 24.840 1.00 89.06 389 SER A C 1
ATOM 3243 O O . SER A 1 389 ? -21.623 13.037 24.615 1.00 89.06 389 SER A O 1
ATOM 3245 N N . PRO A 1 390 ? -21.764 15.032 25.646 1.00 84.00 390 PRO A N 1
ATOM 3246 C CA . PRO A 1 390 ? -23.027 14.719 26.310 1.00 84.00 390 PRO A CA 1
ATOM 3247 C C . PRO A 1 390 ? -24.157 14.456 25.310 1.00 84.00 390 PRO A C 1
ATOM 3249 O O . PRO A 1 390 ? -25.148 13.851 25.670 1.00 84.00 390 PRO A O 1
ATOM 3252 N N . PHE A 1 391 ? -24.008 14.851 24.044 1.00 84.25 391 PHE A N 1
ATOM 3253 C CA . PHE A 1 391 ? -25.046 14.698 23.025 1.00 84.25 391 PHE A CA 1
ATOM 3254 C C . PHE A 1 391 ? -24.866 13.471 22.122 1.00 84.25 391 PHE A C 1
ATOM 3256 O O . PHE A 1 391 ? -25.648 13.296 21.189 1.00 84.25 391 PHE A O 1
ATOM 3263 N N . LEU A 1 392 ? -23.856 12.630 22.365 1.00 86.44 392 LEU A N 1
ATOM 3264 C CA . LEU A 1 392 ? -23.473 11.555 21.443 1.00 86.44 392 LEU A CA 1
ATOM 3265 C C . LEU A 1 392 ? -24.602 10.536 21.177 1.00 86.44 392 LEU A C 1
ATOM 3267 O O . LEU A 1 392 ? -24.753 10.072 20.050 1.00 86.44 392 LEU A O 1
ATOM 3271 N N . GLY A 1 393 ? -25.418 10.220 22.187 1.00 80.31 393 GLY A N 1
ATOM 3272 C CA . GLY A 1 393 ? -26.587 9.338 22.074 1.00 80.31 393 GLY A CA 1
ATOM 3273 C C . GLY A 1 393 ? -27.921 10.060 21.850 1.00 80.31 393 GLY A C 1
ATOM 3274 O O . GLY A 1 393 ? -28.964 9.413 21.848 1.00 80.31 393 GLY A O 1
ATOM 3275 N N . THR A 1 394 ? -27.935 11.390 21.694 1.00 74.19 394 THR A N 1
ATOM 3276 C CA . THR A 1 394 ? -29.198 12.150 21.641 1.00 74.19 394 THR A CA 1
ATOM 3277 C C . THR A 1 394 ? -29.848 12.151 20.258 1.00 74.19 394 THR A C 1
ATOM 3279 O O . THR A 1 394 ? -29.195 12.320 19.228 1.00 74.19 394 THR A O 1
ATOM 3282 N N . GLU A 1 395 ? -31.173 12.014 20.249 1.00 63.34 395 GLU A N 1
ATOM 3283 C CA . GLU A 1 395 ? -32.026 12.135 19.071 1.00 63.34 395 GLU A CA 1
ATOM 3284 C C . GLU A 1 395 ? -32.202 13.625 18.729 1.00 63.34 395 GLU A C 1
ATOM 3286 O O . GLU A 1 395 ? -33.175 14.267 19.114 1.00 63.34 395 GLU A O 1
ATOM 3291 N N . GLN A 1 396 ? -31.229 14.233 18.046 1.00 55.25 396 GLN A N 1
ATOM 3292 C CA . GLN A 1 396 ? -31.496 15.521 17.403 1.00 55.25 396 GLN A CA 1
ATOM 3293 C C . GLN A 1 396 ? -32.476 15.279 16.243 1.00 55.25 396 GLN A C 1
ATOM 3295 O O . GLN A 1 396 ? -32.230 14.420 15.396 1.00 55.25 396 GLN A O 1
ATOM 3300 N N . GLU A 1 397 ? -33.578 16.033 16.231 1.00 44.16 397 GLU A N 1
ATOM 3301 C CA . GLU A 1 397 ? -34.897 15.763 15.619 1.00 44.16 397 GLU A CA 1
ATOM 3302 C C . GLU A 1 397 ? -34.997 15.318 14.136 1.00 44.16 397 GLU A C 1
ATOM 3304 O O . GLU A 1 397 ? -36.108 15.260 13.617 1.00 44.16 397 GLU A O 1
ATOM 3309 N N . GLN A 1 398 ? -33.935 14.973 13.399 1.00 44.75 398 GLN A N 1
ATOM 3310 C CA . GLN A 1 398 ? -34.060 14.584 11.979 1.00 44.75 398 GLN A CA 1
ATOM 3311 C C . GLN A 1 398 ? -33.132 13.463 11.467 1.00 44.75 398 GLN A C 1
ATOM 3313 O O . GLN A 1 398 ? -33.107 13.231 10.257 1.00 44.75 398 GLN A O 1
ATOM 3318 N N . LYS A 1 399 ? -32.384 12.722 12.306 1.00 52.72 399 LYS A N 1
ATOM 3319 C CA . LYS A 1 399 ? -31.506 11.634 11.806 1.00 52.72 399 LYS A CA 1
ATOM 3320 C C . LYS A 1 399 ? -31.600 10.323 12.591 1.00 52.72 399 LYS A C 1
ATOM 3322 O O . LYS A 1 399 ? -31.477 10.285 13.806 1.00 52.72 399 LYS A O 1
ATOM 3327 N N . LYS A 1 400 ? -31.736 9.225 11.842 1.00 57.69 400 LYS A N 1
ATOM 3328 C CA . LYS A 1 400 ? -31.974 7.836 12.283 1.00 57.69 400 LYS A CA 1
ATOM 3329 C C . LYS A 1 400 ? -30.743 7.122 12.895 1.00 57.69 400 LYS A C 1
ATOM 3331 O O . LYS A 1 400 ? -30.815 5.923 13.140 1.00 57.69 400 LYS A O 1
ATOM 3336 N N . ASN A 1 401 ? -29.636 7.836 13.135 1.00 64.81 401 ASN A N 1
ATOM 3337 C CA . ASN A 1 401 ? -28.291 7.267 13.331 1.00 64.81 401 ASN A CA 1
ATOM 3338 C C . ASN A 1 401 ? -27.633 7.684 14.671 1.00 64.81 401 ASN A C 1
ATOM 3340 O O . ASN A 1 401 ? -26.473 8.085 14.691 1.00 64.81 401 ASN A O 1
ATOM 3344 N N . HIS A 1 402 ? -28.354 7.612 15.796 1.00 80.94 402 HIS A N 1
ATOM 3345 C CA . HIS A 1 402 ? -27.769 7.825 17.133 1.00 80.94 402 HIS A CA 1
ATOM 3346 C C . HIS A 1 402 ? -27.214 6.518 17.729 1.00 80.94 402 HIS A C 1
ATOM 3348 O O . HIS A 1 402 ? -27.611 5.415 17.324 1.00 80.94 402 HIS A O 1
ATOM 3354 N N . LEU A 1 403 ? -26.280 6.635 18.680 1.00 86.69 403 LEU A N 1
ATOM 3355 C CA . LEU A 1 403 ? -25.783 5.481 19.434 1.00 86.69 403 LEU A CA 1
ATOM 3356 C C . LEU A 1 403 ? -26.879 4.943 20.355 1.00 86.69 403 LEU A C 1
ATOM 3358 O O . LEU A 1 403 ? -27.473 5.697 21.123 1.00 86.69 403 LEU A O 1
ATOM 3362 N N . VAL A 1 404 ? -27.133 3.641 20.267 1.00 87.94 404 VAL A N 1
ATOM 3363 C CA . VAL A 1 404 ? -28.078 2.928 21.137 1.00 87.94 404 VAL A CA 1
ATOM 3364 C C . VAL A 1 404 ? -27.332 2.229 22.271 1.00 87.94 404 VAL A C 1
ATOM 3366 O O . VAL A 1 404 ? -26.099 2.221 22.301 1.00 87.94 404 VAL A O 1
ATOM 3369 N N . LYS A 1 405 ? -28.076 1.636 23.211 1.00 87.50 405 LYS A N 1
ATOM 3370 C CA . LYS A 1 405 ? -27.516 0.923 24.366 1.00 87.50 405 LYS A CA 1
ATOM 3371 C C . LYS A 1 405 ? -26.405 -0.041 23.943 1.00 87.50 405 LYS A C 1
ATOM 3373 O O . LYS A 1 405 ? -25.291 0.072 24.441 1.00 87.50 405 LYS A O 1
ATOM 3378 N N . GLU A 1 406 ? -26.683 -0.907 22.975 1.00 89.75 406 GLU A N 1
ATOM 3379 C CA . GLU A 1 406 ? -25.759 -1.935 22.487 1.00 89.75 406 GLU A CA 1
ATOM 3380 C C . GLU A 1 406 ? -24.458 -1.336 21.924 1.00 89.75 406 GLU A C 1
ATOM 3382 O O . GLU A 1 406 ? -23.384 -1.918 22.077 1.00 89.75 406 GLU A O 1
ATOM 3387 N N . ASP A 1 407 ? -24.518 -0.145 21.317 1.00 91.69 407 ASP A N 1
ATOM 3388 C CA . ASP A 1 407 ? -23.316 0.535 20.831 1.00 91.69 407 ASP A CA 1
ATOM 3389 C C . ASP A 1 407 ? -22.450 1.026 22.002 1.00 91.69 407 ASP A C 1
ATOM 3391 O O . ASP A 1 407 ? -21.224 0.894 21.978 1.00 91.69 407 ASP A O 1
ATOM 3395 N N . PHE A 1 408 ? -23.075 1.568 23.053 1.00 92.31 408 PHE A N 1
ATOM 3396 C CA . PHE A 1 408 ? -22.362 1.995 24.256 1.00 92.31 408 PHE A CA 1
ATOM 3397 C C . PHE A 1 408 ? -21.760 0.819 25.023 1.00 92.31 408 PHE A C 1
ATOM 3399 O O . PHE A 1 408 ? -20.661 0.962 25.553 1.00 92.31 408 PHE A O 1
ATOM 3406 N N . GLU A 1 409 ? -22.412 -0.344 25.053 1.00 90.81 409 GLU A N 1
ATOM 3407 C CA . GLU A 1 409 ? -21.838 -1.556 25.654 1.00 90.81 409 GLU A CA 1
ATOM 3408 C C . GLU A 1 409 ? -20.508 -1.937 24.977 1.00 90.81 409 GLU A C 1
ATOM 3410 O O . GLU A 1 409 ? -19.522 -2.232 25.660 1.00 90.81 409 GLU A O 1
ATOM 3415 N N . ILE A 1 410 ? -20.442 -1.835 23.643 1.00 90.12 410 ILE A N 1
ATOM 3416 C CA . ILE A 1 410 ? -19.214 -2.068 22.866 1.00 90.12 410 ILE A CA 1
ATOM 3417 C C . ILE A 1 410 ? -18.140 -1.026 23.216 1.00 90.12 410 ILE A C 1
ATOM 3419 O O . ILE A 1 410 ? -16.996 -1.391 23.502 1.00 90.12 410 ILE A O 1
ATOM 3423 N N . LEU A 1 411 ? -18.499 0.262 23.249 1.00 91.38 411 LEU A N 1
ATOM 3424 C CA . LEU A 1 411 ? -17.566 1.352 23.570 1.00 91.38 411 LEU A CA 1
ATOM 3425 C C . LEU A 1 411 ? -17.048 1.289 25.021 1.00 91.38 411 LEU A C 1
ATOM 3427 O O . LEU A 1 411 ? -15.884 1.605 25.274 1.00 91.38 411 LEU A O 1
ATOM 3431 N N . ILE A 1 412 ? -17.872 0.845 25.976 1.00 91.44 412 ILE A N 1
ATOM 3432 C CA . ILE A 1 412 ? -17.456 0.597 27.366 1.00 91.44 412 ILE A CA 1
ATOM 3433 C C . ILE A 1 412 ? -16.470 -0.568 27.416 1.00 91.44 412 ILE A C 1
ATOM 3435 O O . ILE A 1 412 ? -15.410 -0.445 28.032 1.00 91.44 412 ILE A O 1
ATOM 3439 N N . GLY A 1 413 ? -16.790 -1.687 26.756 1.00 88.31 413 GLY A N 1
ATOM 3440 C CA . GLY A 1 413 ? -15.888 -2.836 26.664 1.00 88.31 413 GLY A CA 1
ATOM 3441 C C . GLY A 1 413 ? -14.518 -2.434 26.122 1.00 88.31 413 GLY A C 1
ATOM 3442 O O . GLY A 1 413 ? -13.483 -2.799 26.680 1.00 88.31 413 GLY A O 1
ATOM 3443 N N . TYR A 1 414 ? -14.513 -1.591 25.094 1.00 86.06 414 TYR A N 1
ATOM 3444 C CA . TYR A 1 414 ? -13.304 -1.011 24.538 1.00 86.06 414 TYR A CA 1
ATOM 3445 C C . TYR A 1 414 ? -12.526 -0.134 25.537 1.00 86.06 414 TYR A C 1
ATOM 3447 O O . TYR A 1 414 ? -11.335 -0.360 25.763 1.00 86.06 414 TYR A O 1
ATOM 3455 N N . MET A 1 415 ? -13.193 0.832 26.178 1.00 87.56 415 MET A N 1
ATOM 3456 C CA . MET A 1 415 ? -12.560 1.742 27.139 1.00 87.56 415 MET A CA 1
ATOM 3457 C C . MET A 1 415 ? -11.876 0.976 28.280 1.00 87.56 415 MET A C 1
ATOM 3459 O O . MET A 1 415 ? -10.747 1.293 28.652 1.00 87.56 415 MET A O 1
ATOM 3463 N N . VAL A 1 416 ? -12.532 -0.066 28.797 1.00 87.25 416 VAL A N 1
ATOM 3464 C CA . VAL A 1 416 ? -11.990 -0.935 29.851 1.00 87.25 416 VAL A CA 1
ATOM 3465 C C . VAL A 1 416 ? -10.818 -1.776 29.338 1.00 87.25 416 VAL A C 1
ATOM 3467 O O . VAL A 1 416 ? -9.818 -1.940 30.042 1.00 87.25 416 VAL A O 1
ATOM 3470 N N . ASN A 1 417 ? -10.895 -2.267 28.098 1.00 83.94 417 ASN A N 1
ATOM 3471 C CA . ASN A 1 417 ? -9.820 -3.037 27.476 1.00 83.94 417 ASN A CA 1
ATOM 3472 C C . ASN A 1 417 ? -8.502 -2.261 27.359 1.00 83.94 417 ASN A C 1
ATOM 3474 O O . ASN A 1 417 ? -7.435 -2.864 27.501 1.00 83.94 417 ASN A O 1
ATOM 3478 N N . ASN A 1 418 ? -8.564 -0.938 27.218 1.00 78.81 418 ASN A N 1
ATOM 3479 C CA . ASN A 1 418 ? -7.388 -0.070 27.141 1.00 78.81 418 ASN A CA 1
ATOM 3480 C C . ASN A 1 418 ? -6.832 0.389 28.493 1.00 78.81 418 ASN A C 1
ATOM 3482 O O . ASN A 1 418 ? -5.809 1.072 28.536 1.00 78.81 418 ASN A O 1
ATOM 3486 N N . LEU A 1 419 ? -7.457 0.015 29.611 1.00 81.25 419 LEU A N 1
ATOM 3487 C CA . LEU A 1 419 ? -6.911 0.331 30.926 1.00 81.25 419 LEU A CA 1
ATOM 3488 C C . LEU A 1 419 ? -5.658 -0.505 31.212 1.00 81.25 419 LEU A C 1
ATOM 3490 O O . LEU A 1 419 ? -5.648 -1.728 31.034 1.00 81.25 419 LEU A O 1
ATOM 3494 N N . ASP A 1 420 ? -4.619 0.146 31.728 1.00 77.88 420 ASP A N 1
ATOM 3495 C CA . ASP A 1 420 ? -3.426 -0.517 32.259 1.00 77.88 420 ASP A CA 1
ATOM 3496 C C . ASP A 1 420 ? -3.672 -0.988 33.702 1.00 77.88 420 ASP A C 1
ATOM 3498 O O . ASP A 1 420 ? -3.192 -0.411 34.677 1.00 77.88 420 ASP A O 1
ATOM 3502 N N . ILE A 1 421 ? -4.529 -1.999 33.845 1.00 73.62 421 ILE A N 1
ATOM 3503 C CA . ILE A 1 421 ? -4.908 -2.583 35.135 1.00 73.62 421 ILE A CA 1
ATOM 3504 C C . ILE A 1 421 ? -4.779 -4.106 35.092 1.00 73.62 421 ILE A C 1
ATOM 3506 O O . ILE A 1 421 ? -5.109 -4.748 34.096 1.00 73.62 421 ILE A O 1
ATOM 3510 N N . LYS A 1 422 ? -4.325 -4.693 36.207 1.00 67.69 422 LYS A N 1
ATOM 3511 C CA . LYS A 1 422 ? -4.233 -6.158 36.400 1.00 67.69 422 LYS A CA 1
ATOM 3512 C C . LYS A 1 422 ? -5.586 -6.821 36.679 1.00 67.69 422 LYS A C 1
ATOM 3514 O O . LYS A 1 422 ? -5.688 -8.043 36.699 1.00 67.69 422 LYS A O 1
ATOM 3519 N N . ALA A 1 423 ? -6.590 -6.007 36.973 1.00 68.69 423 ALA A N 1
ATOM 3520 C CA . ALA A 1 423 ? -7.937 -6.420 37.303 1.00 68.69 423 ALA A CA 1
ATOM 3521 C C . ALA A 1 423 ? -8.642 -7.010 36.062 1.00 68.69 423 ALA A C 1
ATOM 3523 O O . ALA A 1 423 ? -8.472 -6.503 34.958 1.00 68.69 423 ALA A O 1
ATOM 3524 N N . ASP A 1 424 ? -9.424 -8.079 36.247 1.00 78.44 424 ASP A N 1
ATOM 3525 C CA . ASP A 1 424 ? -10.266 -8.701 35.210 1.00 78.44 424 ASP A CA 1
ATOM 3526 C C . ASP A 1 424 ? -11.145 -7.683 34.452 1.00 78.44 424 ASP A C 1
ATOM 3528 O O . ASP A 1 424 ? -12.190 -7.227 34.920 1.00 78.44 424 ASP A O 1
ATOM 3532 N N . LYS A 1 425 ? -10.709 -7.341 33.241 1.00 81.81 425 LYS A N 1
ATOM 3533 C CA . LYS A 1 425 ? -11.346 -6.343 32.381 1.00 81.81 425 LYS A CA 1
ATOM 3534 C C . LYS A 1 425 ? -12.774 -6.735 32.005 1.00 81.81 425 LYS A C 1
ATOM 3536 O O . LYS A 1 425 ? -13.646 -5.875 32.002 1.00 81.81 425 LYS A O 1
ATOM 3541 N N . HIS A 1 426 ? -13.045 -8.025 31.803 1.00 82.00 426 HIS A N 1
ATOM 3542 C CA . HIS A 1 426 ? -14.394 -8.504 31.512 1.00 82.00 426 HIS A CA 1
ATOM 3543 C C . HIS A 1 426 ? -15.327 -8.270 32.707 1.00 82.00 426 HIS A C 1
ATOM 3545 O O . HIS A 1 426 ? -16.458 -7.813 32.546 1.00 82.00 426 HIS A O 1
ATOM 3551 N N . GLN A 1 427 ? -14.841 -8.520 33.925 1.00 80.44 427 GLN A N 1
ATOM 3552 C CA . GLN A 1 427 ? -15.604 -8.253 35.143 1.00 80.44 427 GLN A CA 1
ATOM 3553 C C . GLN A 1 427 ? -15.926 -6.762 35.320 1.00 80.44 427 GLN A C 1
ATOM 3555 O O . GLN A 1 427 ? -17.053 -6.438 35.693 1.00 80.44 427 GLN A O 1
ATOM 3560 N N . ILE A 1 428 ? -14.978 -5.865 35.032 1.00 83.50 428 ILE A N 1
ATOM 3561 C CA . ILE A 1 428 ? -15.205 -4.409 35.092 1.00 83.50 428 ILE A CA 1
ATOM 3562 C C . ILE A 1 428 ? -16.225 -3.989 34.048 1.00 83.50 428 ILE A C 1
ATOM 3564 O O . ILE A 1 428 ? -17.158 -3.268 34.386 1.00 83.50 428 ILE A O 1
ATOM 3568 N N . THR A 1 429 ? -16.087 -4.463 32.808 1.00 86.75 429 THR A N 1
ATOM 3569 C CA . THR A 1 429 ? -17.056 -4.178 31.748 1.00 86.75 429 THR A CA 1
ATOM 3570 C C . THR A 1 429 ? -18.463 -4.557 32.194 1.00 86.75 429 THR A C 1
ATOM 3572 O O . THR A 1 429 ? -19.332 -3.691 32.186 1.00 86.75 429 THR A O 1
ATOM 3575 N N . SER A 1 430 ? -18.677 -5.783 32.686 1.00 86.81 430 SER A N 1
ATOM 3576 C CA . SER A 1 430 ? -19.994 -6.234 33.156 1.00 86.81 430 SER A CA 1
ATOM 3577 C C . SER A 1 430 ? -20.553 -5.410 34.318 1.00 86.81 430 SER A C 1
ATOM 3579 O O . SER A 1 430 ? -21.761 -5.208 34.379 1.00 86.81 430 SER A O 1
ATOM 3581 N N . ILE A 1 431 ? -19.699 -4.929 35.232 1.00 88.31 431 ILE A N 1
ATOM 3582 C CA . ILE A 1 431 ? -20.118 -4.042 36.331 1.00 88.31 431 ILE A CA 1
ATOM 3583 C C . ILE A 1 431 ? -20.582 -2.686 35.787 1.00 88.31 431 ILE A C 1
ATOM 3585 O O . ILE A 1 431 ? -21.498 -2.095 36.342 1.00 88.31 431 ILE A O 1
ATOM 3589 N N . LEU A 1 432 ? -19.978 -2.188 34.708 1.00 91.00 432 LEU A N 1
ATOM 3590 C CA . LEU A 1 432 ? -20.287 -0.872 34.146 1.00 91.00 432 LEU A CA 1
ATOM 3591 C C . LEU A 1 432 ? -21.495 -0.876 33.197 1.00 91.00 432 LEU A C 1
ATOM 3593 O O . LEU A 1 432 ? -22.131 0.166 33.054 1.00 91.00 432 LEU A O 1
ATOM 3597 N N . LEU A 1 433 ? -21.839 -2.009 32.565 1.00 92.81 433 LEU A N 1
ATOM 3598 C CA . LEU A 1 433 ? -22.949 -2.085 31.597 1.00 92.81 433 LEU A CA 1
ATOM 3599 C C . LEU A 1 433 ? -24.297 -1.555 32.125 1.00 92.81 433 LEU A C 1
ATOM 3601 O O . LEU A 1 433 ? -24.948 -0.827 31.377 1.00 92.81 433 LEU A O 1
ATOM 3605 N N . PRO A 1 434 ? -24.722 -1.809 33.382 1.00 92.56 434 PRO A N 1
ATOM 3606 C CA . PRO A 1 434 ? -25.973 -1.261 33.916 1.00 92.56 434 PRO A CA 1
ATOM 3607 C C . PRO A 1 434 ? -26.067 0.273 33.881 1.00 92.56 434 PRO A C 1
ATOM 3609 O O . PRO A 1 434 ? -27.164 0.827 33.883 1.00 92.56 434 PRO A O 1
ATOM 3612 N N . LEU A 1 435 ? -24.939 0.992 33.813 1.00 90.50 435 LEU A N 1
ATOM 3613 C CA . LEU A 1 435 ? -24.947 2.452 33.673 1.00 90.50 435 LEU A CA 1
ATOM 3614 C C . LEU A 1 435 ? -25.575 2.900 32.345 1.00 90.50 435 LEU A C 1
ATOM 3616 O O . LEU A 1 435 ? -26.135 3.991 32.287 1.00 90.50 435 LEU A O 1
ATOM 3620 N N . THR A 1 436 ? -25.535 2.059 31.307 1.00 90.12 436 THR A N 1
ATOM 3621 C CA . THR A 1 436 ? -26.182 2.333 30.012 1.00 90.12 436 THR A CA 1
ATOM 3622 C C . THR A 1 436 ? -27.712 2.342 30.097 1.00 90.12 436 THR A C 1
ATOM 3624 O O . THR A 1 436 ? -28.362 2.992 29.283 1.00 90.12 436 THR A O 1
ATOM 3627 N N . ASP A 1 437 ? -28.300 1.679 31.100 1.00 87.25 437 ASP A N 1
ATOM 3628 C CA . ASP A 1 437 ? -29.746 1.710 31.344 1.00 87.25 437 ASP A CA 1
ATOM 3629 C C . ASP A 1 437 ? -30.181 3.010 32.034 1.00 87.25 437 ASP A C 1
ATOM 3631 O O . ASP A 1 437 ? -31.256 3.549 31.747 1.00 87.25 437 ASP A O 1
ATOM 3635 N N . LYS A 1 438 ? -29.337 3.529 32.937 1.00 87.88 438 LYS A N 1
ATOM 3636 C CA . LYS A 1 438 ? -29.612 4.751 33.706 1.00 87.88 438 LYS A CA 1
ATOM 3637 C C . LYS A 1 438 ? -29.307 6.027 32.913 1.00 87.88 438 LYS A C 1
ATOM 3639 O O . LYS A 1 438 ? -30.100 6.965 32.948 1.00 87.88 438 LYS A O 1
ATOM 3644 N N . PHE A 1 439 ? -28.186 6.060 32.194 1.00 87.94 439 PHE A N 1
ATOM 3645 C CA . PHE A 1 439 ? -27.679 7.239 31.488 1.00 87.94 439 PHE A CA 1
ATOM 3646 C C . PHE A 1 439 ? -27.830 7.064 29.976 1.00 87.94 439 PHE A C 1
ATOM 3648 O O . PHE A 1 439 ? -27.120 6.275 29.355 1.00 87.94 439 PHE A O 1
ATOM 3655 N N . LYS A 1 440 ? -28.789 7.789 29.391 1.00 80.69 440 LYS A N 1
ATOM 3656 C CA . LYS A 1 440 ? -29.214 7.605 27.993 1.00 80.69 440 LYS A CA 1
ATOM 3657 C C . LYS A 1 440 ? -28.493 8.505 26.995 1.00 80.69 440 LYS A C 1
ATOM 3659 O O . LYS A 1 440 ? -28.557 8.233 25.803 1.00 80.69 440 LYS A O 1
ATOM 3664 N N . GLN A 1 441 ? -27.864 9.591 27.442 1.00 83.94 441 GLN A N 1
ATOM 3665 C CA . GLN A 1 441 ? -27.240 10.550 26.534 1.00 83.94 441 GLN A CA 1
ATOM 3666 C C . GLN A 1 441 ? -25.804 10.149 26.206 1.00 83.94 441 GLN A C 1
ATOM 3668 O O . GLN A 1 441 ? -25.445 10.031 25.034 1.00 83.94 441 GLN A O 1
ATOM 3673 N N . ASN A 1 442 ? -24.980 9.926 27.232 1.00 90.56 442 ASN A N 1
ATOM 3674 C CA . ASN A 1 442 ? -23.640 9.376 27.056 1.00 90.56 442 ASN A CA 1
ATOM 3675 C C . ASN A 1 442 ? -23.107 8.747 28.359 1.00 90.56 442 ASN A C 1
ATOM 3677 O O . ASN A 1 442 ? -22.421 9.418 29.141 1.00 90.56 442 ASN A O 1
ATOM 3681 N N . PRO A 1 443 ? -23.351 7.446 28.589 1.00 91.44 443 PRO A N 1
ATOM 3682 C CA . PRO A 1 443 ? -22.867 6.753 29.782 1.00 91.44 443 PRO A CA 1
ATOM 3683 C C . PRO A 1 443 ? -21.330 6.720 29.884 1.00 91.44 443 PRO A C 1
ATOM 3685 O O . PRO A 1 443 ? -20.796 6.565 30.983 1.00 91.44 443 PRO A O 1
ATOM 3688 N N . LEU A 1 444 ? -20.593 6.923 28.780 1.00 93.12 444 LEU A N 1
ATOM 3689 C CA . LEU A 1 444 ? -19.123 6.907 28.770 1.00 93.12 444 LEU A CA 1
ATOM 3690 C C . LEU A 1 444 ? -18.510 8.015 29.632 1.00 93.12 444 LEU A C 1
ATOM 3692 O O . LEU A 1 444 ? -17.403 7.845 30.139 1.00 93.12 444 LEU A O 1
ATOM 3696 N N . ILE A 1 445 ? -19.221 9.131 29.823 1.00 91.88 445 ILE A N 1
ATOM 3697 C CA . ILE A 1 445 ? -18.781 10.247 30.671 1.00 91.88 445 ILE A CA 1
ATOM 3698 C C . ILE A 1 445 ? -18.681 9.793 32.132 1.00 91.88 445 ILE A C 1
ATOM 3700 O O . ILE A 1 445 ? -17.651 9.994 32.777 1.00 91.88 445 ILE A O 1
ATOM 3704 N N . ILE A 1 446 ? -19.723 9.113 32.620 1.00 92.44 446 ILE A N 1
ATOM 3705 C CA . ILE A 1 446 ? -19.769 8.542 33.971 1.00 92.44 446 ILE A CA 1
ATOM 3706 C C . ILE A 1 446 ? -18.712 7.451 34.118 1.00 92.44 446 ILE A C 1
ATOM 3708 O O . ILE A 1 446 ? -17.947 7.455 35.081 1.00 92.44 446 ILE A O 1
ATOM 3712 N N . VAL A 1 447 ? -18.632 6.546 33.138 1.00 92.12 447 VAL A N 1
ATOM 3713 C CA . VAL A 1 447 ? -17.665 5.442 33.142 1.00 92.12 447 VAL A CA 1
ATOM 3714 C C . VAL A 1 447 ? -16.230 5.965 33.216 1.00 92.12 447 VAL A C 1
ATOM 3716 O O . VAL A 1 447 ? -15.459 5.503 34.055 1.00 92.12 447 VAL A O 1
ATOM 3719 N N . LYS A 1 448 ? -15.868 6.955 32.391 1.00 91.12 448 LYS A N 1
ATOM 3720 C CA . LYS A 1 448 ? -14.523 7.539 32.397 1.00 91.12 448 LYS A CA 1
ATOM 3721 C C . LYS A 1 448 ? -14.166 8.122 33.761 1.00 91.12 448 LYS A C 1
ATOM 3723 O O . LYS A 1 448 ? -13.088 7.829 34.271 1.00 91.12 448 LYS A O 1
ATOM 3728 N N . GLU A 1 449 ? -15.041 8.936 34.344 1.00 90.88 449 GLU A N 1
ATOM 3729 C CA . GLU A 1 449 ? -14.755 9.581 35.629 1.00 90.88 449 GLU A CA 1
ATOM 3730 C C . GLU A 1 449 ? -14.671 8.568 36.776 1.00 90.88 449 GLU A C 1
ATOM 3732 O O . GLU A 1 449 ? -13.798 8.676 37.638 1.00 90.88 449 GLU A O 1
ATOM 3737 N N . LEU A 1 450 ? -15.515 7.533 36.757 1.00 90.06 450 LEU A N 1
ATOM 3738 C CA . LEU A 1 450 ? -15.470 6.437 37.724 1.00 90.06 450 LEU A CA 1
ATOM 3739 C C . LEU A 1 450 ? -14.125 5.700 37.651 1.00 90.06 450 LEU A C 1
ATOM 3741 O O . LEU A 1 450 ? -13.465 5.486 38.673 1.00 90.06 450 LEU A O 1
ATOM 3745 N N . LEU A 1 451 ? -13.672 5.366 36.441 1.00 87.75 451 LEU A N 1
ATOM 3746 C CA . LEU A 1 451 ? -12.380 4.716 36.215 1.00 87.75 451 LEU A CA 1
ATOM 3747 C C . LEU A 1 451 ? -11.196 5.613 36.611 1.00 87.75 451 LEU A C 1
ATOM 3749 O O . LEU A 1 451 ? -10.217 5.125 37.174 1.00 87.75 451 LEU A O 1
ATOM 3753 N N . LEU A 1 452 ? -11.276 6.925 36.368 1.00 86.69 452 LEU A N 1
ATOM 3754 C CA . LEU A 1 452 ? -10.256 7.886 36.802 1.00 86.69 452 LEU A CA 1
ATOM 3755 C C . LEU A 1 452 ? -10.201 8.012 38.330 1.00 86.69 452 LEU A C 1
ATOM 3757 O O . LEU A 1 452 ? -9.116 7.948 38.909 1.00 86.69 452 LEU A O 1
ATOM 3761 N N . SER A 1 453 ? -11.359 8.116 38.981 1.00 84.06 453 SER A N 1
ATOM 3762 C CA . SER A 1 453 ? -11.485 8.235 40.440 1.00 84.06 453 SER A CA 1
ATOM 3763 C C . SER A 1 453 ? -11.000 6.986 41.185 1.00 84.06 453 SER A C 1
ATOM 3765 O O . SER A 1 453 ? -10.565 7.070 42.332 1.00 84.06 453 SER A O 1
ATOM 3767 N N . THR A 1 454 ? -11.032 5.823 40.531 1.00 79.31 454 THR A N 1
ATOM 3768 C CA . THR A 1 454 ? -10.598 4.533 41.097 1.00 79.31 454 THR A CA 1
ATOM 3769 C C . THR A 1 454 ? -9.196 4.106 40.651 1.00 79.31 454 THR A C 1
ATOM 3771 O O . THR A 1 454 ? -8.703 3.062 41.078 1.00 79.31 454 THR A O 1
ATOM 3774 N N . LYS A 1 455 ? -8.501 4.922 39.846 1.00 71.69 455 LYS A N 1
ATOM 3775 C CA . LYS A 1 455 ? -7.209 4.577 39.226 1.00 71.69 455 LYS A CA 1
ATOM 3776 C C . LYS A 1 455 ? -6.089 4.272 40.232 1.00 71.69 455 LYS A C 1
ATOM 3778 O O . LYS A 1 455 ? -5.167 3.531 39.902 1.00 71.69 455 LYS A O 1
ATOM 3783 N N . SER A 1 456 ? -6.153 4.822 41.445 1.00 60.78 456 SER A N 1
ATOM 3784 C CA . SER A 1 456 ? -5.180 4.564 42.517 1.00 60.78 456 SER A CA 1
ATOM 3785 C C . SER A 1 456 ? -5.380 3.218 43.232 1.00 60.78 456 SER A C 1
ATOM 3787 O O . SER A 1 456 ? -4.424 2.701 43.803 1.00 60.78 456 SER A O 1
ATOM 3789 N N . GLU A 1 457 ? -6.580 2.629 43.171 1.00 61.31 457 GLU A N 1
ATOM 3790 C CA . GLU A 1 457 ? -6.953 1.356 43.809 1.00 61.31 457 GLU A CA 1
ATOM 3791 C C . GLU A 1 457 ? -7.955 0.596 42.913 1.00 61.31 457 GLU A C 1
ATOM 3793 O O . GLU A 1 457 ? -9.154 0.563 43.211 1.00 61.31 457 GLU A O 1
ATOM 3798 N N . PRO A 1 458 ? -7.511 -0.021 41.799 1.00 55.81 458 PRO A N 1
ATOM 3799 C CA . PRO A 1 458 ? -8.398 -0.671 40.839 1.00 55.81 458 PRO A CA 1
ATOM 3800 C C . PRO A 1 458 ? -8.840 -2.041 41.371 1.00 55.81 458 PRO A C 1
ATOM 3802 O O . PRO A 1 458 ? -8.417 -3.094 40.894 1.00 55.81 458 PRO A O 1
ATOM 3805 N N . ASN A 1 459 ? -9.665 -2.031 42.414 1.00 66.50 459 ASN A N 1
ATOM 3806 C CA . ASN A 1 459 ? -10.334 -3.209 42.935 1.00 66.50 459 ASN A CA 1
ATOM 3807 C C . ASN A 1 459 ? -11.771 -3.227 42.407 1.00 66.50 459 ASN A C 1
ATOM 3809 O O . ASN A 1 459 ? -12.530 -2.282 42.624 1.00 66.50 459 ASN A O 1
ATOM 3813 N N . HIS A 1 460 ? -12.163 -4.328 41.763 1.00 71.25 460 HIS A N 1
ATOM 3814 C CA . HIS A 1 460 ? -13.531 -4.569 41.289 1.00 71.25 460 HIS A CA 1
ATOM 3815 C C . HIS A 1 460 ? -14.590 -4.312 42.352 1.00 71.25 460 HIS A C 1
ATOM 3817 O O . HIS A 1 460 ? -15.688 -3.892 42.015 1.00 71.25 460 HIS A O 1
ATOM 3823 N N . THR A 1 461 ? -14.271 -4.548 43.627 1.00 75.50 461 THR A N 1
ATOM 3824 C CA . THR A 1 461 ? -15.179 -4.280 44.747 1.00 75.50 461 THR A CA 1
ATOM 3825 C C . THR A 1 461 ? -15.493 -2.793 44.882 1.00 75.50 461 THR A C 1
ATOM 3827 O O . THR A 1 461 ? -16.647 -2.435 45.078 1.00 75.50 461 THR A O 1
ATOM 3830 N N . LEU A 1 462 ? -14.496 -1.918 44.727 1.00 80.50 462 LEU A N 1
ATOM 3831 C CA . LEU A 1 462 ? -14.690 -0.472 44.834 1.00 80.50 462 LEU A CA 1
ATOM 3832 C C . LEU A 1 462 ? -15.511 0.063 43.658 1.00 80.50 462 LEU A C 1
ATOM 3834 O O . LEU A 1 462 ? -16.439 0.842 43.860 1.00 80.50 462 LEU A O 1
ATOM 3838 N N . ILE A 1 463 ? -15.197 -0.402 42.445 1.00 85.00 463 ILE A N 1
ATOM 3839 C CA . ILE A 1 463 ? -15.954 -0.074 41.230 1.00 85.00 463 ILE A CA 1
ATOM 3840 C C . ILE A 1 463 ? -17.401 -0.567 41.364 1.00 85.00 463 ILE A C 1
ATOM 3842 O O . ILE A 1 463 ? -18.322 0.190 41.082 1.00 85.00 463 ILE A O 1
ATOM 3846 N N . ASN A 1 464 ? -17.613 -1.793 41.854 1.00 84.12 464 ASN A N 1
ATOM 3847 C CA . ASN A 1 464 ? -18.947 -2.354 42.072 1.00 84.12 464 ASN A CA 1
ATOM 3848 C C . ASN A 1 464 ? -19.749 -1.545 43.095 1.00 84.12 464 ASN A C 1
ATOM 3850 O O . ASN A 1 464 ? -20.871 -1.161 42.803 1.00 84.12 464 ASN A O 1
ATOM 3854 N N . ASN A 1 465 ? -19.163 -1.223 44.252 1.00 83.31 465 ASN A N 1
ATOM 3855 C CA . ASN A 1 465 ? -19.838 -0.428 45.280 1.00 83.31 465 ASN A CA 1
ATOM 3856 C C . ASN A 1 465 ? -20.220 0.965 44.759 1.00 83.31 465 ASN A C 1
ATOM 3858 O O . ASN A 1 465 ? -21.327 1.432 45.010 1.00 83.31 465 ASN A O 1
ATOM 3862 N N . LEU A 1 466 ? -19.325 1.613 44.003 1.00 87.00 466 LEU A N 1
ATOM 3863 C CA . LEU A 1 466 ? -19.610 2.892 43.351 1.00 87.00 466 LEU A CA 1
ATOM 3864 C C . LEU A 1 466 ? -20.762 2.778 42.353 1.00 87.00 466 LEU A C 1
ATOM 3866 O O . LEU A 1 466 ? -21.663 3.610 42.384 1.00 87.00 466 LEU A O 1
ATOM 3870 N N . VAL A 1 467 ? -20.748 1.766 41.481 1.00 88.88 467 VAL A N 1
ATOM 3871 C CA . VAL A 1 467 ? -21.831 1.559 40.514 1.00 88.88 467 VAL A CA 1
ATOM 3872 C C . VAL A 1 467 ? -23.149 1.263 41.226 1.00 88.88 467 VAL A C 1
ATOM 3874 O O . VAL A 1 467 ? -24.144 1.903 40.906 1.00 88.88 467 VAL A O 1
ATOM 3877 N N . ASP A 1 468 ? -23.162 0.386 42.229 1.00 86.81 468 ASP A N 1
ATOM 3878 C CA . ASP A 1 468 ? -24.363 0.073 43.010 1.00 86.81 468 ASP A CA 1
ATOM 3879 C C . ASP A 1 468 ? -24.930 1.334 43.677 1.00 86.81 468 ASP A C 1
ATOM 3881 O O . ASP A 1 468 ? -26.131 1.592 43.602 1.00 86.81 468 ASP A O 1
ATOM 3885 N N . SER A 1 469 ? -24.071 2.177 44.264 1.00 85.81 469 SER A N 1
ATOM 3886 C CA . SER A 1 469 ? -24.477 3.481 44.800 1.00 85.81 469 SER A CA 1
ATOM 3887 C C . SER A 1 469 ? -24.992 4.428 43.718 1.00 85.81 469 SER A C 1
ATOM 3889 O O . SER A 1 469 ? -25.956 5.146 43.964 1.00 85.81 469 SER A O 1
ATOM 3891 N N . ILE A 1 470 ? -24.387 4.449 42.527 1.00 88.88 470 ILE A N 1
ATOM 3892 C CA . ILE A 1 470 ? -24.857 5.263 41.398 1.00 88.88 470 ILE A CA 1
ATOM 3893 C C . ILE A 1 470 ? -26.219 4.785 40.909 1.00 88.88 470 ILE A C 1
ATOM 3895 O O . ILE A 1 470 ? -27.046 5.619 40.563 1.00 88.88 470 ILE A O 1
ATOM 3899 N N . LEU A 1 471 ? -26.486 3.481 40.883 1.00 88.00 471 LEU A N 1
ATOM 3900 C CA . LEU A 1 471 ? -27.745 2.924 40.387 1.00 88.00 471 LEU A CA 1
ATOM 3901 C C . LEU A 1 471 ? -28.917 3.129 41.352 1.00 88.00 471 LEU A C 1
ATOM 3903 O O . LEU A 1 471 ? -30.058 3.122 40.900 1.00 88.00 471 LEU A O 1
ATOM 3907 N N . GLN A 1 472 ? -28.666 3.384 42.639 1.00 84.12 472 GLN A N 1
ATOM 3908 C CA . GLN A 1 472 ? -29.721 3.715 43.600 1.00 84.12 472 GLN A CA 1
ATOM 3909 C C . GLN A 1 472 ? -30.473 4.996 43.208 1.00 84.12 472 GLN A C 1
ATOM 3911 O O . GLN A 1 472 ? -29.880 6.003 42.807 1.00 84.12 472 GLN A O 1
ATOM 3916 N N . ASP A 1 473 ? -31.795 4.979 43.387 1.00 74.81 473 ASP A N 1
ATOM 3917 C CA . ASP A 1 473 ? -32.670 6.123 43.093 1.00 74.81 473 ASP A CA 1
ATOM 3918 C C . ASP A 1 473 ? -32.359 7.347 43.970 1.00 74.81 473 ASP A C 1
ATOM 3920 O O . ASP A 1 473 ? -32.584 8.484 43.564 1.00 74.81 473 ASP A O 1
ATOM 3924 N N . SER A 1 474 ? -31.797 7.128 45.162 1.00 74.88 474 SER A N 1
ATOM 3925 C CA . SER A 1 474 ? -31.405 8.173 46.114 1.00 74.88 474 SER A CA 1
ATOM 3926 C C . SER A 1 474 ? -30.002 8.750 45.881 1.00 74.88 474 SER A C 1
ATOM 3928 O O . SER A 1 474 ? -29.519 9.521 46.711 1.00 74.88 474 SER A O 1
ATOM 3930 N N . CYS A 1 475 ? -29.311 8.364 44.804 1.00 83.19 475 CYS A N 1
ATOM 3931 C CA . CYS A 1 475 ? -27.954 8.831 44.532 1.00 83.19 475 CYS A CA 1
ATOM 3932 C C . CYS A 1 475 ? -27.903 10.319 44.148 1.00 83.19 475 CYS A C 1
ATOM 3934 O O . CYS A 1 475 ? -28.792 10.838 43.476 1.00 83.19 475 CYS A O 1
ATOM 3936 N N . MET A 1 476 ? -26.805 10.999 44.496 1.00 79.88 476 MET A N 1
ATOM 3937 C CA . MET A 1 476 ? -26.556 12.396 44.106 1.00 79.88 476 MET A CA 1
ATOM 3938 C C . MET A 1 476 ? -26.193 12.585 42.620 1.00 79.88 476 MET A C 1
ATOM 3940 O O . MET A 1 476 ? -26.142 13.727 42.151 1.00 79.88 476 MET A O 1
ATOM 3944 N N . ILE A 1 477 ? -25.924 11.488 41.902 1.00 87.38 477 ILE A N 1
ATOM 3945 C CA . ILE A 1 477 ? -25.625 11.457 40.465 1.00 87.38 477 ILE A CA 1
ATOM 3946 C C . ILE A 1 477 ? -26.900 11.035 39.734 1.00 87.38 477 ILE A C 1
ATOM 3948 O O . ILE A 1 477 ? -27.236 9.850 39.667 1.00 87.38 477 ILE A O 1
ATOM 3952 N N . ILE A 1 478 ? -27.633 12.027 39.227 1.00 82.88 478 ILE A N 1
ATOM 3953 C CA . ILE A 1 478 ? -28.952 11.836 38.611 1.00 82.88 478 ILE A CA 1
ATOM 3954 C C . ILE A 1 478 ? -28.821 11.830 37.086 1.00 82.88 478 ILE A C 1
ATOM 3956 O O . ILE A 1 478 ? -29.481 11.045 36.412 1.00 82.88 478 ILE A O 1
ATOM 3960 N N . THR A 1 479 ? -27.946 12.679 36.549 1.00 86.12 479 THR A N 1
ATOM 3961 C CA . THR A 1 479 ? -27.707 12.847 35.109 1.00 86.12 479 THR A CA 1
ATOM 3962 C C . THR A 1 479 ? -26.216 12.819 34.786 1.00 86.12 479 THR A C 1
ATOM 3964 O O . THR A 1 479 ? -25.372 12.961 35.668 1.00 86.12 479 THR A O 1
ATOM 3967 N N . GLU A 1 480 ? -25.866 12.705 33.508 1.00 86.19 480 GLU A N 1
ATOM 3968 C CA . GLU A 1 480 ? -24.482 12.769 33.028 1.00 86.19 480 GLU A CA 1
ATOM 3969 C C . GLU A 1 480 ? -23.794 14.103 33.376 1.00 86.19 480 GLU A C 1
ATOM 3971 O O . GLU A 1 480 ? -22.574 14.154 33.527 1.00 86.19 480 GLU A O 1
ATOM 3976 N N . ALA A 1 481 ? -24.565 15.179 33.580 1.00 86.12 481 ALA A N 1
ATOM 3977 C CA . ALA A 1 481 ? -24.048 16.471 34.036 1.00 86.12 481 ALA A CA 1
ATOM 3978 C C . ALA A 1 481 ? -23.528 16.438 35.487 1.00 86.12 481 ALA A C 1
ATOM 3980 O O . ALA A 1 481 ? -22.725 17.285 35.877 1.00 86.12 481 ALA A O 1
ATOM 3981 N N . ASP A 1 482 ? -23.945 15.448 36.281 1.00 88.25 482 ASP A N 1
ATOM 3982 C CA . ASP A 1 482 ? -23.529 15.272 37.672 1.00 88.25 482 ASP A CA 1
ATOM 3983 C C . ASP A 1 482 ? -22.190 14.533 37.818 1.00 88.25 482 ASP A C 1
ATOM 3985 O O . ASP A 1 482 ? -21.765 14.265 38.941 1.00 88.25 482 ASP A O 1
ATOM 3989 N N . VAL A 1 483 ? -21.500 14.220 36.714 1.00 88.62 483 VAL A N 1
ATOM 3990 C CA . VAL A 1 483 ? -20.238 13.457 36.703 1.00 88.62 483 VAL A CA 1
ATOM 3991 C C . VAL A 1 483 ? -19.193 13.985 37.700 1.00 88.62 483 VAL A C 1
ATOM 3993 O O . VAL A 1 483 ? -18.534 13.200 38.375 1.00 88.62 483 VAL A O 1
ATOM 3996 N N . GLY A 1 484 ? -19.106 15.307 37.891 1.00 87.88 484 GLY A N 1
ATOM 3997 C CA . GLY A 1 484 ? -18.162 15.933 38.827 1.00 87.88 484 GLY A CA 1
ATOM 3998 C C . GLY A 1 484 ? -18.390 15.602 40.310 1.00 87.88 484 GLY A C 1
ATOM 3999 O O . GLY A 1 484 ? -17.537 15.919 41.130 1.00 87.88 484 GLY A O 1
ATOM 4000 N N . LYS A 1 485 ? -19.512 14.961 40.663 1.00 91.50 485 LYS A N 1
ATOM 4001 C CA . LYS A 1 485 ? -19.852 14.522 42.028 1.00 91.50 485 LYS A CA 1
ATOM 4002 C C . LYS A 1 485 ? -19.327 13.121 42.371 1.00 91.50 485 LYS A C 1
ATOM 4004 O O . LYS A 1 485 ? -19.406 12.708 43.527 1.00 91.50 485 LYS A O 1
ATOM 4009 N N . ILE A 1 486 ? -18.804 12.373 41.394 1.00 89.94 486 ILE A N 1
ATOM 4010 C CA . ILE A 1 486 ? -18.276 11.009 41.594 1.00 89.94 486 ILE A CA 1
ATOM 4011 C C . ILE A 1 486 ? -17.143 10.956 42.639 1.00 89.94 486 ILE A C 1
ATOM 4013 O O . ILE A 1 486 ? -17.185 10.061 43.490 1.00 89.94 486 ILE A O 1
ATOM 4017 N N . PRO A 1 487 ? -16.175 11.895 42.666 1.00 89.12 487 PRO A N 1
ATOM 4018 C CA . PRO A 1 487 ? -15.143 11.911 43.704 1.00 89.12 487 PRO A CA 1
ATOM 4019 C C . PRO A 1 487 ? -15.701 12.076 45.127 1.00 89.12 487 PRO A C 1
ATOM 4021 O O . PRO A 1 487 ? -15.217 11.424 46.054 1.00 89.12 487 PRO A O 1
ATOM 4024 N N . ASP A 1 488 ? -16.742 12.896 45.304 1.00 87.88 488 ASP A N 1
ATOM 4025 C CA . ASP A 1 488 ? -17.386 13.112 46.607 1.00 87.88 488 ASP A CA 1
ATOM 4026 C C . ASP A 1 488 ? -18.108 11.844 47.080 1.00 87.88 488 ASP A C 1
ATOM 4028 O O . ASP A 1 488 ? -17.985 11.443 48.241 1.00 87.88 488 ASP A O 1
ATOM 4032 N N . LEU A 1 489 ? -18.808 11.163 46.165 1.00 87.25 489 LEU A N 1
ATOM 4033 C CA . LEU A 1 489 ? -19.454 9.879 46.443 1.00 87.25 489 LEU A CA 1
ATOM 4034 C C . LEU A 1 489 ? -18.428 8.817 46.867 1.00 87.25 489 LEU A C 1
ATOM 4036 O O . LEU A 1 489 ? -18.649 8.078 47.827 1.00 87.25 489 LEU A O 1
ATOM 4040 N N . LEU A 1 490 ? -17.272 8.771 46.201 1.00 86.50 490 LEU A N 1
ATOM 4041 C CA . LEU A 1 490 ? -16.186 7.863 46.566 1.00 86.50 490 LEU A CA 1
ATOM 4042 C C . LEU A 1 490 ? -15.662 8.132 47.989 1.00 86.50 490 LEU A C 1
ATOM 4044 O O . LEU A 1 490 ? -15.409 7.185 48.737 1.00 86.50 490 LEU A O 1
ATOM 4048 N N . GLN A 1 491 ? -15.528 9.398 48.398 1.00 84.19 491 GLN A N 1
ATOM 4049 C CA . GLN A 1 491 ? -15.136 9.735 49.773 1.00 84.19 491 GLN A CA 1
ATOM 4050 C C . GLN A 1 491 ? -16.187 9.301 50.806 1.00 84.19 491 GLN A C 1
ATOM 4052 O O . GLN A 1 491 ? -15.824 8.815 51.881 1.00 84.19 491 GLN A O 1
ATOM 4057 N N . GLN A 1 492 ? -17.479 9.422 50.488 1.00 83.38 492 GLN A N 1
ATOM 4058 C CA . GLN A 1 492 ? -18.561 8.955 51.363 1.00 83.38 492 GLN A CA 1
ATOM 4059 C C . GLN A 1 492 ? -18.513 7.435 51.563 1.00 83.38 492 GLN A C 1
ATOM 4061 O O . GLN A 1 492 ? -18.594 6.960 52.693 1.00 83.38 492 GLN A O 1
ATOM 4066 N N . ILE A 1 493 ? -18.292 6.670 50.491 1.00 79.44 493 ILE A N 1
ATOM 4067 C CA . ILE A 1 493 ? -18.169 5.206 50.568 1.00 79.44 493 ILE A CA 1
ATOM 4068 C C . ILE A 1 493 ? -16.956 4.814 51.430 1.00 79.44 493 ILE A C 1
ATOM 4070 O O . ILE A 1 493 ? -17.073 3.981 52.328 1.00 79.44 493 ILE A O 1
ATOM 4074 N N . LYS A 1 494 ? -15.802 5.470 51.234 1.00 77.44 494 LYS A N 1
ATOM 4075 C CA . LYS A 1 494 ? -14.582 5.203 52.020 1.00 77.44 494 LYS A CA 1
ATOM 4076 C C . LYS A 1 494 ? -14.720 5.567 53.505 1.00 77.44 494 LYS A C 1
ATOM 4078 O O . LYS A 1 494 ? -14.139 4.901 54.357 1.00 77.44 494 LYS A O 1
ATOM 4083 N N . THR A 1 495 ? -15.482 6.609 53.836 1.00 67.62 495 THR A N 1
ATOM 4084 C CA . THR A 1 495 ? -15.725 7.015 55.234 1.00 67.62 495 THR A CA 1
ATOM 4085 C C . THR A 1 495 ? -16.761 6.139 55.942 1.00 67.62 495 THR A C 1
ATOM 4087 O O . THR A 1 495 ? -16.685 5.987 57.159 1.00 67.62 495 THR A O 1
ATOM 4090 N N . GLN A 1 496 ? -17.684 5.508 55.209 1.00 58.25 496 GLN A N 1
ATOM 4091 C CA . GLN A 1 496 ? -18.630 4.537 55.770 1.00 58.25 496 GLN A CA 1
ATOM 4092 C C . GLN A 1 496 ? -17.981 3.190 56.124 1.00 58.25 496 GLN A C 1
ATOM 4094 O O . GLN A 1 496 ? -18.359 2.600 57.136 1.00 58.25 496 GLN A O 1
ATOM 4099 N N . ASP A 1 497 ? -16.988 2.721 55.361 1.00 51.03 497 ASP A N 1
ATOM 4100 C CA . ASP A 1 497 ? -16.268 1.478 55.686 1.00 51.03 497 ASP A CA 1
ATOM 4101 C C . ASP A 1 497 ? -15.307 1.634 56.880 1.00 51.03 497 ASP A C 1
ATOM 4103 O O . ASP A 1 497 ? -15.180 0.709 57.678 1.00 51.03 497 ASP A O 1
ATOM 4107 N N . ASN A 1 498 ? -14.720 2.819 57.099 1.00 40.88 498 ASN A N 1
ATOM 4108 C CA . ASN A 1 498 ? -13.860 3.079 58.268 1.00 40.88 498 ASN A CA 1
ATOM 4109 C C . ASN A 1 498 ? -14.622 3.175 59.606 1.00 40.88 498 ASN A C 1
ATOM 4111 O O . ASN A 1 498 ? -14.006 3.091 60.663 1.00 40.88 498 ASN A O 1
ATOM 4115 N N . ASN A 1 499 ? -15.949 3.335 59.583 1.00 37.31 499 ASN A N 1
ATOM 4116 C CA . ASN A 1 499 ? -16.782 3.418 60.792 1.00 37.31 499 ASN A CA 1
ATOM 4117 C C . ASN A 1 499 ? -17.372 2.060 61.229 1.00 37.31 499 ASN A C 1
ATOM 4119 O O . ASN A 1 499 ? -18.147 2.015 62.185 1.00 37.31 499 ASN A O 1
ATOM 4123 N N . LYS A 1 500 ? -17.042 0.952 60.547 1.00 39.28 500 LYS A N 1
ATOM 4124 C CA . LYS A 1 500 ? -17.566 -0.391 60.870 1.00 39.28 500 LYS A CA 1
ATOM 4125 C C . LYS A 1 500 ? -16.760 -1.173 61.916 1.00 39.28 500 LYS A C 1
ATOM 4127 O O . LYS A 1 500 ? -17.264 -2.191 62.379 1.00 39.28 500 LYS A O 1
ATOM 4132 N N . ASP A 1 501 ? -15.587 -0.698 62.335 1.00 31.94 501 ASP A N 1
ATOM 4133 C CA . ASP A 1 501 ? -14.735 -1.423 63.297 1.00 31.94 501 ASP A CA 1
ATOM 4134 C C . ASP A 1 501 ? -15.030 -1.133 64.787 1.00 31.94 501 ASP A C 1
ATOM 4136 O O . ASP A 1 501 ? -14.531 -1.858 65.646 1.00 31.94 501 ASP A O 1
ATOM 4140 N N . ASP A 1 502 ? -15.896 -0.164 65.123 1.00 29.92 502 ASP A N 1
ATOM 4141 C CA . ASP A 1 502 ? -16.068 0.295 66.519 1.00 29.92 502 ASP A CA 1
ATOM 4142 C C . ASP A 1 502 ? -17.417 -0.015 67.199 1.00 29.92 502 ASP A C 1
ATOM 4144 O O . ASP A 1 502 ? -17.611 0.358 68.354 1.00 29.92 502 ASP A O 1
ATOM 4148 N N . ASN A 1 503 ? -18.340 -0.761 66.580 1.00 27.80 503 ASN A N 1
ATOM 4149 C CA . ASN A 1 503 ? -19.579 -1.176 67.261 1.00 27.80 503 ASN A CA 1
ATOM 4150 C C . ASN A 1 503 ? -19.722 -2.697 67.332 1.00 27.80 503 ASN A C 1
ATOM 4152 O O . ASN A 1 503 ? -20.274 -3.352 66.450 1.00 27.80 503 ASN A O 1
ATOM 4156 N N . LYS A 1 504 ? -19.247 -3.251 68.448 1.00 34.66 504 LYS A N 1
ATOM 4157 C CA . LYS A 1 504 ? -19.539 -4.610 68.905 1.00 34.66 504 LYS A CA 1
ATOM 4158 C C . LYS A 1 504 ? -20.766 -4.583 69.832 1.00 34.66 504 LYS A C 1
ATOM 4160 O O . LYS A 1 504 ? -20.845 -3.700 70.681 1.00 34.66 504 LYS A O 1
ATOM 4165 N N . ILE A 1 505 ? -21.585 -5.640 69.737 1.00 28.06 505 ILE A N 1
ATOM 4166 C CA . ILE A 1 505 ? -22.517 -6.248 70.726 1.00 28.06 505 ILE A CA 1
ATOM 4167 C C . ILE A 1 505 ? -23.980 -6.359 70.218 1.00 28.06 505 ILE A C 1
ATOM 4169 O O . ILE A 1 505 ? -24.591 -5.384 69.800 1.00 28.06 505 ILE A O 1
ATOM 4173 N N . GLU A 1 506 ? -24.493 -7.597 70.350 1.00 26.41 506 GLU A N 1
ATOM 4174 C CA . GLU A 1 506 ? -25.893 -8.085 70.387 1.00 26.41 506 GLU A CA 1
ATOM 4175 C C . GLU A 1 506 ? -26.435 -8.863 69.172 1.00 26.41 506 GLU A C 1
ATOM 4177 O O . GLU A 1 506 ? -27.411 -8.476 68.541 1.00 26.41 506 GLU A O 1
ATOM 4182 N N . GLU A 1 507 ? -25.889 -10.063 68.930 1.00 26.50 507 GLU A N 1
ATOM 4183 C CA . GLU A 1 507 ? -26.663 -11.151 68.310 1.00 26.50 507 GLU A CA 1
ATOM 4184 C C . GLU A 1 507 ? -27.395 -11.953 69.401 1.00 26.50 507 GLU A C 1
ATOM 4186 O O . GLU A 1 507 ? -26.839 -12.841 70.047 1.00 26.50 507 GLU A O 1
ATOM 4191 N N . LEU A 1 508 ? -28.671 -11.618 69.606 1.00 23.11 508 LEU A N 1
ATOM 4192 C CA . LEU A 1 508 ? -29.666 -12.460 70.267 1.00 23.11 508 LEU A CA 1
ATOM 4193 C C . LEU A 1 508 ? -30.523 -13.136 69.189 1.00 23.11 508 LEU A C 1
ATOM 4195 O O . LEU A 1 508 ? -31.266 -12.475 68.475 1.00 23.11 508 LEU A O 1
ATOM 4199 N N . ASN A 1 509 ? -30.412 -14.464 69.119 1.00 24.64 509 ASN A N 1
ATOM 4200 C CA . ASN A 1 509 ? -31.444 -15.434 68.742 1.00 24.64 509 ASN A CA 1
ATOM 4201 C C . ASN A 1 509 ? -32.550 -14.976 67.769 1.00 24.64 509 ASN A C 1
ATOM 4203 O O . ASN A 1 509 ? -33.575 -14.451 68.201 1.00 24.64 509 ASN A O 1
ATOM 4207 N N . MET A 1 510 ? -32.469 -15.424 66.513 1.00 24.53 510 MET A N 1
ATOM 4208 C CA . MET A 1 510 ? -33.642 -16.006 65.854 1.00 24.53 510 MET A CA 1
ATOM 4209 C C . MET A 1 510 ? -33.275 -17.321 65.173 1.00 24.53 510 MET A C 1
ATOM 4211 O O . MET A 1 510 ? -32.300 -17.438 64.438 1.00 24.53 510 MET A O 1
ATOM 4215 N N . GLN A 1 511 ? -34.071 -18.322 65.523 1.00 27.14 511 GLN A N 1
ATOM 4216 C CA . GLN A 1 511 ? -33.933 -19.724 65.192 1.00 27.14 511 GLN A CA 1
ATOM 4217 C C . GLN A 1 511 ? -34.098 -19.987 63.695 1.00 27.14 511 GLN A C 1
ATOM 4219 O O . GLN A 1 511 ? -34.946 -19.409 63.016 1.00 27.14 511 GLN A O 1
ATOM 4224 N N . SER A 1 512 ? -33.313 -20.961 63.244 1.00 30.53 512 SER A N 1
ATOM 4225 C CA . SER A 1 512 ? -33.570 -21.802 62.087 1.00 30.53 512 SER A CA 1
ATOM 4226 C C . SER A 1 512 ? -35.020 -22.292 62.057 1.00 30.53 512 SER A C 1
ATOM 4228 O O . SER A 1 512 ? -35.450 -23.001 62.965 1.00 30.53 512 SER A O 1
ATOM 4230 N N . ASN A 1 513 ? -35.728 -22.005 60.971 1.00 27.31 513 ASN A N 1
ATOM 4231 C CA . ASN A 1 513 ? -36.904 -22.762 60.560 1.00 27.31 513 ASN A CA 1
ATOM 4232 C C . ASN A 1 513 ? -36.638 -23.308 59.152 1.00 27.31 513 ASN A C 1
ATOM 4234 O O . ASN A 1 513 ? -37.070 -22.719 58.166 1.00 27.31 513 ASN A O 1
ATOM 4238 N N . ASN A 1 514 ? -35.910 -24.426 59.065 1.00 31.34 514 ASN A N 1
ATOM 4239 C CA . ASN A 1 514 ? -35.920 -25.266 57.865 1.00 31.34 514 ASN A CA 1
ATOM 4240 C C . ASN A 1 514 ? -37.030 -26.321 58.027 1.00 31.34 514 ASN A C 1
ATOM 4242 O O . ASN A 1 514 ? -37.132 -26.928 59.096 1.00 31.34 514 ASN A O 1
ATOM 4246 N N . PRO A 1 515 ? -37.894 -26.538 57.021 1.00 32.62 515 PRO A N 1
ATOM 4247 C CA . PRO A 1 515 ? -38.985 -27.500 57.119 1.00 32.62 515 PRO A CA 1
ATOM 4248 C C . PRO A 1 515 ? -38.474 -28.963 57.142 1.00 32.62 515 PRO A C 1
ATOM 4250 O O . PRO A 1 515 ? -37.477 -29.284 56.493 1.00 32.62 515 PRO A O 1
ATOM 4253 N N . PRO A 1 516 ? -39.195 -29.884 57.813 1.00 36.75 516 PRO A N 1
ATOM 4254 C CA . PRO A 1 516 ? -38.722 -31.202 58.287 1.00 36.75 516 PRO A CA 1
ATOM 4255 C C . PRO A 1 516 ? -38.425 -32.282 57.222 1.00 36.75 516 PRO A C 1
ATOM 4257 O O . PRO A 1 516 ? -38.275 -33.449 57.557 1.00 36.75 516 PRO A O 1
ATOM 4260 N N . ASN A 1 517 ? -38.358 -31.938 55.935 1.00 46.28 517 ASN A N 1
ATOM 4261 C CA . ASN A 1 517 ? -38.058 -32.898 54.861 1.00 46.28 517 ASN A CA 1
ATOM 4262 C C . ASN A 1 517 ? -36.804 -32.520 54.034 1.00 46.28 517 ASN A C 1
ATOM 4264 O O . ASN A 1 517 ? -36.270 -33.398 53.363 1.00 46.28 517 ASN A O 1
ATOM 4268 N N . GLN A 1 518 ? -36.249 -31.300 54.175 1.00 53.69 518 GLN A N 1
ATOM 4269 C CA . GLN A 1 518 ? -34.921 -30.955 53.623 1.00 53.69 518 GLN A CA 1
ATOM 4270 C C . GLN A 1 518 ? -33.794 -31.839 54.197 1.00 53.69 518 GLN A C 1
ATOM 4272 O O . GLN A 1 518 ? -32.770 -32.021 53.543 1.00 53.69 518 GLN A O 1
ATOM 4277 N N . GLU A 1 519 ? -33.992 -32.423 55.386 1.00 61.72 519 GLU A N 1
ATOM 4278 C CA . GLU A 1 519 ? -33.072 -33.401 55.983 1.00 61.72 519 GLU A CA 1
ATOM 4279 C C . GLU A 1 519 ? -32.922 -34.658 55.115 1.00 61.72 519 GLU A C 1
ATOM 4281 O O . GLU A 1 519 ? -31.803 -35.048 54.825 1.00 61.72 519 GLU A O 1
ATOM 4286 N N . LYS A 1 520 ? -34.004 -35.244 54.578 1.00 72.38 520 LYS A N 1
ATOM 4287 C CA . LYS A 1 520 ? -33.927 -36.560 53.907 1.00 72.38 520 LYS A CA 1
ATOM 4288 C C . LYS A 1 520 ? -33.103 -36.566 52.622 1.00 72.38 520 LYS A C 1
ATOM 4290 O O . LYS A 1 520 ? -32.386 -37.533 52.372 1.00 72.38 520 LYS A O 1
ATOM 4295 N N . LEU A 1 521 ? -33.227 -35.526 51.792 1.00 83.19 521 LEU A N 1
ATOM 4296 C CA . LEU A 1 521 ? -32.439 -35.412 50.562 1.00 83.19 521 LEU A CA 1
ATOM 4297 C C . LEU A 1 521 ? -30.967 -35.173 50.906 1.00 83.19 521 LEU A C 1
ATOM 4299 O O . LEU A 1 521 ? -30.111 -35.903 50.421 1.00 83.19 521 LEU A O 1
ATOM 4303 N N . ASN A 1 522 ? -30.677 -34.216 51.789 1.00 78.62 522 ASN A N 1
ATOM 4304 C CA . ASN A 1 522 ? -29.305 -33.907 52.187 1.00 78.62 522 ASN A CA 1
ATOM 4305 C C . ASN A 1 522 ? -28.629 -35.092 52.903 1.00 78.62 522 ASN A C 1
ATOM 4307 O O . ASN A 1 522 ? -27.467 -35.380 52.624 1.00 78.62 522 ASN A O 1
ATOM 4311 N N . ASP A 1 523 ? -29.359 -35.820 53.752 1.00 80.38 523 ASP A N 1
ATOM 4312 C CA . ASP A 1 523 ? -28.898 -37.043 54.416 1.00 80.38 523 ASP A CA 1
ATOM 4313 C C . ASP A 1 523 ? -28.582 -38.141 53.403 1.00 80.38 523 ASP A C 1
ATOM 4315 O O . ASP A 1 523 ? -27.554 -38.808 53.508 1.00 80.38 523 ASP A O 1
ATOM 4319 N N . PHE A 1 524 ? -29.426 -38.310 52.381 1.00 86.38 524 PHE A N 1
ATOM 4320 C CA . PHE A 1 524 ? -29.163 -39.280 51.324 1.00 86.38 524 PHE A CA 1
ATOM 4321 C C . PHE A 1 524 ? -27.933 -38.898 50.493 1.00 86.38 524 PHE A C 1
ATOM 4323 O O . PHE A 1 524 ? -27.099 -39.759 50.227 1.00 86.38 524 PHE A O 1
ATOM 4330 N N . LEU A 1 525 ? -27.760 -37.615 50.156 1.00 90.06 525 LEU A N 1
ATOM 4331 C CA . LEU A 1 525 ? -26.552 -37.131 49.477 1.00 90.06 525 LEU A CA 1
ATOM 4332 C C . LEU A 1 525 ? -25.286 -37.373 50.317 1.00 90.06 525 LEU A C 1
ATOM 4334 O O . LEU A 1 525 ? -24.261 -37.768 49.765 1.00 90.06 525 LEU A O 1
ATOM 4338 N N . ASN A 1 526 ? -25.358 -37.198 51.641 1.00 85.62 526 ASN A N 1
ATOM 4339 C CA . ASN A 1 526 ? -24.246 -37.515 52.543 1.00 85.62 526 ASN A CA 1
ATOM 4340 C C . ASN A 1 526 ? -23.907 -39.009 52.536 1.00 85.62 526 ASN A C 1
ATOM 4342 O O . ASN A 1 526 ? -22.734 -39.353 52.465 1.00 85.62 526 ASN A O 1
ATOM 4346 N N . ILE A 1 527 ? -24.909 -39.897 52.559 1.00 84.06 527 ILE A N 1
ATOM 4347 C CA . ILE A 1 527 ? -24.686 -41.353 52.519 1.00 84.06 527 ILE A CA 1
ATOM 4348 C C . ILE A 1 527 ? -23.919 -41.764 51.257 1.00 84.06 527 ILE A C 1
ATOM 4350 O O . ILE A 1 527 ? -23.102 -42.679 51.324 1.00 84.06 527 ILE A O 1
ATOM 4354 N N . ILE A 1 528 ? -24.185 -41.120 50.117 1.00 87.25 528 ILE A N 1
ATOM 4355 C CA . ILE A 1 528 ? -23.491 -41.425 48.859 1.00 87.25 528 ILE A CA 1
ATOM 4356 C C . ILE A 1 528 ? -22.024 -40.995 48.954 1.00 87.25 528 ILE A C 1
ATOM 4358 O O . ILE A 1 528 ? -21.136 -41.809 48.727 1.00 87.25 528 ILE A O 1
ATOM 4362 N N . VAL A 1 529 ? -21.777 -39.746 49.357 1.00 86.69 529 VAL A N 1
ATOM 4363 C CA . VAL A 1 529 ? -20.421 -39.182 49.493 1.00 86.69 529 VAL A CA 1
ATOM 4364 C C . VAL A 1 529 ? -19.591 -39.916 50.556 1.00 86.69 529 VAL A C 1
ATOM 4366 O O . VAL A 1 529 ? -18.386 -40.052 50.410 1.00 86.69 529 VAL A O 1
ATOM 4369 N N . GLU A 1 530 ? -20.216 -40.441 51.614 1.00 84.00 530 GLU A N 1
ATOM 4370 C CA . GLU A 1 530 ? -19.526 -41.215 52.660 1.00 84.00 530 GLU A CA 1
ATOM 4371 C C . GLU A 1 530 ? -19.183 -42.654 52.256 1.00 84.00 530 GLU A C 1
ATOM 4373 O O . GLU A 1 530 ? -18.303 -43.263 52.864 1.00 84.00 530 GLU A O 1
ATOM 4378 N N . LYS A 1 531 ? -19.908 -43.229 51.291 1.00 81.38 531 LYS A N 1
ATOM 4379 C CA . LYS A 1 531 ? -19.673 -44.600 50.815 1.00 81.38 531 LYS A CA 1
ATOM 4380 C C . LYS A 1 531 ? -18.692 -44.663 49.653 1.00 81.38 531 LYS A C 1
ATOM 4382 O O . LYS A 1 531 ? -18.035 -45.687 49.493 1.00 81.38 531 LYS A O 1
ATOM 4387 N N . GLU A 1 532 ? -18.619 -43.597 48.864 1.00 81.38 532 GLU A N 1
ATOM 4388 C CA . GLU A 1 532 ? -17.866 -43.544 47.617 1.00 81.38 532 GLU A CA 1
ATOM 4389 C C . GLU A 1 532 ? -16.749 -42.501 47.714 1.00 81.38 532 GLU A C 1
ATOM 4391 O O . GLU A 1 532 ? -16.965 -41.319 47.453 1.00 81.38 532 GLU A O 1
ATOM 4396 N N . ASP A 1 533 ? -15.529 -42.954 48.029 1.00 75.25 533 ASP A N 1
ATOM 4397 C CA . ASP A 1 533 ? -14.332 -42.101 48.175 1.00 75.25 533 ASP A CA 1
ATOM 4398 C C . ASP A 1 533 ? -14.028 -41.249 46.920 1.00 75.25 533 ASP A C 1
ATOM 4400 O O . ASP A 1 533 ? -13.314 -40.247 46.983 1.00 75.25 533 ASP A O 1
ATOM 4404 N N . GLU A 1 534 ? -14.571 -41.650 45.768 1.00 82.12 534 GLU A N 1
ATOM 4405 C CA . GLU A 1 534 ? -14.397 -41.013 44.462 1.00 82.12 534 GLU A CA 1
ATOM 4406 C C . GLU A 1 534 ? -15.499 -39.986 44.123 1.00 82.12 534 GLU A C 1
ATOM 4408 O O . GLU A 1 534 ? -15.515 -39.449 43.012 1.00 82.12 534 GLU A O 1
ATOM 4413 N N . VAL A 1 535 ? -16.415 -39.677 45.049 1.00 87.69 535 VAL A N 1
ATOM 4414 C CA . VAL A 1 535 ? -17.414 -38.604 44.905 1.00 87.69 535 VAL A CA 1
ATOM 4415 C C . VAL A 1 535 ? -17.197 -37.566 46.005 1.00 87.69 535 VAL A C 1
ATOM 4417 O O . VAL A 1 535 ? -17.619 -37.751 47.138 1.00 87.69 535 VAL A O 1
ATOM 4420 N N . GLU A 1 536 ? -16.571 -36.434 45.679 1.00 85.38 536 GLU A N 1
ATOM 4421 C CA . GLU A 1 536 ? -16.271 -35.383 46.668 1.00 85.38 536 GLU A CA 1
ATOM 4422 C C . GLU A 1 536 ? -17.480 -34.510 47.004 1.00 85.38 536 GLU A C 1
ATOM 4424 O O . GLU A 1 536 ? -17.604 -33.989 48.115 1.00 85.38 536 GLU A O 1
ATOM 4429 N N . ALA A 1 537 ? -18.354 -34.296 46.023 1.00 89.94 537 ALA A N 1
ATOM 4430 C CA . ALA A 1 537 ? -19.552 -33.499 46.203 1.00 89.94 537 ALA A CA 1
ATOM 4431 C C . ALA A 1 537 ? -20.675 -33.980 45.294 1.00 89.94 537 ALA A C 1
ATOM 4433 O O . ALA A 1 537 ? -20.449 -34.335 44.135 1.00 89.94 537 ALA A O 1
ATOM 4434 N N . ILE A 1 538 ? -21.901 -33.890 45.806 1.00 90.88 538 ILE A N 1
ATOM 4435 C CA . ILE A 1 538 ? -23.102 -33.934 44.977 1.00 90.88 538 ILE A CA 1
ATOM 4436 C C . ILE A 1 538 ? -23.824 -32.610 45.162 1.00 90.88 538 ILE A C 1
ATOM 4438 O O . ILE A 1 538 ? -24.207 -32.262 46.280 1.00 90.88 538 ILE A O 1
ATOM 4442 N N . VAL A 1 539 ? -23.997 -31.868 44.068 1.00 90.38 539 VAL A N 1
ATOM 4443 C CA . VAL A 1 539 ? -24.665 -30.561 44.060 1.00 90.38 539 VAL A CA 1
ATOM 4444 C C . VAL A 1 539 ? -25.826 -30.562 43.075 1.00 90.38 539 VAL A C 1
ATOM 4446 O O . VAL A 1 539 ? -25.709 -31.036 41.949 1.00 90.38 539 VAL A O 1
ATOM 4449 N N . ILE A 1 540 ? -26.961 -30.018 43.502 1.00 90.12 540 ILE A N 1
ATOM 4450 C CA . ILE A 1 540 ? -28.163 -29.865 42.686 1.00 90.12 540 ILE A CA 1
ATOM 4451 C C . ILE A 1 540 ? -28.338 -28.385 42.379 1.00 90.12 540 ILE A C 1
ATOM 4453 O O . ILE A 1 540 ? -28.528 -27.560 43.276 1.00 90.12 540 ILE A O 1
ATOM 4457 N N . LEU A 1 541 ? -28.271 -28.053 41.096 1.00 88.31 541 LEU A N 1
ATOM 4458 C CA . LEU A 1 541 ? -28.198 -26.692 40.590 1.00 88.31 541 LEU A CA 1
ATOM 4459 C C . LEU A 1 541 ? -29.518 -26.298 39.939 1.00 88.31 541 LEU A C 1
ATOM 4461 O O . LEU A 1 541 ? -30.030 -27.013 39.079 1.00 88.31 541 LEU A O 1
ATOM 4465 N N . ASN A 1 542 ? -30.035 -25.119 40.277 1.00 83.94 542 ASN A N 1
ATOM 4466 C CA . ASN A 1 542 ? -31.024 -24.445 39.451 1.00 83.94 542 ASN A CA 1
ATOM 4467 C C . ASN A 1 542 ? -30.294 -23.768 38.294 1.00 83.94 542 ASN A C 1
ATOM 4469 O O . ASN A 1 542 ? -29.713 -22.695 38.459 1.00 83.94 542 ASN A O 1
ATOM 4473 N N . VAL A 1 543 ? -30.331 -24.401 37.125 1.00 83.62 543 VAL A N 1
ATOM 4474 C CA . VAL A 1 543 ? -29.550 -23.975 35.960 1.00 83.62 543 VAL A CA 1
ATOM 4475 C C . VAL A 1 543 ? -30.001 -22.603 35.462 1.00 83.62 543 VAL A C 1
ATOM 4477 O O . VAL A 1 543 ? -29.175 -21.769 35.112 1.00 83.62 543 VAL A O 1
ATOM 4480 N N . ALA A 1 544 ? -31.307 -22.328 35.503 1.00 76.62 544 ALA A N 1
ATOM 4481 C CA . ALA A 1 544 ? -31.859 -21.042 35.076 1.00 76.62 544 ALA A CA 1
ATOM 4482 C C . ALA A 1 544 ? -31.459 -19.877 35.994 1.00 76.62 544 ALA A C 1
ATOM 4484 O O . ALA A 1 544 ? -31.381 -18.739 35.538 1.00 76.62 544 ALA A O 1
ATOM 4485 N N . LYS A 1 545 ? -31.242 -20.147 37.286 1.00 74.69 545 LYS A N 1
ATOM 4486 C CA . LYS A 1 545 ? -30.834 -19.135 38.267 1.00 74.69 545 LYS A CA 1
ATOM 4487 C C . LYS A 1 545 ? -29.331 -19.124 38.545 1.00 74.69 545 LYS A C 1
ATOM 4489 O O . LYS A 1 545 ? -28.899 -18.251 39.280 1.00 74.69 545 LYS A O 1
ATOM 4494 N N . GLU A 1 546 ? -28.571 -20.069 37.990 1.00 75.12 546 GLU A N 1
ATOM 4495 C CA . GLU A 1 546 ? -27.128 -20.239 38.230 1.00 75.12 546 GLU A CA 1
ATOM 4496 C C . GLU A 1 546 ? -26.781 -20.381 39.727 1.00 75.12 546 GLU A C 1
ATOM 4498 O O . GLU A 1 546 ? -25.793 -19.842 40.224 1.00 75.12 546 GLU A O 1
ATOM 4503 N N . LEU A 1 547 ? -27.621 -21.115 40.467 1.00 78.75 547 LEU A N 1
ATOM 4504 C CA . LEU A 1 547 ? -27.509 -21.275 41.921 1.00 78.75 547 LEU A CA 1
ATOM 4505 C C . LEU A 1 547 ? -27.572 -22.738 42.345 1.00 78.75 547 LEU A C 1
ATOM 4507 O O . LEU A 1 547 ? -28.451 -23.478 41.899 1.00 78.75 547 LEU A O 1
ATOM 4511 N N . THR A 1 548 ? -26.713 -23.122 43.288 1.00 79.62 548 THR A N 1
ATOM 4512 C CA . THR A 1 548 ? -26.838 -24.397 44.002 1.00 79.62 548 THR A CA 1
ATOM 4513 C C . THR A 1 548 ? -28.022 -24.337 44.961 1.00 79.62 548 THR A C 1
ATOM 4515 O O . THR A 1 548 ? -28.091 -23.452 45.810 1.00 79.62 548 THR A O 1
ATOM 4518 N N . GLN A 1 549 ? -28.965 -25.267 44.816 1.00 79.69 549 GLN A N 1
ATOM 4519 C CA . GLN A 1 549 ? -30.143 -25.373 45.679 1.00 79.69 549 GLN A CA 1
ATOM 4520 C C . GLN A 1 549 ? -29.987 -26.420 46.773 1.00 79.69 549 GLN A C 1
ATOM 4522 O O . GLN A 1 549 ? -30.396 -26.177 47.904 1.00 79.69 549 GLN A O 1
ATOM 4527 N N . PHE A 1 550 ? -29.398 -27.566 46.440 1.00 84.12 550 PHE A N 1
ATOM 4528 C CA . PHE A 1 550 ? -29.173 -28.657 47.385 1.00 84.12 550 PHE A CA 1
ATOM 4529 C C . PHE A 1 550 ? -27.761 -29.196 47.206 1.00 84.12 550 PHE A C 1
ATOM 4531 O O . PHE A 1 550 ? -27.192 -29.110 46.119 1.00 84.12 550 PHE A O 1
ATOM 4538 N N . TYR A 1 551 ? -27.185 -29.719 48.277 1.00 87.06 551 TYR A N 1
ATOM 4539 C CA . TYR A 1 551 ? -25.839 -30.274 48.284 1.00 87.06 551 TYR A CA 1
ATOM 4540 C C . TYR A 1 551 ? -25.667 -31.187 49.502 1.00 87.06 551 TYR A C 1
ATOM 4542 O O . TYR A 1 551 ? -26.402 -31.053 50.483 1.00 87.06 551 TYR A O 1
ATOM 4550 N N . ASN A 1 552 ? -24.696 -32.102 49.469 1.00 85.38 552 ASN A N 1
ATOM 4551 C CA . ASN A 1 552 ? -24.351 -32.912 50.641 1.00 85.38 552 ASN A CA 1
ATOM 4552 C C . ASN A 1 552 ? -23.886 -32.004 51.799 1.00 85.38 552 ASN A C 1
ATOM 4554 O O . ASN A 1 552 ? -22.950 -31.218 51.653 1.00 85.38 552 ASN A O 1
ATOM 4558 N N . SER A 1 553 ? -24.540 -32.073 52.961 1.00 75.75 553 SER A N 1
ATOM 4559 C CA . SER A 1 553 ? -24.369 -31.083 54.036 1.00 75.75 553 SER A CA 1
ATOM 4560 C C . SER A 1 553 ? -22.961 -31.051 54.642 1.00 75.75 553 SER A C 1
ATOM 4562 O O . SER A 1 553 ? -22.562 -30.018 55.183 1.00 75.75 553 SER A O 1
ATOM 4564 N N . LYS A 1 554 ? -22.195 -32.144 54.526 1.00 74.94 554 LYS A N 1
ATOM 4565 C CA . LYS A 1 554 ? -20.792 -32.207 54.964 1.00 74.94 554 LYS A CA 1
ATOM 4566 C C . LYS A 1 554 ? -19.799 -31.556 53.992 1.00 74.94 554 LYS A C 1
ATOM 4568 O O . LYS A 1 554 ? -18.655 -31.328 54.363 1.00 74.94 554 LYS A O 1
ATOM 4573 N N . LEU A 1 555 ? -20.224 -31.115 52.803 1.00 80.38 555 LEU A N 1
ATOM 4574 C CA . LEU A 1 555 ? -19.332 -30.478 51.821 1.00 80.38 555 LEU A CA 1
ATOM 4575 C C . LEU A 1 555 ? -18.524 -29.306 52.406 1.00 80.38 555 LEU A C 1
ATOM 4577 O O . LEU A 1 555 ? -17.344 -29.150 52.107 1.00 80.38 555 LEU A O 1
ATOM 4581 N N . LYS A 1 556 ? -19.139 -28.494 53.278 1.00 78.31 556 LYS A N 1
ATOM 4582 C CA . LYS A 1 556 ? -18.463 -27.357 53.926 1.00 78.31 556 LYS A CA 1
ATOM 4583 C C . LYS A 1 556 ? -17.337 -27.786 54.867 1.00 78.31 556 LYS A C 1
ATOM 4585 O O . LYS A 1 556 ? -16.334 -27.080 54.943 1.00 78.31 556 LYS A O 1
ATOM 4590 N N . SER A 1 557 ? -17.525 -28.879 55.609 1.00 78.38 557 SER A N 1
ATOM 4591 C CA . SER A 1 557 ? -16.507 -29.412 56.520 1.00 78.38 557 SER A CA 1
ATOM 4592 C C . SER A 1 557 ? -15.435 -30.195 55.775 1.00 78.38 557 SER A C 1
ATOM 4594 O O . SER A 1 557 ? -14.266 -30.104 56.135 1.00 78.38 557 SER A O 1
ATOM 4596 N N . ASP A 1 558 ? -15.830 -30.923 54.733 1.00 76.62 558 ASP A N 1
ATOM 4597 C CA . ASP A 1 558 ? -14.974 -31.907 54.074 1.00 76.62 558 ASP A CA 1
ATOM 4598 C C . ASP A 1 558 ? -14.104 -31.257 52.990 1.00 76.62 558 ASP A C 1
ATOM 4600 O O . ASP A 1 558 ? -12.951 -31.640 52.794 1.00 76.62 558 ASP A O 1
ATOM 4604 N N . ASN A 1 559 ? -14.624 -30.225 52.313 1.00 77.19 559 ASN A N 1
ATOM 4605 C CA . ASN A 1 559 ? -13.892 -29.455 51.314 1.00 77.19 559 ASN A CA 1
ATOM 4606 C C . ASN A 1 559 ? -14.383 -27.996 51.275 1.00 77.19 559 ASN A C 1
ATOM 4608 O O . ASN A 1 559 ? -15.183 -27.596 50.426 1.00 77.19 559 ASN A O 1
ATOM 4612 N N . GLN A 1 560 ? -13.887 -27.176 52.208 1.00 77.88 560 GLN A N 1
ATOM 4613 C CA . GLN A 1 560 ? -14.298 -25.775 52.358 1.00 77.88 560 GLN A CA 1
ATOM 4614 C C . GLN A 1 560 ? -14.035 -24.925 51.100 1.00 77.88 560 GLN A C 1
ATOM 4616 O O . GLN A 1 560 ? -14.795 -23.998 50.813 1.00 77.88 560 GLN A O 1
ATOM 4621 N N . GLU A 1 561 ? -12.983 -25.228 50.338 1.00 78.56 561 GLU A N 1
ATOM 4622 C CA . GLU A 1 561 ? -12.659 -24.530 49.090 1.00 78.56 561 GLU A CA 1
ATOM 4623 C C . GLU A 1 561 ? -13.677 -24.851 47.990 1.00 78.56 561 GLU A C 1
ATOM 4625 O O . GLU A 1 561 ? -14.235 -23.935 47.376 1.00 78.56 561 GLU A O 1
ATOM 4630 N N . LEU A 1 562 ? -13.992 -26.135 47.795 1.00 80.62 562 LEU A N 1
ATOM 4631 C CA . LEU A 1 562 ? -15.015 -26.575 46.847 1.00 80.62 562 LEU A CA 1
ATOM 4632 C C . LEU A 1 562 ? -16.405 -26.085 47.260 1.00 80.62 562 LEU A C 1
ATOM 4634 O O . LEU A 1 562 ? -17.162 -25.600 46.420 1.00 80.62 562 LEU A O 1
ATOM 4638 N N . TYR A 1 563 ? -16.712 -26.114 48.559 1.00 80.44 563 TYR A N 1
ATOM 4639 C CA . TYR A 1 563 ? -17.923 -25.520 49.112 1.00 80.44 563 TYR A CA 1
ATOM 4640 C C . TYR A 1 563 ? -18.011 -24.035 48.773 1.00 80.44 563 TYR A C 1
ATOM 4642 O O . TYR A 1 563 ? -19.016 -23.605 48.222 1.00 80.44 563 TYR A O 1
ATOM 4650 N N . ASN A 1 564 ? -16.973 -23.239 49.041 1.00 75.56 564 ASN A N 1
ATOM 4651 C CA . ASN A 1 564 ? -16.987 -21.808 48.728 1.00 75.56 564 ASN A CA 1
ATOM 4652 C C . ASN A 1 564 ? -17.115 -21.544 47.222 1.00 75.56 564 ASN A C 1
ATOM 4654 O O . ASN A 1 564 ? -17.706 -20.547 46.810 1.00 75.56 564 ASN A O 1
ATOM 4658 N N . THR A 1 565 ? -16.577 -22.453 46.414 1.00 75.31 565 THR A N 1
ATOM 4659 C CA . THR A 1 565 ? -16.594 -22.372 44.958 1.00 75.31 565 THR A CA 1
ATOM 4660 C C . THR A 1 565 ? -17.956 -22.727 44.375 1.00 75.31 565 THR A C 1
ATOM 4662 O O . THR A 1 565 ? -18.376 -22.032 43.461 1.00 75.31 565 THR A O 1
ATOM 4665 N N . LEU A 1 566 ? -18.662 -23.745 44.882 1.00 74.88 566 LEU A N 1
ATOM 4666 C CA . LEU A 1 566 ? -19.941 -24.235 44.334 1.00 74.88 566 LEU A CA 1
ATOM 4667 C C . LEU A 1 566 ? -21.179 -23.717 45.082 1.00 74.88 566 LEU A C 1
ATOM 4669 O O . LEU A 1 566 ? -22.226 -23.501 44.477 1.00 74.88 566 LEU A O 1
ATOM 4673 N N . VAL A 1 567 ? -21.076 -23.522 46.394 1.00 71.69 567 VAL A N 1
ATOM 4674 C CA . VAL A 1 567 ? -22.193 -23.187 47.298 1.00 71.69 567 VAL A CA 1
ATOM 4675 C C . VAL A 1 567 ? -22.008 -21.823 47.955 1.00 71.69 567 VAL A C 1
ATOM 4677 O O . VAL A 1 567 ? -22.982 -21.121 48.217 1.00 71.69 567 VAL A O 1
ATOM 4680 N N . GLY A 1 568 ? -20.759 -21.455 48.244 1.00 57.66 568 GLY A N 1
ATOM 4681 C CA . GLY A 1 568 ? -20.405 -20.247 48.965 1.00 57.66 568 GLY A CA 1
ATOM 4682 C C . GLY A 1 568 ? -21.070 -19.021 48.371 1.00 57.66 568 GLY A C 1
ATOM 4683 O O . GLY A 1 568 ? -20.928 -18.715 47.185 1.00 57.66 568 GLY A O 1
ATOM 4684 N N . ILE A 1 569 ? -21.763 -18.287 49.237 1.00 48.72 569 ILE A N 1
ATOM 4685 C CA . ILE A 1 569 ? -22.209 -16.933 48.950 1.00 48.72 569 ILE A CA 1
ATOM 4686 C C . ILE A 1 569 ? -20.935 -16.089 48.874 1.00 48.72 569 ILE A C 1
ATOM 4688 O O . ILE A 1 569 ? -20.438 -15.586 49.878 1.00 48.72 569 ILE A O 1
ATOM 4692 N N . GLY A 1 570 ? -20.364 -15.952 47.678 1.00 46.09 570 GLY A N 1
ATOM 4693 C CA . GLY A 1 570 ? -19.534 -14.787 47.402 1.00 46.09 570 GLY A CA 1
ATOM 4694 C C . GLY A 1 570 ? -20.379 -13.525 47.604 1.00 46.09 570 GLY A C 1
ATOM 4695 O O . GLY A 1 570 ? -21.608 -13.600 47.569 1.00 46.09 570 GLY A O 1
ATOM 4696 N N . ASN A 1 571 ? -19.749 -12.356 47.741 1.00 36.47 571 ASN A N 1
ATOM 4697 C CA . ASN A 1 571 ? -20.400 -11.043 47.939 1.00 36.47 571 ASN A CA 1
ATOM 4698 C C . ASN A 1 571 ? -21.506 -10.660 46.909 1.00 36.47 571 ASN A C 1
ATOM 4700 O O . ASN A 1 571 ? -22.008 -9.546 46.955 1.00 36.47 571 ASN A O 1
ATOM 4704 N N . ARG A 1 572 ? -21.867 -11.540 45.962 1.00 39.88 572 ARG A N 1
ATOM 4705 C CA . ARG A 1 572 ? -22.854 -11.359 44.885 1.00 39.88 572 ARG A CA 1
ATOM 4706 C C . ARG A 1 572 ? -23.954 -12.429 44.836 1.00 39.88 572 ARG A C 1
ATOM 4708 O O . ARG A 1 572 ? -24.610 -12.562 43.812 1.00 39.88 572 ARG A O 1
ATOM 4715 N N . GLY A 1 573 ? -24.138 -13.247 45.872 1.00 45.69 573 GLY A N 1
ATOM 4716 C CA . GLY A 1 573 ? -25.289 -14.162 45.941 1.00 45.69 573 GLY A CA 1
ATOM 4717 C C . GLY A 1 573 ? -25.303 -15.353 44.966 1.00 45.69 573 GLY A C 1
ATOM 4718 O O . GLY A 1 573 ? -26.165 -16.204 45.138 1.00 45.69 573 GLY A O 1
ATOM 4719 N N . ALA A 1 574 ? -24.367 -15.471 44.012 1.00 50.62 574 ALA A N 1
ATOM 4720 C CA . ALA A 1 574 ? -24.196 -16.635 43.133 1.00 50.62 574 ALA A CA 1
ATOM 4721 C C . ALA A 1 574 ? -22.719 -17.056 43.011 1.00 50.62 574 ALA A C 1
ATOM 4723 O O . ALA A 1 574 ? -21.807 -16.222 43.050 1.00 50.62 574 ALA A O 1
ATOM 4724 N N . SER A 1 575 ? -22.482 -18.363 42.881 1.00 57.94 575 SER A N 1
ATOM 4725 C CA . SER A 1 575 ? -21.150 -18.973 42.799 1.00 57.94 575 SER A CA 1
ATOM 4726 C C . SER A 1 575 ? -20.448 -18.622 41.473 1.00 57.94 575 SER A C 1
ATOM 4728 O O . SER A 1 575 ? -21.037 -18.723 40.398 1.00 57.94 575 SER A O 1
ATOM 4730 N N . ARG A 1 576 ? -19.153 -18.260 41.520 1.00 60.28 576 ARG A N 1
ATOM 4731 C CA . ARG A 1 576 ? -18.346 -17.988 40.308 1.00 60.28 576 ARG A CA 1
ATOM 4732 C C . ARG A 1 576 ? -18.226 -19.203 39.388 1.00 60.28 576 ARG A C 1
ATOM 4734 O O . ARG A 1 576 ? -18.213 -19.025 38.174 1.00 60.28 576 ARG A O 1
ATOM 4741 N N . ALA A 1 577 ? -18.159 -20.413 39.944 1.00 69.25 577 ALA A N 1
ATOM 4742 C CA . ALA A 1 577 ? -18.087 -21.643 39.154 1.00 69.25 577 ALA A CA 1
ATOM 4743 C C . ALA A 1 577 ? -19.366 -21.899 38.344 1.00 69.25 577 ALA A C 1
ATOM 4745 O O . ALA A 1 577 ? -19.329 -22.611 37.346 1.00 69.25 577 ALA A O 1
ATOM 4746 N N . LEU A 1 578 ? -20.480 -21.290 38.756 1.00 74.50 578 LEU A N 1
ATOM 4747 C CA . LEU A 1 578 ? -21.768 -21.401 38.085 1.00 74.50 578 LEU A CA 1
ATOM 4748 C C . LEU A 1 578 ? -22.069 -20.214 37.163 1.00 74.50 578 LEU A C 1
ATOM 4750 O O . LEU A 1 578 ? -23.115 -20.195 36.518 1.00 74.50 578 LEU A O 1
ATOM 4754 N N . SER A 1 579 ? -21.159 -19.238 37.050 1.00 67.00 579 SER A N 1
ATOM 4755 C CA . SER A 1 579 ? -21.303 -18.176 36.055 1.00 67.00 579 SER A CA 1
ATOM 4756 C C . SER A 1 579 ? -21.226 -18.797 34.661 1.00 67.00 579 SER A C 1
ATOM 4758 O O . SER A 1 579 ? -20.226 -19.425 34.318 1.00 67.00 579 SER A O 1
ATOM 4760 N N . ASN A 1 580 ? -22.293 -18.651 33.872 1.00 74.44 580 ASN A N 1
ATOM 4761 C CA . ASN A 1 580 ? -22.514 -19.304 32.574 1.00 74.44 580 ASN A CA 1
ATOM 4762 C C . ASN A 1 580 ? -23.062 -20.736 32.634 1.00 74.44 580 ASN A C 1
ATOM 4764 O O . ASN A 1 580 ? -23.249 -21.357 31.582 1.00 74.44 580 ASN A O 1
ATOM 4768 N N . PHE A 1 581 ? -23.394 -21.265 33.814 1.00 77.44 581 PHE A N 1
ATOM 4769 C CA . PHE A 1 581 ? -24.002 -22.592 33.897 1.00 77.44 581 PHE A CA 1
ATOM 4770 C C . PHE A 1 581 ? -25.383 -22.633 33.231 1.00 77.44 581 PHE A C 1
ATOM 4772 O O . PHE A 1 581 ? -25.818 -23.710 32.833 1.00 77.44 581 PHE A O 1
ATOM 4779 N N . LYS A 1 582 ? -26.040 -21.484 32.997 1.00 79.81 582 LYS A N 1
ATOM 4780 C CA . LYS A 1 582 ? -27.302 -21.416 32.238 1.00 79.81 582 LYS A CA 1
ATOM 4781 C C . LYS A 1 582 ? -27.225 -22.089 30.861 1.00 79.81 582 LYS A C 1
ATOM 4783 O O . LYS A 1 582 ? -28.206 -22.694 30.437 1.00 79.81 582 LYS A O 1
ATOM 4788 N N . TYR A 1 583 ? -26.062 -22.052 30.201 1.00 83.69 583 TYR A N 1
ATOM 4789 C CA . TYR A 1 583 ? -25.864 -22.682 28.889 1.00 83.69 583 TYR A CA 1
ATOM 4790 C C . TYR A 1 583 ? -25.797 -24.212 28.969 1.00 83.69 583 TYR A C 1
ATOM 4792 O O . TYR A 1 583 ? -26.124 -24.891 27.998 1.00 83.69 583 TYR A O 1
ATOM 4800 N N . VAL A 1 584 ? -25.446 -24.778 30.132 1.00 82.88 584 VAL A N 1
ATOM 4801 C CA . VAL A 1 584 ? -25.511 -26.231 30.365 1.00 82.88 584 VAL A CA 1
ATOM 4802 C C . VAL A 1 584 ? -26.952 -26.721 30.196 1.00 82.88 584 VAL A C 1
ATOM 4804 O O . VAL A 1 584 ? -27.176 -27.800 29.659 1.00 82.88 584 VAL A O 1
ATOM 4807 N N . GLY A 1 585 ? -27.945 -25.897 30.544 1.00 79.12 585 GLY A N 1
ATOM 4808 C CA . GLY A 1 585 ? -29.368 -26.214 30.384 1.00 79.12 585 GLY A CA 1
ATOM 4809 C C . GLY A 1 585 ? -29.849 -26.327 28.935 1.00 79.12 585 GLY A C 1
ATOM 4810 O O . GLY A 1 585 ? -30.935 -26.865 28.706 1.00 79.12 585 GLY A O 1
ATOM 4811 N N . ASP A 1 586 ? -29.063 -25.856 27.963 1.00 84.25 586 ASP A N 1
ATOM 4812 C CA . ASP A 1 586 ? -29.358 -25.994 26.534 1.00 84.25 586 ASP A CA 1
ATOM 4813 C C . ASP A 1 586 ? -28.703 -27.236 25.902 1.00 84.25 586 ASP A C 1
ATOM 4815 O O . ASP A 1 586 ? -29.071 -27.615 24.788 1.00 84.25 586 ASP A O 1
ATOM 4819 N N . ILE A 1 587 ? -27.804 -27.928 26.618 1.00 86.56 587 ILE A N 1
ATOM 4820 C CA . ILE A 1 587 ? -27.158 -29.162 26.140 1.00 86.56 587 ILE A CA 1
ATOM 4821 C C . ILE A 1 587 ? -28.186 -30.244 25.769 1.00 86.56 587 ILE A C 1
ATOM 4823 O O . ILE A 1 587 ? -28.061 -30.789 24.670 1.00 86.56 587 ILE A O 1
ATOM 4827 N N . PRO A 1 588 ? -29.234 -30.534 26.573 1.00 85.31 588 PRO A N 1
ATOM 4828 C CA . PRO A 1 588 ? -30.234 -31.523 26.185 1.00 85.31 588 PRO A CA 1
ATOM 4829 C C . PRO A 1 588 ? -30.938 -31.140 24.888 1.00 85.31 588 PRO A C 1
ATOM 4831 O O . PRO A 1 588 ? -31.093 -31.980 24.020 1.00 85.31 588 PRO A O 1
ATOM 4834 N N . LYS A 1 589 ? -31.282 -29.861 24.674 1.00 82.31 589 LYS A N 1
ATOM 4835 C CA . LYS A 1 589 ? -31.919 -29.427 23.416 1.00 82.31 589 LYS A CA 1
ATOM 4836 C C . LYS A 1 589 ? -31.004 -29.639 22.207 1.00 82.31 589 LYS A C 1
ATOM 4838 O O . LYS A 1 589 ? -31.469 -30.079 21.153 1.00 82.31 589 LYS A O 1
ATOM 4843 N N . ALA A 1 590 ? -29.720 -29.313 22.355 1.00 82.12 590 ALA A N 1
ATOM 4844 C CA . ALA A 1 590 ? -28.735 -29.463 21.290 1.00 82.12 590 ALA A CA 1
ATOM 4845 C C . ALA A 1 590 ? -28.516 -30.941 20.928 1.00 82.12 590 ALA A C 1
ATOM 4847 O O . ALA A 1 590 ? -28.505 -31.294 19.748 1.00 82.12 590 ALA A O 1
ATOM 4848 N N . ILE A 1 591 ? -28.395 -31.811 21.934 1.00 86.56 591 ILE A N 1
ATOM 4849 C CA . ILE A 1 591 ? -28.096 -33.233 21.739 1.00 86.56 591 ILE A CA 1
ATOM 4850 C C . ILE A 1 591 ? -29.347 -34.061 21.439 1.00 86.56 591 ILE A C 1
ATOM 4852 O O . ILE A 1 591 ? -29.271 -34.954 20.606 1.00 86.56 591 ILE A O 1
ATOM 4856 N N . ASP A 1 592 ? -30.510 -33.751 22.010 1.00 81.94 592 ASP A N 1
ATOM 4857 C CA . ASP A 1 592 ? -31.759 -34.468 21.721 1.00 81.94 592 ASP A CA 1
ATOM 4858 C C . ASP A 1 592 ? -32.201 -34.266 20.269 1.00 81.94 592 ASP A C 1
ATOM 4860 O O . ASP A 1 592 ? -32.811 -35.158 19.682 1.00 81.94 592 ASP A O 1
ATOM 4864 N N . THR A 1 593 ? -31.858 -33.125 19.657 1.00 81.50 593 THR A N 1
ATOM 4865 C CA . THR A 1 593 ? -32.046 -32.930 18.212 1.00 81.50 593 THR A CA 1
ATOM 4866 C C . THR A 1 593 ? -31.221 -33.952 17.430 1.00 81.50 593 THR A C 1
ATOM 4868 O O . THR A 1 593 ? -31.762 -34.644 16.574 1.00 81.50 593 THR A O 1
ATOM 4871 N N . PHE A 1 594 ? -29.939 -34.114 17.771 1.00 82.50 594 PHE A N 1
ATOM 4872 C CA . PHE A 1 594 ? -29.078 -35.138 17.178 1.00 82.50 594 PHE A CA 1
ATOM 4873 C C . PHE A 1 594 ? -29.604 -36.555 17.456 1.00 82.50 594 PHE A C 1
ATOM 4875 O O . PHE A 1 594 ? -29.804 -37.315 16.515 1.00 82.50 594 PHE A O 1
ATOM 4882 N N . ALA A 1 595 ? -29.908 -36.885 18.715 1.00 83.25 595 ALA A N 1
ATOM 4883 C CA . ALA A 1 595 ? -30.337 -38.215 19.140 1.00 83.25 595 ALA A CA 1
ATOM 4884 C C . ALA A 1 595 ? -31.672 -38.647 18.508 1.00 83.25 595 ALA A C 1
ATOM 4886 O O . ALA A 1 595 ? -31.870 -39.828 18.203 1.00 83.25 595 ALA A O 1
ATOM 4887 N N . LYS A 1 596 ? -32.573 -37.687 18.260 1.00 81.19 596 LYS A N 1
ATOM 4888 C CA . LYS A 1 596 ? -33.816 -37.903 17.516 1.00 81.19 596 LYS A CA 1
ATOM 4889 C C . LYS A 1 596 ? -33.549 -38.225 16.046 1.00 81.19 596 LYS A C 1
ATOM 4891 O O . LYS A 1 596 ? -34.137 -39.173 15.533 1.00 81.19 596 LYS A O 1
ATOM 4896 N N . GLU A 1 597 ? -32.671 -37.475 15.382 1.00 86.12 597 GLU A N 1
ATOM 4897 C CA . GLU A 1 597 ? -32.318 -37.710 13.973 1.00 86.12 597 GLU A CA 1
ATOM 4898 C C . GLU A 1 597 ? -31.523 -39.014 13.781 1.00 86.12 597 GLU A C 1
ATOM 4900 O O . GLU A 1 597 ? -31.662 -39.683 12.759 1.00 86.12 597 GLU A O 1
ATOM 4905 N N . THR A 1 598 ? -30.735 -39.432 14.777 1.00 84.94 598 THR A N 1
ATOM 4906 C CA . THR A 1 598 ? -29.980 -40.697 14.751 1.00 84.94 598 THR A CA 1
ATOM 4907 C C . THR A 1 598 ? -30.755 -41.897 15.295 1.00 84.94 598 THR A C 1
ATOM 4909 O O . THR A 1 598 ? -30.242 -43.014 15.260 1.00 84.94 598 THR A O 1
ATOM 4912 N N . ASN A 1 599 ? -31.987 -41.699 15.776 1.00 81.62 599 ASN A N 1
ATOM 4913 C CA . ASN A 1 599 ? -32.822 -42.725 16.409 1.00 81.62 599 ASN A CA 1
ATOM 4914 C C . ASN A 1 599 ? -32.131 -43.433 17.598 1.00 81.62 599 ASN A C 1
ATOM 4916 O O . ASN A 1 599 ? -32.318 -44.629 17.820 1.00 81.62 599 ASN A O 1
ATOM 4920 N N . THR A 1 600 ? -31.318 -42.691 18.357 1.00 77.25 600 THR A N 1
ATOM 4921 C CA . THR A 1 600 ? -30.529 -43.191 19.501 1.00 77.25 600 THR A CA 1
ATOM 4922 C C . THR A 1 600 ? -31.099 -42.780 20.860 1.00 77.25 600 THR A C 1
ATOM 4924 O O . THR A 1 600 ? -30.456 -43.005 21.878 1.00 77.25 600 THR A O 1
ATOM 4927 N N . GLY A 1 601 ? -32.303 -42.200 20.904 1.00 78.12 601 GLY A N 1
ATOM 4928 C CA . GLY A 1 601 ? -33.001 -41.875 22.152 1.00 78.12 601 GLY A CA 1
ATOM 4929 C C . GLY A 1 601 ? -32.835 -40.418 22.587 1.00 78.12 601 GLY A C 1
ATOM 4930 O O . GLY A 1 601 ? -33.087 -39.514 21.793 1.00 78.12 601 GLY A O 1
ATOM 4931 N N . LYS A 1 602 ? -32.488 -40.195 23.860 1.00 82.69 602 LYS A N 1
ATOM 4932 C CA . LYS A 1 602 ? -32.288 -38.875 24.484 1.00 82.69 602 LYS A CA 1
ATOM 4933 C C . LYS A 1 602 ? -30.993 -38.866 25.286 1.00 82.69 602 LYS A C 1
ATOM 4935 O O . LYS A 1 602 ? -30.458 -39.926 25.591 1.00 82.69 602 LYS A O 1
ATOM 4940 N N . LEU A 1 603 ? -30.503 -37.680 25.626 1.00 86.38 603 LEU A N 1
ATOM 4941 C CA . LEU A 1 603 ? -29.363 -37.550 26.527 1.00 86.38 603 LEU A CA 1
ATOM 4942 C C . LEU A 1 603 ? -29.731 -38.019 27.948 1.00 86.38 603 LEU A C 1
ATOM 4944 O O . LEU A 1 603 ? -30.591 -37.413 28.583 1.00 86.38 603 LEU A O 1
ATOM 4948 N N . ASP A 1 604 ? -29.041 -39.041 28.461 1.00 85.75 604 ASP A N 1
ATOM 4949 C CA . ASP A 1 604 ? -29.201 -39.495 29.851 1.00 85.75 604 ASP A CA 1
ATOM 4950 C C . ASP A 1 604 ? -28.423 -38.599 30.833 1.00 85.75 604 ASP A C 1
ATOM 4952 O O . ASP A 1 604 ? -28.993 -38.052 31.779 1.00 85.75 604 ASP A O 1
ATOM 4956 N N . TYR A 1 605 ? -27.125 -38.397 30.587 1.00 91.44 605 TYR A N 1
ATOM 4957 C CA . TYR A 1 605 ? -26.249 -37.508 31.359 1.00 91.44 605 TYR A CA 1
ATOM 4958 C C . TYR A 1 605 ? -25.059 -37.021 30.523 1.00 91.44 605 TYR A C 1
ATOM 4960 O O . TYR A 1 605 ? -24.734 -37.587 29.480 1.00 91.44 605 TYR A O 1
ATOM 4968 N N . ALA A 1 606 ? -24.389 -35.966 30.990 1.00 91.12 606 ALA A N 1
ATOM 4969 C CA . ALA A 1 606 ? -23.167 -35.435 30.389 1.00 91.12 606 ALA A CA 1
ATOM 4970 C C . ALA A 1 606 ? -21.968 -35.617 31.330 1.00 91.12 606 ALA A C 1
ATOM 4972 O O . ALA A 1 606 ? -22.075 -35.368 32.531 1.00 91.12 606 ALA A O 1
ATOM 4973 N N . ILE A 1 607 ? -20.817 -36.014 30.781 1.00 91.94 607 ILE A N 1
ATOM 4974 C CA . ILE A 1 607 ? -19.541 -36.074 31.508 1.00 91.94 607 ILE A CA 1
ATOM 4975 C C . ILE A 1 607 ? -18.662 -34.908 31.053 1.00 91.94 607 ILE A C 1
ATOM 4977 O O . ILE A 1 607 ? -18.364 -34.767 29.867 1.00 91.94 607 ILE A O 1
ATOM 4981 N N . PHE A 1 608 ? -18.201 -34.109 32.009 1.00 89.81 608 PHE A N 1
ATOM 4982 C CA . PHE A 1 608 ? -17.262 -33.015 31.806 1.00 89.81 608 PHE A CA 1
ATOM 4983 C C . PHE A 1 608 ? -15.910 -33.385 32.420 1.00 89.81 608 PHE A C 1
ATOM 4985 O O . PHE A 1 608 ? -15.733 -33.340 33.638 1.00 89.81 608 PHE A O 1
ATOM 4992 N N . CYS A 1 609 ? -14.954 -33.759 31.569 1.00 85.75 609 CYS A N 1
ATOM 4993 C CA . CYS A 1 609 ? -13.584 -34.055 31.983 1.00 85.75 609 CYS A CA 1
ATOM 4994 C C . CYS A 1 609 ? -12.751 -32.768 32.028 1.00 85.75 609 CYS A C 1
ATOM 4996 O O . CYS A 1 609 ? -12.589 -32.086 31.015 1.00 85.75 609 CYS A O 1
ATOM 4998 N N . LEU A 1 610 ? -12.199 -32.459 33.197 1.00 82.69 610 LEU A N 1
ATOM 4999 C CA . LEU A 1 610 ? -11.271 -31.358 33.438 1.00 82.69 610 LEU A CA 1
ATOM 5000 C C . LEU A 1 610 ? -9.839 -31.905 33.531 1.00 82.69 610 LEU A C 1
ATOM 5002 O O . LEU A 1 610 ? -9.626 -33.098 33.732 1.00 82.69 610 LEU A O 1
ATOM 5006 N N . SER A 1 611 ? -8.833 -31.034 33.424 1.00 79.25 611 SER A N 1
ATOM 5007 C CA . SER A 1 611 ? -7.417 -31.441 33.480 1.00 79.25 611 SER A CA 1
ATOM 5008 C C . SER A 1 611 ? -7.018 -32.142 34.785 1.00 79.25 611 SER A C 1
ATOM 5010 O O . SER A 1 611 ? -6.019 -32.858 34.803 1.00 79.25 611 SER A O 1
ATOM 5012 N N . GLN A 1 612 ? -7.772 -31.929 35.866 1.00 80.12 612 GLN A N 1
ATOM 5013 C CA . GLN A 1 612 ? -7.504 -32.492 37.191 1.00 80.12 612 GLN A CA 1
ATOM 5014 C C . GLN A 1 612 ? -8.755 -33.057 37.884 1.00 80.12 612 GLN A C 1
ATOM 5016 O O . GLN A 1 612 ? -8.674 -33.389 39.057 1.00 80.12 612 GLN A O 1
ATOM 5021 N N . GLY A 1 613 ? -9.892 -33.193 37.189 1.00 84.56 613 GLY A N 1
ATOM 5022 C CA . GLY A 1 613 ? -11.141 -33.642 37.811 1.00 84.56 613 GLY A CA 1
ATOM 5023 C C . GLY A 1 613 ? -12.234 -34.004 36.809 1.00 84.56 613 GLY A C 1
ATOM 5024 O O . GLY A 1 613 ? -12.064 -33.855 35.600 1.00 84.56 613 GLY A O 1
ATOM 5025 N N . VAL A 1 614 ? -13.370 -34.477 37.311 1.00 89.38 614 VAL A N 1
ATOM 5026 C CA . VAL A 1 614 ? -14.531 -34.884 36.513 1.00 89.38 614 VAL A CA 1
ATOM 5027 C C . VAL A 1 614 ? -15.809 -34.376 37.172 1.00 89.38 614 VAL A C 1
ATOM 5029 O O . VAL A 1 614 ? -15.964 -34.431 38.390 1.00 89.38 614 VAL A O 1
ATOM 5032 N N . MET A 1 615 ? -16.748 -33.918 36.347 1.00 91.06 615 MET A N 1
ATOM 5033 C CA . MET A 1 615 ? -18.123 -33.663 36.759 1.00 91.06 615 MET A CA 1
ATOM 5034 C C . MET A 1 615 ? -19.084 -34.454 35.874 1.00 91.06 615 MET A C 1
ATOM 5036 O O . MET A 1 615 ? -19.067 -34.309 34.653 1.00 91.06 615 MET A O 1
ATOM 5040 N N . LEU A 1 616 ? -19.951 -35.252 36.488 1.00 93.00 616 LEU A N 1
ATOM 5041 C CA . LEU A 1 616 ? -21.043 -35.947 35.813 1.00 93.00 616 LEU A CA 1
ATOM 5042 C C . LEU A 1 616 ? -22.352 -35.232 36.140 1.00 93.00 616 LEU A C 1
ATOM 5044 O O . LEU A 1 616 ? -22.674 -35.069 37.313 1.00 93.00 616 LEU A O 1
ATOM 5048 N N . ALA A 1 617 ? -23.095 -34.792 35.123 1.00 93.75 617 ALA A N 1
ATOM 5049 C CA . ALA A 1 617 ? -24.313 -34.006 35.296 1.00 93.75 617 ALA A CA 1
ATOM 5050 C C . ALA A 1 617 ? -25.532 -34.661 34.634 1.00 93.75 617 ALA A C 1
ATOM 5052 O O . ALA A 1 617 ? -25.561 -34.853 33.416 1.00 93.75 617 ALA A O 1
ATOM 5053 N N . TYR A 1 618 ? -26.574 -34.909 35.427 1.00 93.50 618 TYR A N 1
ATOM 5054 C CA . TYR A 1 618 ? -27.912 -35.231 34.928 1.00 93.50 618 TYR A CA 1
ATOM 5055 C C . TYR A 1 618 ? -28.731 -33.957 34.818 1.00 93.50 618 TYR A C 1
ATOM 5057 O O . TYR A 1 618 ? -28.927 -33.266 35.817 1.00 93.50 618 TYR A O 1
ATOM 5065 N N . ILE A 1 619 ? -29.238 -33.662 33.624 1.00 91.25 619 ILE A N 1
ATOM 5066 C CA . ILE A 1 619 ? -30.063 -32.478 33.391 1.00 91.25 619 ILE A CA 1
ATOM 5067 C C . ILE A 1 619 ? -31.523 -32.912 33.347 1.00 91.25 619 ILE A C 1
ATOM 5069 O O . ILE A 1 619 ? -31.938 -33.663 32.469 1.00 91.25 619 ILE A O 1
ATOM 5073 N N . ILE A 1 620 ? -32.303 -32.432 34.306 1.00 87.94 620 ILE A N 1
ATOM 5074 C CA . ILE A 1 620 ? -33.712 -32.783 34.483 1.00 87.94 620 ILE A CA 1
ATOM 5075 C C . ILE A 1 620 ? -34.577 -31.527 34.430 1.00 87.94 620 ILE A C 1
ATOM 5077 O O . ILE A 1 620 ? -34.115 -30.420 34.708 1.00 87.94 620 ILE A O 1
ATOM 5081 N N . TYR A 1 621 ? -35.854 -31.688 34.089 1.00 84.19 621 TYR A N 1
ATOM 5082 C CA . TYR A 1 621 ? -36.801 -30.579 34.016 1.00 84.19 621 TYR A CA 1
ATOM 5083 C C . TYR A 1 621 ? -37.928 -30.779 35.022 1.00 84.19 621 TYR A C 1
ATOM 5085 O O . TYR A 1 621 ? -38.699 -31.728 34.907 1.00 84.19 621 TYR A O 1
ATOM 5093 N N . PHE A 1 622 ? -38.069 -29.845 35.962 1.00 77.31 622 PHE A N 1
ATOM 5094 C CA . PHE A 1 622 ? -39.187 -29.813 36.904 1.00 77.31 622 PHE A CA 1
ATOM 5095 C C . PHE A 1 622 ? -40.057 -28.589 36.615 1.00 77.31 622 PHE A C 1
ATOM 5097 O O . PHE A 1 622 ? -39.559 -27.461 36.604 1.00 77.31 622 PHE A O 1
ATOM 5104 N N . LEU A 1 623 ? -41.346 -28.797 36.316 1.00 75.94 623 LEU A N 1
ATOM 5105 C CA . LEU A 1 623 ? -42.281 -27.736 35.892 1.00 75.94 623 LEU A CA 1
ATOM 5106 C C . LEU A 1 623 ? -41.716 -26.839 34.765 1.00 75.94 623 LEU A C 1
ATOM 5108 O O . LEU A 1 623 ? -41.881 -25.619 34.769 1.00 75.94 623 LEU A O 1
ATOM 5112 N N . GLY A 1 624 ? -40.994 -27.442 33.814 1.00 74.81 624 GLY A N 1
ATOM 5113 C CA . GLY A 1 624 ? -40.363 -26.740 32.689 1.00 74.81 624 GLY A CA 1
ATOM 5114 C C . GLY A 1 624 ? -39.078 -25.971 33.027 1.00 74.81 624 GLY A C 1
ATOM 5115 O O . GLY A 1 624 ? -38.503 -25.348 32.136 1.00 74.81 624 GLY A O 1
ATOM 5116 N N . LYS A 1 625 ? -38.594 -26.015 34.275 1.00 81.50 625 LYS A N 1
ATOM 5117 C CA . LYS A 1 625 ? -37.334 -25.381 34.693 1.00 81.50 625 LYS A CA 1
ATOM 5118 C C . LYS A 1 625 ? -36.193 -26.406 34.728 1.00 81.50 625 LYS A C 1
ATOM 5120 O O . LYS A 1 625 ? -36.389 -27.476 35.306 1.00 81.50 625 LYS A O 1
ATOM 5125 N N . PRO A 1 626 ? -35.019 -26.096 34.145 1.00 86.56 626 PRO A N 1
ATOM 5126 C CA . PRO A 1 626 ? -33.881 -27.007 34.133 1.00 86.56 626 PRO A CA 1
ATOM 5127 C C . PRO A 1 626 ? -33.156 -27.032 35.483 1.00 86.56 626 PRO A C 1
ATOM 5129 O O . PRO A 1 626 ? -32.792 -25.987 36.035 1.00 86.56 626 PRO A O 1
ATOM 5132 N N . PHE A 1 627 ? -32.894 -28.241 35.963 1.00 89.75 627 PHE A N 1
ATOM 5133 C CA . PHE A 1 627 ? -32.031 -28.544 37.096 1.00 89.75 627 PHE A CA 1
ATOM 5134 C C . PHE A 1 627 ? -30.899 -29.465 36.653 1.00 89.75 627 PHE A C 1
ATOM 5136 O O . PHE A 1 627 ? -31.085 -30.281 35.753 1.00 89.75 627 PHE A O 1
ATOM 5143 N N . ALA A 1 628 ? -29.738 -29.345 37.291 1.00 92.44 628 ALA A N 1
ATOM 5144 C CA . ALA A 1 628 ? -28.616 -30.251 37.076 1.00 92.44 628 ALA A CA 1
ATOM 5145 C C . ALA A 1 628 ? -28.242 -30.940 38.391 1.00 92.44 628 ALA A C 1
ATOM 5147 O O . ALA A 1 628 ? -27.988 -30.255 39.378 1.00 92.44 628 ALA A O 1
ATOM 5148 N N . ILE A 1 629 ? -28.216 -32.273 38.407 1.00 94.19 629 ILE A N 1
ATOM 5149 C CA . ILE A 1 629 ? -27.678 -33.078 39.511 1.00 94.19 629 ILE A CA 1
ATOM 5150 C C . ILE A 1 629 ? -26.245 -33.436 39.131 1.00 94.19 629 ILE A C 1
ATOM 5152 O O . ILE A 1 629 ? -26.035 -34.210 38.196 1.00 94.19 629 ILE A O 1
ATOM 5156 N N . CYS A 1 630 ? -25.275 -32.852 39.827 1.00 93.44 630 CYS A N 1
ATOM 5157 C CA . CYS A 1 630 ? -23.861 -32.958 39.497 1.00 93.44 630 CYS A CA 1
ATOM 5158 C C . CYS A 1 630 ? -23.108 -33.767 40.553 1.00 93.44 630 CYS A C 1
ATOM 5160 O O . CYS A 1 630 ? -23.060 -33.362 41.714 1.00 93.44 630 CYS A O 1
ATOM 5162 N N . TYR A 1 631 ? -22.469 -34.852 40.128 1.00 93.56 631 TYR A N 1
ATOM 5163 C CA . TYR A 1 631 ? -21.474 -35.598 40.895 1.00 93.56 631 TYR A CA 1
ATOM 5164 C C . TYR A 1 631 ? -20.104 -35.032 40.531 1.00 93.56 631 TYR A C 1
ATOM 5166 O O . TYR A 1 631 ? -19.772 -34.946 39.347 1.00 93.56 631 TYR A O 1
ATOM 5174 N N . VAL A 1 632 ? -19.331 -34.603 41.524 1.00 90.94 632 VAL A N 1
ATOM 5175 C CA . VAL A 1 632 ? -18.080 -33.865 41.319 1.00 90.94 632 VAL A CA 1
ATOM 5176 C C . VAL A 1 632 ? -16.932 -34.578 42.016 1.00 90.94 632 VAL A C 1
ATOM 5178 O O . VAL A 1 632 ? -17.030 -34.932 43.190 1.00 90.94 632 VAL A O 1
ATOM 5181 N N . ASN A 1 633 ? -15.821 -34.713 41.300 1.00 87.94 633 ASN A N 1
ATOM 5182 C CA . ASN A 1 633 ? -14.526 -35.081 41.851 1.00 87.94 633 ASN A CA 1
ATOM 5183 C C . ASN A 1 633 ? -13.467 -34.109 41.312 1.00 87.94 633 ASN A C 1
ATOM 5185 O O . ASN A 1 633 ? -13.343 -33.931 40.098 1.00 87.94 633 ASN A O 1
ATOM 5189 N N . THR A 1 634 ? -12.728 -33.446 42.202 1.00 80.50 634 THR A N 1
ATOM 5190 C CA . THR A 1 634 ? -11.722 -32.436 41.831 1.00 80.50 634 THR A CA 1
ATOM 5191 C C . THR A 1 634 ? -10.284 -32.957 41.869 1.00 80.50 634 THR A C 1
ATOM 5193 O O . THR A 1 634 ? -9.345 -32.181 41.694 1.00 80.50 634 THR A O 1
ATOM 5196 N N . ARG A 1 635 ? -10.105 -34.268 42.072 1.00 74.06 635 ARG A N 1
ATOM 5197 C CA . ARG A 1 635 ? -8.820 -34.976 42.101 1.00 74.06 635 ARG A CA 1
ATOM 5198 C C . ARG A 1 635 ? -8.666 -35.892 40.884 1.00 74.06 635 ARG A C 1
ATOM 5200 O O . ARG A 1 635 ? -9.609 -36.144 40.131 1.00 74.06 635 ARG A O 1
ATOM 5207 N N . SER A 1 636 ? -7.451 -36.423 40.687 1.00 66.56 636 SER A N 1
ATOM 5208 C CA . SER A 1 636 ? -7.169 -37.387 39.615 1.00 66.56 636 SER A CA 1
ATOM 5209 C C . SER A 1 636 ? -7.883 -38.7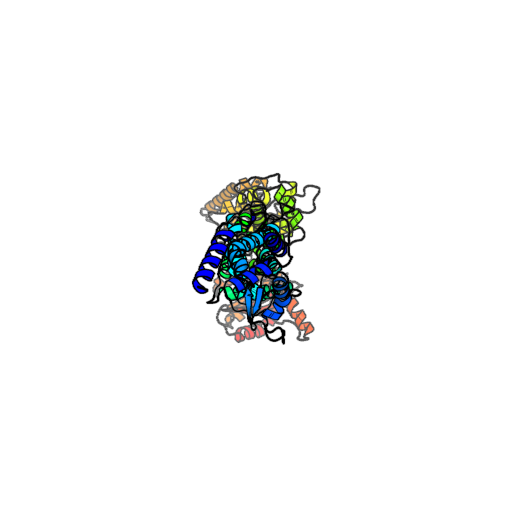16 39.888 1.00 66.56 636 SER A C 1
ATOM 5211 O O . SER A 1 636 ? -7.344 -39.607 40.541 1.00 66.56 636 SER A O 1
ATOM 5213 N N . SER A 1 637 ? -9.109 -38.813 39.398 1.00 63.09 637 SER A N 1
ATOM 5214 C CA . SER A 1 637 ? -10.027 -39.919 39.627 1.00 63.09 637 SER A CA 1
ATOM 5215 C C . SER A 1 637 ? -10.157 -40.803 38.388 1.00 63.09 637 SER A C 1
ATOM 5217 O O . SER A 1 637 ? -10.003 -40.345 37.250 1.00 63.09 637 SER A O 1
ATOM 5219 N N . LEU A 1 638 ? -10.448 -42.088 38.598 1.00 69.62 638 LEU A N 1
ATOM 5220 C CA . LEU A 1 638 ? -10.885 -42.976 37.525 1.00 69.62 638 LEU A CA 1
ATOM 5221 C C . LEU A 1 638 ? -12.363 -42.680 37.215 1.00 69.62 638 LEU A C 1
ATOM 5223 O O . LEU A 1 638 ? -13.189 -42.590 38.112 1.00 69.62 638 LEU A O 1
ATOM 5227 N N . LEU A 1 639 ? -12.722 -42.578 35.933 1.00 80.38 639 LEU A N 1
ATOM 5228 C CA . LEU A 1 639 ? -14.101 -42.289 35.500 1.00 80.38 639 LEU A CA 1
ATOM 5229 C C . LEU A 1 639 ? -15.129 -43.342 35.952 1.00 80.38 639 LEU A C 1
ATOM 5231 O O . LEU A 1 639 ? -16.305 -43.028 36.097 1.00 80.38 639 LEU A O 1
ATOM 5235 N N . ALA A 1 640 ? -14.712 -44.595 36.140 1.00 82.44 640 ALA A N 1
ATOM 5236 C CA . ALA A 1 640 ? -15.637 -45.698 36.396 1.00 82.44 640 ALA A CA 1
ATOM 5237 C C . ALA A 1 640 ? -16.350 -45.610 37.768 1.00 82.44 640 ALA A C 1
ATOM 5239 O O . ALA A 1 640 ? -17.575 -45.691 37.770 1.00 82.44 640 ALA A O 1
ATOM 5240 N N . PRO A 1 641 ? -15.659 -45.394 38.907 1.00 83.88 641 PRO A N 1
ATOM 5241 C CA . PRO A 1 641 ? -16.305 -45.230 40.215 1.00 83.88 641 PRO A CA 1
ATOM 5242 C C . PRO A 1 641 ? -17.395 -44.155 40.270 1.00 83.88 641 PRO A C 1
ATOM 5244 O O . PRO A 1 641 ? -18.496 -44.429 40.735 1.00 83.88 641 PRO A O 1
ATOM 5247 N N . ILE A 1 642 ? -17.136 -42.956 39.732 1.00 88.56 642 ILE A N 1
ATOM 5248 C CA . ILE A 1 642 ? -18.125 -41.866 39.753 1.00 88.56 642 ILE A CA 1
ATOM 5249 C C . ILE A 1 642 ? -19.354 -42.179 38.887 1.00 88.56 642 ILE A C 1
ATOM 5251 O O . ILE A 1 642 ? -20.464 -41.794 39.247 1.00 88.56 642 ILE A O 1
ATOM 5255 N N . ILE A 1 643 ? -19.183 -42.904 37.773 1.00 89.38 643 ILE A N 1
ATOM 5256 C CA . ILE A 1 643 ? -20.300 -43.354 36.929 1.00 89.38 643 ILE A CA 1
ATOM 5257 C C . ILE A 1 643 ? -21.134 -44.404 37.669 1.00 89.38 643 ILE A C 1
ATOM 5259 O O . ILE A 1 643 ? -22.351 -44.269 37.711 1.00 89.38 643 ILE A O 1
ATOM 5263 N N . ILE A 1 644 ? -20.498 -45.397 38.301 1.00 86.94 644 ILE A N 1
ATOM 5264 C CA . ILE A 1 644 ? -21.196 -46.450 39.059 1.00 86.94 644 ILE A CA 1
ATOM 5265 C C . ILE A 1 644 ? -21.990 -45.835 40.217 1.00 86.94 644 ILE A C 1
ATOM 5267 O O . ILE A 1 644 ? -23.193 -46.063 40.330 1.00 86.94 644 ILE A O 1
ATOM 5271 N N . ALA A 1 645 ? -21.347 -44.981 41.020 1.00 87.88 645 ALA A N 1
ATOM 5272 C CA . ALA A 1 645 ? -21.992 -44.279 42.125 1.00 87.88 645 ALA A CA 1
ATOM 5273 C C . ALA A 1 645 ? -23.197 -43.453 41.650 1.00 87.88 645 ALA A C 1
ATOM 5275 O O . ALA A 1 645 ? -24.244 -43.424 42.299 1.00 87.88 645 ALA A O 1
ATOM 5276 N N . ALA A 1 646 ? -23.064 -42.787 40.503 1.00 91.56 646 ALA A N 1
ATOM 5277 C CA . ALA A 1 646 ? -24.134 -42.012 39.903 1.00 91.56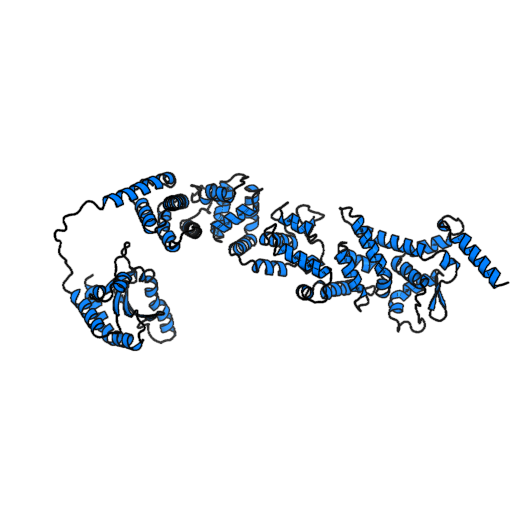 646 ALA A CA 1
ATOM 5278 C C . ALA A 1 646 ? -25.295 -42.896 39.415 1.00 91.56 646 ALA A C 1
ATOM 5280 O O . ALA A 1 646 ? -26.440 -42.632 39.771 1.00 91.56 646 ALA A O 1
ATOM 5281 N N . GLU A 1 647 ? -25.025 -43.950 38.644 1.00 89.81 647 GLU A N 1
ATOM 5282 C CA . GLU A 1 647 ? -26.051 -44.849 38.096 1.00 89.81 647 GLU A CA 1
ATOM 5283 C C . GLU A 1 647 ? -26.839 -45.585 39.191 1.00 89.81 647 GLU A C 1
ATOM 5285 O O . GLU A 1 647 ? -28.059 -45.722 39.084 1.00 89.81 647 GLU A O 1
ATOM 5290 N N . GLU A 1 648 ? -26.183 -45.999 40.280 1.00 90.38 648 GLU A N 1
ATOM 5291 C CA . GLU A 1 648 ? -26.844 -46.691 41.395 1.00 90.38 648 GLU A CA 1
ATOM 5292 C C . GLU A 1 648 ? -27.747 -45.773 42.233 1.00 90.38 648 GLU A C 1
ATOM 5294 O O . GLU A 1 648 ? -28.683 -46.241 42.889 1.00 90.38 648 GLU A O 1
ATOM 5299 N N . THR A 1 649 ? -27.481 -44.462 42.235 1.00 92.38 649 THR A N 1
ATOM 5300 C CA . THR A 1 649 ? -28.111 -43.527 43.182 1.00 92.38 649 THR A CA 1
ATOM 5301 C C . THR A 1 649 ? -29.050 -42.518 42.526 1.00 92.38 649 THR A C 1
ATOM 5303 O O . THR A 1 649 ? -29.960 -42.017 43.196 1.00 92.38 649 THR A O 1
ATOM 5306 N N . ILE A 1 650 ? -28.901 -42.250 41.224 1.00 93.56 650 ILE A N 1
ATOM 5307 C CA . ILE A 1 650 ? -29.580 -41.143 40.541 1.00 93.56 650 ILE A CA 1
ATOM 5308 C C . ILE A 1 650 ? -31.107 -41.222 40.604 1.00 93.56 650 ILE A C 1
ATOM 5310 O O . ILE A 1 650 ? -31.755 -40.208 40.856 1.00 93.56 650 ILE A O 1
ATOM 5314 N N . GLU A 1 651 ? -31.702 -42.403 40.430 1.00 91.62 651 GLU A N 1
ATOM 5315 C CA . GLU A 1 651 ? -33.164 -42.545 40.459 1.00 91.62 651 GLU A CA 1
ATOM 5316 C C . GLU A 1 651 ? -33.734 -42.199 41.837 1.00 91.62 651 GLU A C 1
ATOM 5318 O O . GLU A 1 651 ? -34.763 -41.528 41.940 1.00 91.62 651 GLU A O 1
ATOM 5323 N N . LYS A 1 652 ? -33.016 -42.549 42.914 1.00 88.94 652 LYS A N 1
ATOM 5324 C CA . LYS A 1 652 ? -33.438 -42.183 44.266 1.00 88.94 652 LYS A CA 1
ATOM 5325 C C . LYS A 1 652 ? -33.225 -40.697 44.559 1.00 88.94 652 LYS A C 1
ATOM 5327 O O . LYS A 1 652 ? -34.064 -40.091 45.226 1.00 88.94 652 LYS A O 1
ATOM 5332 N N . VAL A 1 653 ? -32.149 -40.097 44.037 1.00 90.69 653 VAL A N 1
ATOM 5333 C CA . VAL A 1 653 ? -31.919 -38.644 44.133 1.00 90.69 653 VAL A CA 1
ATOM 5334 C C . VAL A 1 653 ? -33.019 -37.871 43.397 1.00 90.69 653 VAL A C 1
ATOM 5336 O O . VAL A 1 653 ? -33.547 -36.913 43.958 1.00 90.69 653 VAL A O 1
ATOM 5339 N N . LYS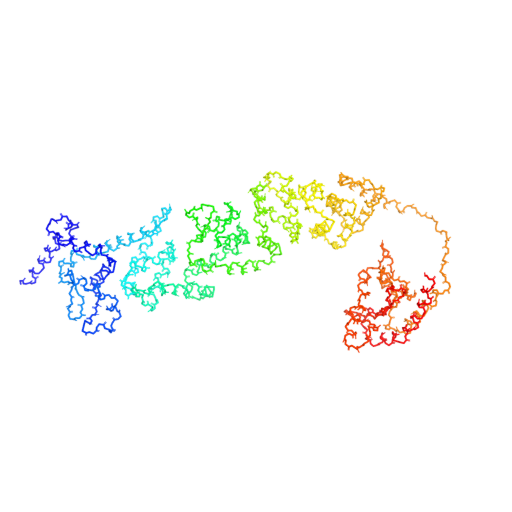 A 1 654 ? -33.418 -38.301 42.191 1.00 91.00 654 LYS A N 1
ATOM 5340 C CA . LYS A 1 654 ? -34.533 -37.703 41.433 1.00 91.00 654 LYS A CA 1
ATOM 5341 C C . LYS A 1 654 ? -35.849 -37.785 42.205 1.00 91.00 654 LYS A C 1
ATOM 5343 O O . LYS A 1 654 ? -36.504 -36.762 42.368 1.00 91.00 654 LYS A O 1
ATOM 5348 N N . GLU A 1 655 ? -36.200 -38.959 42.737 1.00 88.06 655 GLU A N 1
ATOM 5349 C CA . GLU A 1 655 ? -37.433 -39.155 43.516 1.00 88.06 655 GLU A CA 1
ATOM 5350 C C . GLU A 1 655 ? -37.493 -38.220 44.739 1.00 88.06 655 GLU A C 1
ATOM 5352 O O . GLU A 1 655 ? -38.510 -37.573 44.992 1.00 88.06 655 GLU A O 1
ATOM 5357 N N . LEU A 1 656 ? -36.395 -38.119 45.497 1.00 86.88 656 LEU A N 1
ATOM 5358 C CA . LEU A 1 656 ? -36.316 -37.245 46.671 1.00 86.88 656 LEU A CA 1
ATOM 5359 C C . LEU A 1 656 ? -36.332 -35.760 46.287 1.00 86.88 656 LEU A C 1
ATOM 5361 O O . LEU A 1 656 ? -36.974 -34.958 46.964 1.00 86.88 656 LEU A O 1
ATOM 5365 N N . LEU A 1 657 ? -35.670 -35.388 45.191 1.00 87.69 657 LEU A N 1
ATOM 5366 C CA . LEU A 1 657 ? -35.689 -34.021 44.682 1.00 87.69 657 LEU A CA 1
ATOM 5367 C C . LEU A 1 657 ? -37.087 -33.612 44.202 1.00 87.69 657 LEU A C 1
ATOM 5369 O O . LEU A 1 657 ? -37.521 -32.503 44.499 1.00 87.69 657 LEU A O 1
ATOM 5373 N N . GLU A 1 658 ? -37.816 -34.488 43.509 1.00 85.44 658 GLU A N 1
ATOM 5374 C CA . GLU A 1 658 ? -39.202 -34.229 43.103 1.00 85.44 658 GLU A CA 1
ATOM 5375 C C . GLU A 1 658 ? -40.115 -34.019 44.317 1.00 85.44 658 GLU A C 1
ATOM 5377 O O . GLU A 1 658 ? -40.928 -33.095 44.318 1.00 85.44 658 GLU A O 1
ATOM 5382 N N . GLN A 1 659 ? -39.946 -34.816 45.379 1.00 83.62 659 GLN A N 1
ATOM 5383 C CA . GLN A 1 659 ? -40.677 -34.639 46.640 1.00 83.62 659 GLN A CA 1
ATOM 5384 C C . GLN A 1 659 ? -40.359 -33.300 47.323 1.00 83.62 659 GLN A C 1
ATOM 5386 O O . GLN A 1 659 ? -41.250 -32.697 47.926 1.00 83.62 659 GLN A O 1
ATOM 5391 N N . GLU A 1 660 ? -39.112 -32.824 47.245 1.00 81.12 660 GLU A N 1
ATOM 5392 C CA . GLU A 1 660 ? -38.724 -31.511 47.769 1.00 81.12 660 GLU A CA 1
ATOM 5393 C C . GLU A 1 660 ? -39.272 -30.361 46.923 1.00 81.12 660 GLU A C 1
ATOM 5395 O O . GLU A 1 660 ? -39.833 -29.409 47.469 1.00 81.12 660 GLU A O 1
ATOM 5400 N N . LEU A 1 661 ? -39.150 -30.454 45.599 1.00 79.38 661 LEU A N 1
ATOM 5401 C CA . LEU A 1 661 ? -39.583 -29.404 44.683 1.00 79.38 661 LEU A CA 1
ATOM 5402 C C . LEU A 1 661 ? -41.109 -29.293 44.593 1.00 79.38 661 LEU A C 1
ATOM 5404 O O . LEU A 1 661 ? -41.600 -28.183 44.446 1.00 79.38 661 LEU A O 1
ATOM 5408 N N . ALA A 1 662 ? -41.866 -30.386 44.754 1.00 74.88 662 ALA A N 1
ATOM 5409 C CA . ALA A 1 662 ? -43.336 -30.374 44.736 1.00 74.88 662 ALA A CA 1
ATOM 5410 C C . ALA A 1 662 ? -43.986 -29.571 45.883 1.00 74.88 662 ALA A C 1
ATOM 5412 O O . ALA A 1 662 ? -45.203 -29.384 45.893 1.00 74.88 662 ALA A O 1
ATOM 5413 N N . LYS A 1 663 ? -43.202 -29.110 46.863 1.00 64.31 663 LYS A N 1
ATOM 5414 C CA . LYS A 1 663 ? -43.673 -28.248 47.959 1.00 64.31 663 LYS A CA 1
ATOM 5415 C C . LYS A 1 663 ? -43.683 -26.761 47.602 1.00 64.31 663 LYS A C 1
ATOM 5417 O O . LYS A 1 663 ? -44.256 -25.978 48.361 1.00 64.31 663 LYS A O 1
ATOM 5422 N N . TYR A 1 664 ? -43.019 -26.389 46.510 1.00 56.78 664 TYR A N 1
ATOM 5423 C CA . TYR A 1 664 ? -42.873 -25.025 46.005 1.00 56.78 664 TYR A CA 1
ATOM 5424 C C . TYR A 1 664 ? -43.622 -24.870 44.683 1.00 56.78 664 TYR A C 1
ATOM 5426 O O . TYR A 1 664 ? -44.083 -23.736 44.420 1.00 56.78 664 TYR A O 1
#

pLDDT: mean 80.9, std 14.12, range [23.11, 96.12]

Sequence (664 aa):
NQYKDREKFDKLITKQLHYDNWDKIENTMDFKKIILEIVDSESSLDLLNLYQEILKGNNIDVDFDNPGTNTLEKIHQENYQTLIDLDLIILDKGQLKIANKVYETAFNSDLINQKLSGSISDLVDTEWKSSLDLKDEKEKVIKQIFNYLPILGKKTSNLARIIKLILQNSKFESLLVESLLKLVCQDNLILVRQGGSTSFKRLIQKHLIENWQTKILSEQKSAIFERYELIQDKLINNKTCDSFWLLVIYRDILWGKEILFQNGEEEKKLFRLKLVEEHSENPHKLKVVNSIYKSVFNENWVSDKLQEIQAPLYRNLLAWIDSDNFQSHVTTLKERFPDNLKKVMEEIIHWTYNNLNITEKIIDFIKVNISEVKSEDVEKWFSEKIILSPFLGTEQEQKKNHLVKEDFEILIGYMVNNLDIKADKHQITSILLPLTDKFKQNPLIIVKELLLSTKSEPNHTLINNLVDSILQDSCMIITEADVGKIPDLLQQIKTQDNNKDDNKIEELNMQSNNPPNQEKLNDFLNIIVEKEDEVEAIVILNVAKELTQFYNSKLKSDNQELYNTLVGIGNRGASRALSNFKYVGDIPKAIDTFAKETNTGKLDYAIFCLSQGVMLAYIIYFLGKPFAICYVNTRSSLLAPIIIAAEETIEKVKELLEQELAKY

Foldseek 3Di:
DVVVVVVVVLVVLCVQQVPPCCVVDPVCVLVVVLLCCLLVDLLNLLLLLVLLCQLVVVWDQADPVDQPPDPQCVQCVVSVVSCVVSQQWDQDPRTIHGNDPNSCRNVPNVVSLVSNLVSLLVLLVVLLPDPDPPVVLSVLLSVLLSVLSNLVSSQHSNSSVLLSLQCQQCVSPNLSSNVLSVLSSPDPHRQYDPCNNVVSVVSCCVPQQPPLVVQLVDPPNDPSSVLVVVVVCCLQVPPPDDNLLLLVQVLCQLVFHFGLDPPDPSVVSCVVSLQWDADPVDNRHIHGSGPSSCSRCDNVVSVVSLVVPPDLLSVLLVVLCPDPCNVVLSVLLCQAEVPCSVVVSSLLCLQQVSPVLSSVLLSVQCSPPGHHDDDPCCNVCCCVPRQLPLQQQPCPPPDPRGDALVSLLSSLLSVLVPDPDPDDSVLLSVLQSVLCVQERRHSVLLSVLLCVLCVVPPDSVLSNVLSVLCPDPPHPCRYSVSSVCSNVVSVVVVVVVVPPPPDDDDDDDDDDDDPDQLCPLLVLQQVLCVVFVQFLKKFKAQQQVLATDHINPCSCVRPVPVCCQHHNPDVPRHHPVSVVSNVVLCVQVVVVVVCVVVVNHGDQWDWDDDPAWIKIWGWDADPNTTMITIGIGRGNDDPVSSVVSCVVCVVVSVVSVNVVVVVD